Protein AF-A0A952C4H2-F1 (afdb_monomer_lite)

Structure (mmCIF, N/CA/C/O backbone):
data_AF-A0A952C4H2-F1
#
_entry.id   AF-A0A952C4H2-F1
#
loop_
_atom_site.group_PDB
_atom_site.id
_atom_site.type_symbol
_atom_site.label_atom_id
_atom_site.label_alt_id
_atom_site.label_comp_id
_atom_site.label_asym_id
_atom_site.label_entity_id
_atom_site.label_seq_id
_atom_site.pdbx_PDB_ins_code
_atom_site.Cartn_x
_atom_site.Cartn_y
_atom_site.Cartn_z
_atom_site.occupancy
_atom_site.B_iso_or_equiv
_atom_site.auth_seq_id
_atom_site.auth_comp_id
_atom_site.auth_asym_id
_atom_site.auth_atom_id
_atom_site.pdbx_PDB_model_num
ATOM 1 N N . LYS A 1 1 ? -22.125 -29.143 36.575 1.00 32.50 1 LYS A N 1
ATOM 2 C CA . LYS A 1 1 ? -22.006 -30.383 37.386 1.00 32.50 1 LYS A CA 1
ATOM 3 C C . LYS A 1 1 ? -21.871 -31.560 36.425 1.00 32.50 1 LYS A C 1
ATOM 5 O O . LYS A 1 1 ? -22.871 -31.850 35.801 1.00 32.50 1 LYS A O 1
ATOM 10 N N . LYS A 1 2 ? -20.657 -32.142 36.353 1.00 31.06 2 LYS A N 1
ATOM 11 C CA . LYS A 1 2 ? -20.262 -33.531 35.999 1.00 31.06 2 LYS A CA 1
ATOM 12 C C . LYS A 1 2 ? -20.895 -34.201 34.750 1.00 31.06 2 LYS A C 1
ATOM 14 O O . LYS A 1 2 ? -22.103 -34.186 34.638 1.00 31.06 2 LYS A O 1
ATOM 19 N N . LEU A 1 3 ? -20.229 -34.968 33.882 1.00 30.83 3 LEU A N 1
ATOM 20 C CA . LEU A 1 3 ? -18.839 -35.388 33.616 1.00 30.83 3 LEU A CA 1
ATOM 21 C C . LEU A 1 3 ? -18.941 -36.504 32.528 1.00 30.83 3 LEU A C 1
ATOM 23 O O . LEU A 1 3 ? -19.953 -37.200 32.518 1.00 30.83 3 LEU A O 1
ATOM 27 N N . PHE A 1 4 ? -17.865 -36.728 31.756 1.00 29.41 4 PHE A N 1
ATOM 28 C CA . PHE A 1 4 ? -17.518 -37.902 30.905 1.00 29.41 4 PHE A CA 1
ATOM 29 C C . PHE A 1 4 ? -18.179 -38.038 29.510 1.00 29.41 4 PHE A C 1
ATOM 31 O O . PHE A 1 4 ? -19.397 -38.088 29.429 1.00 29.41 4 PHE A O 1
ATOM 38 N N . VAL A 1 5 ? -17.499 -38.031 28.342 1.00 34.88 5 VAL A N 1
ATOM 39 C CA . VAL A 1 5 ? -16.186 -38.538 27.823 1.00 34.88 5 VAL A CA 1
ATOM 40 C C . VAL A 1 5 ? -16.196 -40.023 27.396 1.00 34.88 5 VAL A C 1
ATOM 42 O O . VAL A 1 5 ? -16.361 -40.895 28.237 1.00 34.88 5 VAL A O 1
ATOM 45 N N . PHE A 1 6 ? -15.982 -40.222 26.079 1.00 28.97 6 PHE A N 1
ATOM 46 C CA . PHE A 1 6 ? -15.271 -41.278 25.315 1.00 28.97 6 PHE A CA 1
ATOM 47 C C . PHE A 1 6 ? -15.257 -42.762 25.766 1.00 28.97 6 PHE A C 1
ATOM 49 O O . PHE A 1 6 ? -14.901 -43.076 26.894 1.00 28.97 6 PHE A O 1
ATOM 56 N N . LEU A 1 7 ? -15.419 -43.670 24.781 1.00 25.97 7 LEU A N 1
ATOM 57 C CA . LEU A 1 7 ? -14.370 -44.565 24.215 1.00 25.97 7 LEU A CA 1
ATOM 58 C C . LEU A 1 7 ? -14.854 -46.010 23.896 1.00 25.97 7 LEU A C 1
ATOM 60 O O . LEU A 1 7 ? -15.425 -46.696 24.736 1.00 25.97 7 LEU A O 1
ATOM 64 N N . SER A 1 8 ? -14.452 -46.479 22.701 1.00 24.12 8 SER A N 1
ATOM 65 C CA . SER A 1 8 ? -13.955 -47.833 22.336 1.00 24.12 8 SER A CA 1
ATOM 66 C C . SER A 1 8 ? -14.853 -49.089 22.308 1.00 24.12 8 SER A C 1
ATOM 68 O O . SER A 1 8 ? -15.253 -49.622 23.332 1.00 24.12 8 SER A O 1
ATOM 70 N N . LEU A 1 9 ? -15.003 -49.623 21.082 1.00 25.16 9 LEU A N 1
ATOM 71 C CA . LEU A 1 9 ? -14.396 -50.871 20.558 1.00 25.16 9 LEU A CA 1
ATOM 72 C C . LEU A 1 9 ? -14.445 -52.197 21.366 1.00 25.16 9 LEU A C 1
ATOM 74 O O . LEU A 1 9 ? -13.970 -52.282 22.490 1.00 25.16 9 LEU A O 1
ATOM 78 N N . LEU A 1 10 ? -14.767 -53.257 20.597 1.00 26.69 10 LEU A N 1
ATOM 79 C CA . LEU A 1 10 ? -14.251 -54.646 20.627 1.00 26.69 10 LEU A CA 1
ATOM 80 C C . LEU A 1 10 ? -14.901 -55.719 21.534 1.00 26.69 10 LEU A C 1
ATOM 82 O O . LEU A 1 10 ? -14.689 -55.761 22.739 1.00 26.69 10 LEU A O 1
ATOM 86 N N . ILE A 1 11 ? -15.520 -56.717 20.877 1.00 27.50 11 ILE A N 1
ATOM 87 C CA . ILE A 1 11 ? -15.557 -58.151 21.252 1.00 27.50 11 ILE A CA 1
ATOM 88 C C . ILE A 1 11 ? -15.324 -58.932 19.928 1.00 27.50 11 ILE A C 1
ATOM 90 O O . ILE A 1 11 ? -16.137 -58.796 19.021 1.00 27.50 11 ILE A O 1
ATOM 94 N N . ILE A 1 12 ? -14.134 -59.485 19.618 1.00 28.39 12 ILE A N 1
ATOM 95 C CA . ILE A 1 12 ? -13.430 -60.694 20.142 1.00 28.39 12 ILE A CA 1
ATOM 96 C C . ILE A 1 12 ? -13.977 -61.989 19.491 1.00 28.39 12 ILE A C 1
ATOM 98 O O . ILE A 1 12 ? -15.120 -62.356 19.722 1.00 28.39 12 ILE A O 1
ATOM 102 N N . ALA A 1 13 ? -13.246 -62.555 18.512 1.00 27.64 13 ALA A N 1
ATOM 103 C CA . ALA A 1 13 ? -12.371 -63.757 18.578 1.00 27.64 13 ALA A CA 1
ATOM 104 C C . ALA A 1 13 ? -13.143 -65.099 18.472 1.00 27.64 13 ALA A C 1
ATOM 106 O O . ALA A 1 13 ? -14.214 -65.243 19.034 1.00 27.64 13 ALA A O 1
ATOM 107 N N . SER A 1 14 ? -12.695 -66.158 17.789 1.00 29.42 14 SER A N 1
ATOM 108 C CA . SER A 1 14 ? -11.349 -66.740 17.715 1.00 29.42 14 SER A CA 1
ATOM 109 C C . SER A 1 14 ? -11.330 -67.932 16.734 1.00 29.42 14 SER A C 1
ATOM 111 O O . SER A 1 14 ? -12.331 -68.631 16.621 1.00 29.42 14 SER A O 1
ATOM 113 N N . MET A 1 15 ? -10.187 -68.196 16.085 1.00 26.80 15 MET A N 1
ATOM 114 C CA . MET A 1 15 ? -9.546 -69.525 16.003 1.00 26.80 15 MET A CA 1
ATOM 115 C C . MET A 1 15 ? -8.199 -69.425 15.263 1.00 26.80 15 MET A C 1
ATOM 117 O O . MET A 1 15 ? -8.103 -68.822 14.199 1.00 26.80 15 MET A O 1
ATOM 121 N N . THR A 1 16 ? -7.155 -70.003 15.857 1.00 31.42 16 THR A N 1
ATOM 122 C CA . THR A 1 16 ? -5.747 -69.942 15.438 1.00 31.42 16 THR A CA 1
ATOM 123 C C . THR A 1 16 ? -5.130 -71.343 15.279 1.00 31.42 16 THR A C 1
ATOM 125 O O . THR A 1 16 ? -5.530 -72.273 15.974 1.00 31.42 16 THR A O 1
ATOM 128 N N . LEU A 1 17 ? -4.073 -71.397 14.443 1.00 31.30 17 LEU A N 1
ATOM 129 C CA . LEU A 1 17 ? -2.879 -72.282 14.438 1.00 31.30 17 LEU A CA 1
ATOM 130 C C . LEU A 1 17 ? -2.873 -73.646 13.702 1.00 31.30 17 LEU A C 1
ATOM 132 O O . LEU A 1 17 ? -3.375 -74.640 14.211 1.00 31.30 17 LEU A O 1
ATOM 136 N N . ALA A 1 18 ? -2.115 -73.690 12.588 1.00 29.33 18 ALA A N 1
ATOM 137 C CA . ALA A 1 18 ? -1.077 -74.682 12.206 1.00 29.33 18 ALA A CA 1
ATOM 138 C C . ALA A 1 18 ? -0.454 -74.236 10.848 1.00 29.33 18 ALA A C 1
ATOM 140 O O . ALA A 1 18 ? -1.187 -74.078 9.884 1.00 29.33 18 ALA A O 1
ATOM 141 N N . ALA A 1 19 ? 0.796 -73.757 10.763 1.00 26.84 19 ALA A N 1
ATOM 142 C CA . ALA A 1 19 ? 2.081 -74.475 10.627 1.00 26.84 19 ALA A CA 1
ATOM 143 C C . ALA A 1 19 ? 2.646 -74.495 9.173 1.00 26.84 19 ALA A C 1
ATOM 145 O O . ALA A 1 19 ? 1.921 -74.677 8.205 1.00 26.84 19 ALA A O 1
ATOM 146 N N . CYS A 1 20 ? 3.963 -74.263 9.082 1.00 28.69 20 CYS A N 1
ATOM 147 C CA . CYS A 1 20 ? 4.856 -73.967 7.946 1.00 28.69 20 CYS A CA 1
ATOM 148 C C . CYS A 1 20 ? 4.897 -74.936 6.738 1.00 28.69 20 CYS A C 1
ATOM 150 O O . CYS A 1 20 ? 4.926 -76.145 6.951 1.00 28.69 20 CYS A O 1
ATOM 152 N N . ALA A 1 21 ? 5.110 -74.404 5.515 1.00 31.23 21 ALA A N 1
ATOM 153 C CA . ALA A 1 21 ? 5.880 -75.004 4.393 1.00 31.23 21 ALA A CA 1
ATOM 154 C C . ALA A 1 21 ? 6.093 -73.975 3.235 1.00 31.23 21 ALA A C 1
ATOM 156 O O . ALA A 1 21 ? 5.348 -72.999 3.182 1.00 31.23 21 ALA A O 1
ATOM 157 N N . PRO A 1 22 ? 7.112 -74.127 2.353 1.00 33.91 22 PRO A N 1
ATOM 158 C CA . PRO A 1 22 ? 7.889 -73.013 1.785 1.00 33.91 22 PRO A CA 1
ATOM 159 C C . PRO A 1 22 ? 7.409 -72.459 0.430 1.00 33.91 22 PRO A C 1
ATOM 161 O O . PRO A 1 22 ? 6.756 -73.143 -0.355 1.00 33.91 22 PRO A O 1
ATOM 164 N N . ALA A 1 23 ? 7.830 -71.221 0.145 1.00 35.53 23 ALA A N 1
ATOM 165 C CA . ALA A 1 23 ? 7.719 -70.557 -1.152 1.00 35.53 23 ALA A CA 1
ATOM 166 C C . ALA A 1 23 ? 8.645 -71.193 -2.209 1.00 35.53 23 ALA A C 1
ATOM 168 O O . ALA A 1 23 ? 9.778 -71.569 -1.904 1.00 35.53 23 ALA A O 1
ATOM 169 N N . ALA A 1 24 ? 8.161 -71.284 -3.452 1.00 34.09 24 ALA A N 1
ATOM 170 C CA . ALA A 1 24 ? 8.919 -71.739 -4.619 1.00 34.09 24 ALA A CA 1
ATOM 171 C C . ALA A 1 24 ? 9.450 -70.541 -5.445 1.00 34.09 24 ALA A C 1
ATOM 173 O O . ALA A 1 24 ? 8.826 -69.478 -5.426 1.00 34.09 24 ALA A O 1
ATOM 174 N N . PRO A 1 25 ? 10.597 -70.686 -6.140 1.00 34.50 25 PRO A N 1
ATOM 175 C CA . PRO A 1 25 ? 11.472 -69.567 -6.485 1.00 34.50 25 PRO A CA 1
ATOM 176 C C . PRO A 1 25 ? 11.227 -68.979 -7.882 1.00 34.50 25 PRO A C 1
ATOM 178 O O . PRO A 1 25 ? 10.880 -69.687 -8.827 1.00 34.50 25 PRO A O 1
ATOM 181 N N . VAL A 1 26 ? 11.505 -67.680 -8.007 1.00 36.47 26 VAL A N 1
ATOM 182 C CA . VAL A 1 26 ? 11.730 -66.976 -9.277 1.00 36.47 26 VAL A CA 1
ATOM 183 C C . VAL A 1 26 ? 13.202 -67.168 -9.660 1.00 36.47 26 VAL A C 1
ATOM 185 O O . VAL A 1 26 ? 14.074 -66.978 -8.816 1.00 36.47 26 VAL A O 1
ATOM 188 N N . ALA A 1 27 ? 13.478 -67.574 -10.902 1.00 31.44 27 ALA A N 1
ATOM 189 C CA . ALA A 1 27 ? 14.834 -67.775 -11.417 1.00 31.44 27 ALA A CA 1
ATOM 190 C C . ALA A 1 27 ? 15.231 -66.655 -12.397 1.00 31.44 27 ALA A C 1
ATOM 192 O O . ALA A 1 27 ? 14.498 -66.361 -13.341 1.00 31.44 27 ALA A O 1
ATOM 193 N N . GLU A 1 28 ? 16.399 -66.062 -12.147 1.00 36.91 28 GLU A N 1
ATOM 194 C CA . GLU A 1 28 ? 17.127 -65.093 -12.980 1.00 36.91 28 GLU A CA 1
ATOM 195 C C . GLU A 1 28 ? 17.751 -65.752 -14.227 1.00 36.91 28 GLU A C 1
ATOM 197 O O . GLU A 1 28 ? 18.074 -66.944 -14.183 1.00 36.91 28 GLU A O 1
ATOM 202 N N . PRO A 1 29 ? 18.054 -65.002 -15.304 1.00 31.53 29 PRO A N 1
ATOM 203 C CA . PRO A 1 29 ? 19.050 -65.413 -16.278 1.00 31.53 29 PRO A CA 1
ATOM 204 C C . PRO A 1 29 ? 20.419 -64.777 -15.988 1.00 31.53 29 PRO A C 1
ATOM 206 O O . PRO A 1 29 ? 20.580 -63.563 -15.883 1.00 31.53 29 PRO A O 1
ATOM 209 N N . THR A 1 30 ? 21.403 -65.663 -15.888 1.00 30.42 30 THR A N 1
ATOM 210 C CA . THR A 1 30 ? 22.833 -65.464 -15.651 1.00 30.42 30 THR A CA 1
ATOM 211 C C . THR A 1 30 ? 23.607 -64.941 -16.869 1.00 30.42 30 THR A C 1
ATOM 213 O O . THR A 1 30 ? 23.212 -65.102 -18.022 1.00 30.42 30 THR A O 1
ATOM 216 N N . THR A 1 31 ? 24.760 -64.333 -16.581 1.00 36.00 31 THR A N 1
ATOM 217 C CA . THR A 1 31 ? 25.734 -63.721 -17.499 1.00 36.00 31 THR A CA 1
ATOM 218 C C . THR A 1 31 ? 26.826 -64.681 -18.011 1.00 36.00 31 THR A C 1
ATOM 220 O O . THR A 1 31 ? 27.150 -65.661 -17.341 1.00 36.00 31 THR A O 1
ATOM 223 N N . ALA A 1 32 ? 27.437 -64.291 -19.154 1.00 27.44 32 ALA A N 1
ATOM 224 C CA . ALA A 1 32 ? 28.831 -64.489 -19.648 1.00 27.44 32 ALA A CA 1
ATOM 225 C C . ALA A 1 32 ? 28.950 -65.145 -21.053 1.00 27.44 32 ALA A C 1
ATOM 227 O O . ALA A 1 32 ? 28.101 -65.958 -21.407 1.00 27.44 32 ALA A O 1
ATOM 228 N N . PRO A 1 33 ? 30.086 -65.007 -21.784 1.00 31.95 33 PRO A N 1
ATOM 229 C CA . PRO A 1 33 ? 30.886 -63.828 -22.191 1.00 31.95 33 PRO A CA 1
ATOM 230 C C . PRO A 1 33 ? 31.097 -63.774 -23.750 1.00 31.95 33 PRO A C 1
ATOM 232 O O . PRO A 1 33 ? 30.642 -64.680 -24.449 1.00 31.95 33 PRO A O 1
ATOM 235 N N . PRO A 1 34 ? 31.764 -62.754 -24.347 1.00 41.81 34 PRO A N 1
ATOM 236 C CA . PRO A 1 34 ? 31.726 -62.505 -25.800 1.00 41.81 34 PRO A CA 1
ATOM 237 C C . PRO A 1 34 ? 32.890 -63.151 -26.587 1.00 41.81 34 PRO A C 1
ATOM 239 O O . PRO A 1 34 ? 33.977 -63.317 -26.029 1.00 41.81 34 PRO A O 1
ATOM 242 N N . PRO A 1 35 ? 32.739 -63.411 -27.904 1.00 29.34 35 PRO A N 1
ATOM 243 C CA . PRO A 1 35 ? 33.868 -63.578 -28.816 1.00 29.34 35 PRO A CA 1
ATOM 244 C C . PRO A 1 35 ? 34.037 -62.380 -29.770 1.00 29.34 35 PRO A C 1
ATOM 246 O O . PRO A 1 35 ? 33.076 -61.734 -30.186 1.00 29.34 35 PRO A O 1
ATOM 249 N N . ALA A 1 36 ? 35.295 -62.101 -30.112 1.00 26.97 36 ALA A N 1
ATOM 250 C CA . ALA A 1 36 ? 35.750 -60.975 -30.922 1.00 26.97 36 ALA A CA 1
ATOM 251 C C . ALA A 1 36 ? 35.891 -61.291 -32.431 1.00 26.97 36 ALA A C 1
ATOM 253 O O . ALA A 1 36 ? 36.242 -62.408 -32.797 1.00 26.97 36 ALA A O 1
ATOM 254 N N . ALA A 1 37 ? 35.689 -60.231 -33.231 1.00 32.28 37 ALA A N 1
ATOM 255 C CA . ALA A 1 37 ? 36.289 -59.819 -34.520 1.00 32.28 37 ALA A CA 1
ATOM 256 C C . ALA A 1 37 ? 36.448 -60.806 -35.703 1.00 32.28 37 ALA A C 1
ATOM 258 O O . ALA A 1 37 ? 37.198 -61.769 -35.594 1.00 32.28 37 ALA A O 1
ATOM 259 N N . THR A 1 38 ? 35.917 -60.466 -36.899 1.00 25.09 38 THR A N 1
ATOM 260 C CA . THR A 1 38 ? 36.672 -59.974 -38.100 1.00 25.09 38 THR A CA 1
ATOM 261 C C . THR A 1 38 ? 35.775 -59.700 -39.341 1.00 25.09 38 THR A C 1
ATOM 263 O O . THR A 1 38 ? 34.647 -60.174 -39.406 1.00 25.09 38 THR A O 1
ATOM 266 N N . GLU A 1 39 ? 36.306 -58.872 -40.262 1.00 29.20 39 GLU A N 1
ATOM 267 C CA . GLU A 1 39 ? 35.784 -58.155 -41.467 1.00 29.20 39 GLU A CA 1
ATOM 268 C C . GLU A 1 39 ? 35.121 -59.036 -42.568 1.00 29.20 39 GLU A C 1
ATOM 270 O O . GLU A 1 39 ? 35.226 -60.254 -42.504 1.00 29.20 39 GLU A O 1
ATOM 275 N N . ALA A 1 40 ? 34.440 -58.592 -43.646 1.00 25.27 40 ALA A N 1
ATOM 276 C CA . ALA A 1 40 ? 34.416 -57.403 -44.541 1.00 25.27 40 ALA A CA 1
ATOM 277 C C . ALA A 1 40 ? 33.106 -57.475 -45.416 1.00 25.27 40 ALA A C 1
ATOM 279 O O . ALA A 1 40 ? 32.322 -58.390 -45.154 1.00 25.27 40 ALA A O 1
ATOM 280 N N . PRO A 1 41 ? 32.836 -56.701 -46.510 1.00 28.59 41 PRO A N 1
ATOM 281 C CA . PRO A 1 41 ? 33.509 -55.539 -47.110 1.00 28.59 41 PRO A CA 1
ATOM 282 C C . PRO A 1 41 ? 32.574 -54.330 -47.410 1.00 28.59 41 PRO A C 1
ATOM 284 O O . PRO A 1 41 ? 31.353 -54.392 -47.291 1.00 28.59 41 PRO A O 1
ATOM 287 N N . ALA A 1 42 ? 33.180 -53.219 -47.840 1.00 39.91 42 ALA A N 1
ATOM 288 C CA . ALA A 1 42 ? 32.531 -51.955 -48.193 1.00 39.91 42 ALA A CA 1
ATOM 289 C C . ALA A 1 42 ? 31.624 -52.011 -49.445 1.00 39.91 42 ALA A C 1
ATOM 291 O O . ALA A 1 42 ? 31.911 -52.723 -50.409 1.00 39.91 42 ALA A O 1
ATOM 292 N N . ALA A 1 43 ? 30.585 -51.168 -49.446 1.00 27.98 43 ALA A N 1
ATOM 293 C CA . ALA A 1 43 ? 29.699 -50.845 -50.571 1.00 27.98 43 ALA A CA 1
ATOM 294 C C . ALA A 1 43 ? 29.488 -49.305 -50.639 1.00 27.98 43 ALA A C 1
ATOM 296 O O . ALA A 1 43 ? 29.765 -48.619 -49.657 1.00 27.98 43 ALA A O 1
ATOM 297 N N . PRO A 1 44 ? 29.114 -48.748 -51.806 1.00 29.42 44 PRO A N 1
ATOM 298 C CA . PRO A 1 44 ? 29.743 -47.566 -52.402 1.00 29.42 44 PRO A CA 1
ATOM 299 C C . PRO A 1 44 ? 29.233 -46.215 -51.887 1.00 29.42 44 PRO A C 1
ATOM 301 O O . PRO A 1 44 ? 28.130 -46.097 -51.364 1.00 29.42 44 PRO A O 1
ATOM 304 N N . ALA A 1 45 ? 30.056 -45.188 -52.124 1.00 40.66 45 ALA A N 1
ATOM 305 C CA . ALA A 1 45 ? 29.760 -43.780 -51.894 1.00 40.66 45 ALA A CA 1
ATOM 306 C C . ALA A 1 45 ? 28.407 -43.368 -52.503 1.00 40.66 45 ALA A C 1
ATOM 308 O O . ALA A 1 45 ? 28.210 -43.458 -53.718 1.00 40.66 45 ALA A O 1
ATOM 309 N N . ALA A 1 46 ? 27.500 -42.900 -51.644 1.00 30.47 46 ALA A N 1
ATOM 310 C CA . ALA A 1 46 ? 26.256 -42.263 -52.041 1.00 30.47 46 ALA A CA 1
ATOM 311 C C . ALA A 1 46 ? 26.500 -40.767 -52.260 1.00 30.47 46 ALA A C 1
ATOM 313 O O . ALA A 1 46 ? 27.121 -40.082 -51.452 1.00 30.47 46 ALA A O 1
ATOM 314 N N . THR A 1 47 ? 26.043 -40.310 -53.414 1.00 29.03 47 THR A N 1
ATOM 315 C CA . THR A 1 47 ? 26.116 -38.950 -53.932 1.00 29.03 47 THR A CA 1
ATOM 316 C C . THR A 1 47 ? 25.247 -38.023 -53.080 1.00 29.03 47 THR A C 1
ATOM 318 O O . THR A 1 47 ? 24.123 -38.390 -52.740 1.00 29.03 47 THR A O 1
ATOM 321 N N . GLU A 1 48 ? 25.767 -36.841 -52.740 1.00 33.38 48 GLU A N 1
ATOM 322 C CA . GLU A 1 48 ? 25.040 -35.790 -52.018 1.00 33.38 48 GLU A CA 1
ATOM 323 C C . GLU A 1 48 ? 23.747 -35.414 -52.757 1.00 33.38 48 GLU A C 1
ATOM 325 O O . GLU A 1 48 ? 23.765 -35.028 -53.929 1.00 33.38 48 GLU A O 1
ATOM 330 N N . ALA A 1 49 ? 22.618 -35.528 -52.056 1.00 32.72 49 ALA A N 1
ATOM 331 C CA . ALA A 1 49 ? 21.379 -34.866 -52.437 1.00 32.72 49 ALA A CA 1
ATOM 332 C C . ALA A 1 49 ? 21.524 -33.358 -52.151 1.00 32.72 49 ALA A C 1
ATOM 334 O O . ALA A 1 49 ? 22.141 -32.999 -51.145 1.00 32.72 49 ALA A O 1
ATOM 335 N N . PRO A 1 50 ? 20.999 -32.465 -53.009 1.00 33.34 50 PRO A N 1
ATOM 336 C CA . PRO A 1 50 ? 21.153 -31.033 -52.804 1.00 33.34 50 PRO A CA 1
ATOM 337 C C . PRO A 1 50 ? 20.398 -30.607 -51.543 1.00 33.34 50 PRO A C 1
ATOM 339 O O . PRO A 1 50 ? 19.231 -30.957 -51.369 1.00 33.34 50 PRO A O 1
ATOM 342 N N . ALA A 1 51 ? 21.097 -29.866 -50.683 1.00 35.66 51 ALA A N 1
ATOM 343 C CA . ALA A 1 51 ? 20.546 -29.244 -49.492 1.00 35.66 51 ALA A CA 1
ATOM 344 C C . ALA A 1 51 ? 19.315 -28.399 -49.846 1.00 35.66 51 ALA A C 1
ATOM 346 O O . ALA A 1 51 ? 19.331 -27.612 -50.798 1.00 35.66 51 ALA A O 1
ATOM 347 N N . GLU A 1 52 ? 18.253 -28.585 -49.068 1.00 37.03 52 GLU A N 1
ATOM 348 C CA . GLU A 1 52 ? 17.116 -27.675 -49.019 1.00 37.03 52 GLU A CA 1
ATOM 349 C C . GLU A 1 52 ? 17.647 -26.282 -48.634 1.00 37.03 52 GLU A C 1
ATOM 351 O O . GLU A 1 52 ? 18.523 -26.195 -47.769 1.00 37.03 52 GLU A O 1
ATOM 356 N N . PRO A 1 53 ? 17.228 -25.194 -49.303 1.00 35.81 53 PRO A N 1
ATOM 357 C CA . PRO A 1 53 ? 17.770 -23.880 -48.997 1.00 35.81 53 PRO A CA 1
ATOM 358 C C . PRO A 1 53 ? 17.378 -23.494 -47.566 1.00 35.81 53 PRO A C 1
ATOM 360 O O . PRO A 1 53 ? 16.197 -23.300 -47.285 1.00 35.81 53 PRO A O 1
ATOM 363 N N . GLU A 1 54 ? 18.375 -23.374 -46.681 1.00 45.69 54 GLU A N 1
ATOM 364 C CA . GLU A 1 54 ? 18.234 -22.690 -45.393 1.00 45.69 54 GLU A CA 1
ATOM 365 C C . GLU A 1 54 ? 17.587 -21.326 -45.652 1.00 45.69 54 GLU A C 1
ATOM 367 O O . GLU A 1 54 ? 18.068 -20.533 -46.473 1.00 45.69 54 GLU A O 1
ATOM 372 N N . ALA A 1 55 ? 16.466 -21.073 -44.975 1.00 38.75 55 ALA A N 1
ATOM 373 C CA . ALA A 1 55 ? 15.843 -19.763 -44.974 1.00 38.75 55 ALA A CA 1
ATOM 374 C C . ALA A 1 55 ? 16.892 -18.725 -44.530 1.00 38.75 55 ALA A C 1
ATOM 376 O O . ALA A 1 55 ? 17.643 -18.982 -43.586 1.00 38.75 55 ALA A O 1
ATOM 377 N N . PRO A 1 56 ? 17.000 -17.573 -45.213 1.00 34.38 56 PRO A N 1
ATOM 378 C CA . PRO A 1 56 ? 18.002 -16.581 -44.862 1.00 34.38 56 PRO A CA 1
ATOM 379 C C . PRO A 1 56 ? 17.749 -16.092 -43.434 1.00 34.38 56 PRO A C 1
ATOM 381 O O . PRO A 1 56 ? 16.627 -15.709 -43.104 1.00 34.38 56 PRO A O 1
ATOM 384 N N . ALA A 1 57 ? 18.797 -16.091 -42.607 1.00 41.78 57 ALA A N 1
ATOM 385 C CA . ALA A 1 57 ? 18.747 -15.512 -41.272 1.00 41.78 57 ALA A CA 1
ATOM 386 C C . ALA A 1 57 ? 18.251 -14.052 -41.358 1.00 41.78 57 ALA A C 1
ATOM 388 O O . ALA A 1 57 ? 18.757 -13.286 -42.194 1.00 41.78 57 ALA A O 1
ATOM 389 N N . PRO A 1 58 ? 17.255 -13.648 -40.550 1.00 41.06 58 PRO A N 1
ATOM 390 C CA . PRO A 1 58 ? 16.764 -12.280 -40.570 1.00 41.06 58 PRO A CA 1
ATOM 391 C C . PRO A 1 58 ? 17.884 -11.325 -40.142 1.00 41.06 58 PRO A C 1
ATOM 393 O O . PRO A 1 58 ? 18.568 -11.534 -39.143 1.00 41.06 58 PRO A O 1
ATOM 396 N N . ALA A 1 59 ? 18.090 -10.268 -40.931 1.00 43.38 59 ALA A N 1
ATOM 397 C CA . ALA A 1 59 ? 19.099 -9.250 -40.656 1.00 43.38 59 ALA A CA 1
ATOM 398 C C . ALA A 1 59 ? 18.893 -8.624 -39.264 1.00 43.38 59 ALA A C 1
ATOM 400 O O . ALA A 1 59 ? 17.756 -8.410 -38.846 1.00 43.38 59 ALA A O 1
ATOM 401 N N . ALA A 1 60 ? 19.992 -8.255 -38.597 1.00 47.12 60 ALA A N 1
ATOM 402 C CA . ALA A 1 60 ? 20.068 -7.828 -37.193 1.00 47.12 60 ALA A CA 1
ATOM 403 C C . ALA A 1 60 ? 19.217 -6.598 -36.772 1.00 47.12 60 ALA A C 1
ATOM 405 O O . ALA A 1 60 ? 19.279 -6.193 -35.620 1.00 47.12 60 ALA A O 1
ATOM 406 N N . ASN A 1 61 ? 18.378 -6.043 -37.654 1.00 53.34 61 ASN A N 1
ATOM 407 C CA . ASN A 1 61 ? 17.498 -4.891 -37.410 1.00 53.34 61 ASN A CA 1
ATOM 408 C C . ASN A 1 61 ? 16.041 -5.112 -37.881 1.00 53.34 61 ASN A C 1
ATOM 410 O O . ASN A 1 61 ? 15.320 -4.142 -38.111 1.00 53.34 61 ASN A O 1
ATOM 414 N N . GLN A 1 62 ? 15.603 -6.357 -38.097 1.00 64.44 62 GLN A N 1
ATOM 415 C CA . GLN A 1 62 ? 14.186 -6.648 -38.356 1.00 64.44 62 GLN A CA 1
ATOM 416 C C . GLN A 1 62 ? 13.413 -6.747 -37.026 1.00 64.44 62 GLN A C 1
ATOM 418 O O . GLN A 1 62 ? 13.949 -7.331 -36.074 1.00 64.44 62 GLN A O 1
ATOM 423 N N . PRO A 1 63 ? 12.184 -6.200 -36.956 1.00 82.62 63 PRO A N 1
ATOM 424 C CA . PRO A 1 63 ? 11.296 -6.424 -35.821 1.00 82.62 63 PRO A CA 1
ATOM 425 C C . PRO A 1 63 ? 10.995 -7.919 -35.681 1.00 82.62 63 PRO A C 1
ATOM 427 O O . PRO A 1 63 ? 10.949 -8.636 -36.679 1.00 82.62 63 PRO A O 1
ATOM 430 N N . TYR A 1 64 ? 10.817 -8.379 -34.447 1.00 93.56 64 TYR A N 1
ATOM 431 C CA . TYR A 1 64 ? 10.517 -9.773 -34.115 1.00 93.56 64 TYR A CA 1
ATOM 432 C C . TYR A 1 64 ? 9.457 -9.834 -33.017 1.00 93.56 64 TYR A C 1
ATOM 434 O O . TYR A 1 64 ? 9.267 -8.858 -32.291 1.00 93.56 64 TYR A O 1
ATOM 442 N N . LYS A 1 65 ? 8.795 -10.975 -32.859 1.00 97.12 65 LYS A N 1
ATOM 443 C CA . LYS A 1 65 ? 7.790 -11.211 -31.826 1.00 97.12 65 LYS A CA 1
ATOM 444 C C . LYS A 1 65 ? 8.246 -12.315 -30.877 1.00 97.12 65 LYS A C 1
ATOM 446 O O . LYS A 1 65 ? 8.514 -13.434 -31.298 1.00 97.12 65 LYS A O 1
ATOM 451 N N . ALA A 1 66 ? 8.324 -12.019 -29.588 1.00 97.94 66 ALA A N 1
ATOM 452 C CA . ALA A 1 66 ? 8.602 -12.991 -28.539 1.00 97.94 66 ALA A CA 1
ATOM 453 C C . ALA A 1 66 ? 7.307 -13.355 -27.804 1.00 97.94 66 ALA A C 1
ATOM 455 O O . ALA A 1 66 ? 6.514 -12.477 -27.464 1.00 97.94 66 ALA A O 1
ATOM 456 N N . GLY A 1 67 ? 7.095 -14.640 -27.533 1.00 97.88 67 GLY A N 1
ATOM 457 C CA . GLY A 1 67 ? 6.063 -15.099 -26.602 1.00 97.88 67 GLY A CA 1
ATOM 458 C C . GLY A 1 67 ? 6.713 -15.557 -25.306 1.00 97.88 67 GLY A C 1
ATOM 459 O O . GLY A 1 67 ? 7.582 -16.417 -25.354 1.00 97.88 67 GLY A O 1
ATOM 460 N N . TYR A 1 68 ? 6.310 -15.005 -24.165 1.00 98.56 68 TYR A N 1
ATOM 461 C CA . TYR A 1 68 ? 6.753 -15.428 -22.842 1.00 98.56 68 TYR A CA 1
ATOM 462 C C . TYR A 1 68 ? 5.614 -16.084 -22.073 1.00 98.56 68 TYR A C 1
ATOM 464 O O . TYR A 1 68 ? 4.555 -15.482 -21.866 1.00 98.56 68 TYR A O 1
ATOM 472 N N . VAL A 1 69 ? 5.840 -17.325 -21.641 1.00 97.62 69 VAL A N 1
ATOM 473 C CA . VAL A 1 69 ? 4.973 -17.968 -20.656 1.00 97.62 69 VAL A CA 1
ATOM 474 C C . VAL A 1 69 ? 5.554 -17.762 -19.268 1.00 97.62 69 VAL A C 1
ATOM 476 O O . VAL A 1 69 ? 6.589 -18.330 -18.915 1.00 97.62 69 VAL A O 1
ATOM 479 N N . GLU A 1 70 ? 4.852 -16.948 -18.493 1.00 91.44 70 GLU A N 1
ATOM 480 C CA . GLU A 1 70 ? 5.142 -16.684 -17.095 1.00 91.44 70 GLU A CA 1
ATOM 481 C C . GLU A 1 70 ? 4.546 -17.800 -16.223 1.00 91.44 70 GLU A C 1
ATOM 483 O O . GLU A 1 70 ? 3.392 -18.206 -16.408 1.00 91.44 70 GLU A O 1
ATOM 488 N N . PHE A 1 71 ? 5.322 -18.317 -15.267 1.00 87.62 71 PHE A N 1
ATOM 489 C CA . PHE A 1 71 ? 4.871 -19.419 -14.412 1.00 87.62 71 PHE A CA 1
ATOM 490 C C . PHE A 1 71 ? 3.710 -18.996 -13.501 1.00 87.62 71 PHE A C 1
ATOM 492 O O . PHE A 1 71 ? 2.663 -19.638 -13.465 1.00 87.62 71 PHE A O 1
ATOM 499 N N . GLN A 1 72 ? 3.875 -17.895 -12.772 1.00 76.56 72 GLN A N 1
ATOM 500 C CA . GLN A 1 72 ? 2.870 -17.370 -11.850 1.00 76.56 72 GLN A CA 1
ATOM 501 C C . GLN A 1 72 ? 3.133 -15.894 -11.565 1.00 76.56 72 GLN A C 1
ATOM 503 O O . GLN A 1 72 ? 4.239 -15.409 -11.782 1.00 76.56 72 GLN A O 1
ATOM 508 N N . THR A 1 73 ? 2.131 -15.195 -11.031 1.00 74.75 73 THR A N 1
ATOM 509 C CA . THR A 1 73 ? 2.291 -13.794 -10.624 1.00 74.75 73 THR A CA 1
ATOM 510 C C . THR A 1 73 ? 2.974 -13.744 -9.267 1.00 74.75 73 THR A C 1
ATOM 512 O O . THR A 1 73 ? 2.399 -14.191 -8.274 1.00 74.75 73 THR A O 1
ATOM 515 N N . ASN A 1 74 ? 4.201 -13.231 -9.230 1.00 67.25 74 ASN A N 1
ATOM 516 C CA . ASN A 1 74 ? 4.908 -12.851 -8.011 1.00 67.25 74 ASN A CA 1
ATOM 517 C C . ASN A 1 74 ? 6.064 -11.886 -8.362 1.00 67.25 74 ASN A C 1
ATOM 519 O O . ASN A 1 74 ? 6.475 -11.839 -9.526 1.00 67.25 74 ASN A O 1
ATOM 523 N N . PRO A 1 75 ? 6.660 -11.190 -7.373 1.00 61.84 75 PRO A N 1
ATOM 524 C CA . PRO A 1 75 ? 7.707 -10.198 -7.634 1.00 61.84 75 PRO A CA 1
ATOM 525 C C . PRO A 1 75 ? 8.932 -10.721 -8.400 1.00 61.84 75 PRO A C 1
ATOM 527 O O . PRO A 1 75 ? 9.577 -9.969 -9.129 1.00 61.84 75 PRO A O 1
ATOM 530 N N . PHE A 1 76 ? 9.256 -12.011 -8.264 1.00 73.50 76 PHE A N 1
ATOM 531 C CA . PHE A 1 76 ? 10.365 -12.635 -8.982 1.00 73.50 76 PHE A CA 1
ATOM 532 C C . PHE A 1 76 ? 10.070 -12.750 -10.485 1.00 73.50 76 PHE A C 1
ATOM 534 O O . PHE A 1 76 ? 10.897 -12.346 -11.304 1.00 73.50 76 PHE A O 1
ATOM 541 N N . TYR A 1 77 ? 8.890 -13.249 -10.864 1.00 81.81 77 TYR A N 1
ATOM 542 C CA . TYR A 1 77 ? 8.496 -13.344 -12.273 1.00 81.81 77 TYR A CA 1
ATOM 543 C C . TYR A 1 77 ? 8.172 -11.980 -12.884 1.00 81.81 77 TYR A C 1
ATOM 545 O O . TYR A 1 77 ? 8.532 -11.757 -14.039 1.00 81.81 77 TYR A O 1
ATOM 553 N N . ASP A 1 78 ? 7.637 -11.039 -12.102 1.00 74.12 78 ASP A N 1
ATOM 554 C CA . ASP A 1 78 ? 7.423 -9.656 -12.542 1.00 74.12 78 ASP A CA 1
ATOM 555 C C . ASP A 1 78 ? 8.754 -8.993 -12.945 1.00 74.12 78 ASP A C 1
ATOM 557 O O . ASP A 1 78 ? 8.851 -8.336 -13.986 1.00 74.12 78 ASP A O 1
ATOM 561 N N . ALA A 1 79 ? 9.825 -9.226 -12.176 1.00 68.06 79 ALA A N 1
ATOM 562 C CA . ALA A 1 79 ? 11.159 -8.728 -12.502 1.00 68.06 79 ALA A CA 1
ATOM 563 C C . ALA A 1 79 ? 11.755 -9.393 -13.760 1.00 68.06 79 ALA A C 1
ATOM 565 O O . ALA A 1 79 ? 12.401 -8.706 -14.557 1.00 68.06 79 ALA A O 1
ATOM 566 N N . ILE A 1 80 ? 11.507 -10.692 -13.987 1.00 84.88 80 ILE A N 1
ATOM 567 C CA . ILE A 1 80 ? 11.865 -11.369 -15.250 1.00 84.88 80 ILE A CA 1
ATOM 568 C C . ILE A 1 80 ? 11.116 -10.723 -16.417 1.00 84.88 80 ILE A C 1
ATOM 570 O O . ILE A 1 80 ? 11.743 -10.323 -17.400 1.00 84.88 80 ILE A O 1
ATOM 574 N N . SER A 1 81 ? 9.796 -10.574 -16.288 1.00 83.25 81 SER A N 1
ATOM 575 C CA . SER A 1 81 ? 8.917 -9.932 -17.268 1.00 83.25 81 SER A CA 1
ATOM 576 C C . SER A 1 81 ? 9.384 -8.513 -17.602 1.00 83.25 81 SER A C 1
ATOM 578 O O . SER A 1 81 ? 9.431 -8.150 -18.778 1.00 83.25 81 SER A O 1
ATOM 580 N N . LYS A 1 82 ? 9.828 -7.736 -16.605 1.00 74.62 82 LYS A N 1
ATOM 581 C CA . LYS A 1 82 ? 10.432 -6.409 -16.803 1.00 74.62 82 LYS A CA 1
ATOM 582 C C . LYS A 1 82 ? 11.707 -6.479 -17.651 1.00 74.62 82 LYS A C 1
ATOM 584 O O . LYS A 1 82 ? 11.808 -5.785 -18.662 1.00 74.62 82 LYS A O 1
ATOM 589 N N . GLY A 1 83 ? 12.665 -7.330 -17.275 1.00 72.75 83 GLY A N 1
ATOM 590 C CA . GLY A 1 83 ? 13.924 -7.482 -18.014 1.00 72.75 83 GLY A CA 1
ATOM 591 C C . GLY A 1 83 ? 13.721 -7.968 -19.453 1.00 72.75 83 GLY A C 1
ATOM 592 O O . GLY A 1 83 ? 14.409 -7.511 -20.368 1.00 72.75 83 GLY A O 1
ATOM 593 N N . LEU A 1 84 ? 12.743 -8.855 -19.664 1.00 89.25 84 LEU A N 1
ATOM 594 C CA . LEU A 1 84 ? 12.313 -9.301 -20.988 1.00 89.25 84 LEU A CA 1
ATOM 595 C C . LEU A 1 84 ? 11.725 -8.150 -21.800 1.00 89.25 84 LEU A C 1
ATOM 597 O O . LEU A 1 84 ? 12.156 -7.927 -22.928 1.00 89.25 84 LEU A O 1
ATOM 601 N N . LYS A 1 85 ? 10.771 -7.408 -21.229 1.00 81.62 85 LYS A N 1
ATOM 602 C CA . LYS A 1 85 ? 10.099 -6.291 -21.900 1.00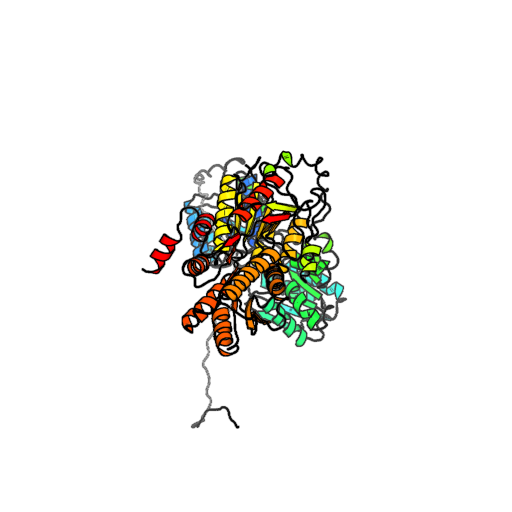 81.62 85 LYS A CA 1
ATOM 603 C C . LYS A 1 85 ? 11.102 -5.242 -22.367 1.00 81.62 85 LYS A C 1
ATOM 605 O O . LYS A 1 85 ? 11.114 -4.911 -23.547 1.00 81.62 85 LYS A O 1
ATOM 610 N N . GLU A 1 86 ? 11.993 -4.794 -21.486 1.00 74.00 86 GLU A N 1
ATOM 611 C CA . GLU A 1 86 ? 13.023 -3.817 -21.849 1.00 74.00 86 GLU A CA 1
ATOM 612 C C . GLU A 1 86 ? 13.990 -4.354 -22.902 1.00 74.00 86 GLU A C 1
ATOM 614 O O . GLU A 1 86 ? 14.309 -3.653 -23.856 1.00 74.00 86 GLU A O 1
ATOM 619 N N . GLY A 1 87 ? 14.458 -5.600 -22.763 1.00 82.62 87 GLY A N 1
ATOM 620 C CA . GLY A 1 87 ? 15.341 -6.196 -23.764 1.00 82.62 87 GLY A CA 1
ATOM 621 C C . GLY A 1 87 ? 14.672 -6.275 -25.139 1.00 82.62 87 GLY A C 1
ATOM 622 O O . GLY A 1 87 ? 15.312 -6.009 -26.162 1.00 82.62 87 GLY A O 1
ATOM 623 N N . VAL A 1 88 ? 13.382 -6.619 -25.179 1.00 89.38 88 VAL A N 1
ATOM 624 C CA . VAL A 1 88 ? 12.590 -6.664 -26.414 1.00 89.38 88 VAL A CA 1
ATOM 625 C C . VAL A 1 88 ? 12.418 -5.270 -27.010 1.00 89.38 88 VAL A C 1
ATOM 627 O O . VAL A 1 88 ? 12.674 -5.092 -28.201 1.00 89.38 88 VAL A O 1
ATOM 630 N N . GLU A 1 89 ? 12.068 -4.274 -26.199 1.00 80.88 89 GLU A N 1
ATOM 631 C CA . GLU A 1 89 ? 11.917 -2.880 -26.631 1.00 80.88 89 GLU A CA 1
ATOM 632 C C . GLU A 1 89 ? 13.233 -2.298 -27.175 1.00 80.88 89 GLU A C 1
ATOM 634 O O . GLU A 1 89 ? 13.258 -1.757 -28.282 1.00 80.88 89 GLU A O 1
ATOM 639 N N . GLU A 1 90 ? 14.347 -2.475 -26.458 1.00 82.12 90 GLU A N 1
ATOM 640 C CA . GLU A 1 90 ? 15.689 -2.016 -26.858 1.00 82.12 90 GLU A CA 1
ATOM 641 C C . GLU A 1 90 ? 16.159 -2.625 -28.184 1.00 82.12 90 GLU A C 1
ATOM 643 O O . GLU A 1 90 ? 16.931 -2.011 -28.923 1.00 82.12 90 GLU A O 1
ATOM 648 N N . SER A 1 91 ? 15.697 -3.837 -28.492 1.00 86.19 91 SER A N 1
ATOM 649 C CA . SER A 1 91 ? 16.048 -4.561 -29.716 1.00 86.19 91 SER A CA 1
ATOM 650 C C . SER A 1 91 ? 14.988 -4.471 -30.818 1.00 86.19 91 SER A C 1
ATOM 652 O O . SER A 1 91 ? 15.155 -5.084 -31.876 1.00 86.19 91 SER A O 1
ATOM 654 N N . GLY A 1 92 ? 13.933 -3.674 -30.606 1.00 83.50 92 GLY A N 1
ATOM 655 C CA . GLY A 1 92 ? 12.901 -3.379 -31.599 1.00 83.50 92 GLY A CA 1
ATOM 656 C C . GLY A 1 92 ? 11.910 -4.517 -31.862 1.00 83.50 92 GLY A C 1
ATOM 657 O O . GLY A 1 92 ? 11.405 -4.618 -32.980 1.00 83.50 92 GLY A O 1
ATOM 658 N N . GLY A 1 93 ? 11.660 -5.384 -30.879 1.00 89.62 93 GLY A N 1
ATOM 659 C CA . GLY A 1 93 ? 10.665 -6.456 -30.961 1.00 89.62 93 GLY A CA 1
ATOM 660 C C . GLY A 1 93 ? 9.334 -6.139 -30.265 1.00 89.62 93 GLY A C 1
ATOM 661 O O . GLY A 1 93 ? 9.126 -5.060 -29.716 1.00 89.62 93 GLY A O 1
ATOM 662 N N . GLU A 1 94 ? 8.433 -7.116 -30.272 1.00 93.94 94 GLU A N 1
ATOM 663 C CA . GLU A 1 94 ? 7.156 -7.132 -29.552 1.00 93.94 94 GLU A CA 1
ATOM 664 C C . GLU A 1 94 ? 7.142 -8.319 -28.582 1.00 93.94 94 GLU A C 1
ATOM 666 O O . GLU A 1 94 ? 7.537 -9.423 -28.953 1.00 93.94 94 GLU A O 1
ATOM 671 N N . LEU A 1 95 ? 6.683 -8.110 -27.347 1.00 94.56 95 LEU A N 1
ATOM 672 C CA . LEU A 1 95 ? 6.578 -9.163 -26.338 1.00 94.56 95 LEU A CA 1
ATOM 673 C C . LEU A 1 95 ? 5.110 -9.457 -26.026 1.00 94.56 95 LEU A C 1
ATOM 675 O O . LEU A 1 95 ? 4.361 -8.571 -25.617 1.00 94.56 95 LEU A O 1
ATOM 679 N N . LEU A 1 96 ? 4.720 -10.719 -26.164 1.00 93.50 96 LEU A N 1
ATOM 680 C CA . LEU A 1 96 ? 3.462 -11.251 -25.660 1.00 93.50 96 LEU A CA 1
ATOM 681 C C . LEU A 1 96 ? 3.741 -11.988 -24.355 1.00 93.50 96 LEU A C 1
ATOM 683 O O . LEU A 1 96 ? 4.596 -12.866 -24.333 1.00 93.50 96 LEU A O 1
ATOM 687 N N . ILE A 1 97 ? 3.013 -11.675 -23.287 1.00 93.19 97 ILE A N 1
ATOM 688 C CA . ILE A 1 97 ? 3.138 -12.380 -22.007 1.00 93.19 97 ILE A CA 1
ATOM 689 C C . ILE A 1 97 ? 1.812 -13.053 -21.682 1.00 93.19 97 ILE A C 1
ATOM 691 O O . ILE A 1 97 ? 0.752 -12.430 -21.772 1.00 93.19 97 ILE A O 1
ATOM 695 N N . VAL A 1 98 ? 1.867 -14.322 -21.288 1.00 92.06 98 VAL A N 1
ATOM 696 C CA . VAL A 1 98 ? 0.727 -15.038 -20.713 1.00 92.06 98 VAL A CA 1
ATOM 697 C C . VAL A 1 98 ? 1.175 -15.723 -19.437 1.00 92.06 98 VAL A C 1
ATOM 699 O O . VAL A 1 98 ? 2.145 -16.475 -19.426 1.00 92.06 98 VAL A O 1
ATOM 702 N N . ASN A 1 99 ? 0.421 -15.492 -18.371 1.00 89.50 99 ASN A N 1
ATOM 703 C CA . ASN A 1 99 ? 0.619 -16.147 -17.092 1.00 89.50 99 ASN A CA 1
ATOM 704 C C . ASN A 1 99 ? -0.127 -17.488 -17.057 1.00 89.50 99 ASN A C 1
ATOM 706 O O . ASN A 1 99 ? -1.349 -17.548 -17.232 1.00 89.50 99 ASN A O 1
ATOM 710 N N . SER A 1 100 ? 0.616 -18.571 -16.840 1.00 91.25 100 SER A N 1
ATOM 711 C CA . SER A 1 100 ? 0.069 -19.927 -16.732 1.00 91.25 100 SER A CA 1
ATOM 712 C C . SER A 1 100 ? -0.610 -20.190 -15.385 1.00 91.25 100 SER A C 1
ATOM 714 O O . SER A 1 100 ? -1.426 -21.104 -15.284 1.00 91.25 100 SER A O 1
ATOM 716 N N . ALA A 1 101 ? -0.343 -19.372 -14.366 1.00 85.12 101 ALA A N 1
ATOM 717 C CA . ALA A 1 101 ? -0.823 -19.509 -12.993 1.00 85.12 101 ALA A CA 1
ATOM 718 C C . ALA A 1 101 ? -0.547 -20.905 -12.409 1.00 85.12 101 ALA A C 1
ATOM 720 O O . ALA A 1 101 ? -1.405 -21.485 -11.741 1.00 85.12 101 ALA A O 1
ATOM 721 N N . GLY A 1 102 ? 0.617 -21.469 -12.736 1.00 83.56 102 GLY A N 1
ATOM 722 C CA . GLY A 1 102 ? 1.013 -22.821 -12.357 1.00 83.56 102 GLY A CA 1
ATOM 723 C C . GLY A 1 102 ? 0.182 -23.939 -13.004 1.00 83.56 102 GLY A C 1
ATOM 724 O O . GLY A 1 102 ? 0.251 -25.084 -12.563 1.00 83.56 102 GLY A O 1
ATOM 725 N N . ASP A 1 103 ? -0.626 -23.643 -14.028 1.00 91.81 103 ASP A N 1
ATOM 726 C CA . ASP A 1 103 ? -1.483 -24.617 -14.708 1.00 91.81 103 ASP A CA 1
ATOM 727 C C . ASP A 1 103 ? -0.892 -25.027 -16.064 1.00 91.81 103 ASP A C 1
ATOM 729 O O . ASP A 1 103 ? -0.840 -24.251 -17.022 1.00 91.81 103 ASP A O 1
ATOM 733 N N . LEU A 1 104 ? -0.512 -26.303 -16.168 1.00 92.81 104 LEU A N 1
ATOM 734 C CA . LEU A 1 104 ? 0.131 -26.856 -17.361 1.00 92.81 104 LEU A CA 1
ATOM 735 C C . LEU A 1 104 ? -0.754 -26.778 -18.620 1.00 92.81 104 LEU A C 1
ATOM 737 O O . LEU A 1 104 ? -0.249 -26.671 -19.736 1.00 92.81 104 LEU A O 1
ATOM 741 N N . LYS A 1 105 ? -2.085 -26.818 -18.480 1.00 94.62 105 LYS A N 1
ATOM 742 C CA . LYS A 1 105 ? -2.989 -26.681 -19.634 1.00 94.62 105 LYS A CA 1
ATOM 743 C C . LYS A 1 105 ? -3.022 -25.242 -20.126 1.00 94.62 105 LYS A C 1
ATOM 745 O O . LYS A 1 105 ? -3.094 -25.032 -21.335 1.00 94.62 105 LYS A O 1
ATOM 750 N N . LYS A 1 106 ? -2.984 -24.266 -19.215 1.00 93.94 106 LYS A N 1
ATOM 751 C CA . LYS A 1 106 ? -2.882 -22.847 -19.581 1.00 93.94 106 LYS A CA 1
ATOM 752 C C . LYS A 1 106 ? -1.545 -22.540 -20.235 1.00 93.94 106 LYS A C 1
ATOM 754 O O . LYS A 1 106 ? -1.543 -21.829 -21.233 1.00 93.94 106 LYS A O 1
ATOM 759 N N . GLU A 1 107 ? -0.452 -23.107 -19.729 1.00 98.12 107 GLU A N 1
ATOM 760 C CA . GLU A 1 107 ? 0.862 -23.010 -20.370 1.00 98.12 107 GLU A CA 1
ATOM 761 C C . GLU A 1 107 ? 0.803 -23.518 -21.817 1.00 98.12 107 GLU A C 1
ATOM 763 O O . GLU A 1 107 ? 1.134 -22.788 -22.749 1.00 98.12 107 GLU A O 1
ATOM 768 N N . LEU A 1 108 ? 0.289 -24.734 -22.021 1.00 97.69 108 LEU A N 1
ATOM 769 C CA . LEU A 1 108 ? 0.190 -25.325 -23.353 1.00 97.69 108 LEU A CA 1
ATOM 770 C C . LEU A 1 108 ? -0.685 -24.488 -24.298 1.00 97.69 108 LEU A C 1
ATOM 772 O O . LEU A 1 108 ? -0.318 -24.275 -25.452 1.00 97.69 108 LEU A O 1
ATOM 776 N N . ALA A 1 109 ? -1.822 -23.987 -23.808 1.00 96.44 109 ALA A N 1
ATOM 777 C CA . ALA A 1 109 ? -2.705 -23.116 -24.579 1.00 96.44 109 ALA A CA 1
ATOM 778 C C . ALA A 1 109 ? -2.047 -21.765 -24.909 1.00 96.44 109 ALA A C 1
ATOM 780 O O . ALA A 1 109 ? -2.258 -21.227 -25.995 1.00 96.44 109 ALA A O 1
ATOM 781 N N . ALA A 1 110 ? -1.239 -21.213 -23.999 1.00 97.38 110 ALA A N 1
ATOM 782 C CA . ALA A 1 110 ? -0.471 -19.996 -24.243 1.00 97.38 110 ALA A CA 1
ATOM 783 C C . ALA A 1 110 ? 0.531 -20.201 -25.382 1.00 97.38 110 ALA A C 1
ATOM 785 O O . ALA A 1 110 ? 0.569 -19.397 -26.311 1.00 97.38 110 ALA A O 1
ATOM 786 N N . VAL A 1 111 ? 1.268 -21.313 -25.360 1.00 98.56 111 VAL A N 1
ATOM 787 C CA . VAL A 1 111 ? 2.219 -21.669 -26.420 1.00 98.56 111 VAL A CA 1
ATOM 788 C C . VAL A 1 111 ? 1.509 -21.840 -27.758 1.00 98.56 111 VAL A C 1
ATOM 790 O O . VAL A 1 111 ? 1.933 -21.247 -28.744 1.00 98.56 111 VAL A O 1
ATOM 793 N N . GLU A 1 112 ? 0.390 -22.565 -27.810 1.00 97.69 112 GLU A N 1
ATOM 794 C CA . GLU A 1 112 ? -0.412 -22.693 -29.038 1.00 97.69 112 GLU A CA 1
ATOM 795 C C . GLU A 1 112 ? -0.885 -21.332 -29.570 1.00 97.69 112 GLU A C 1
ATOM 797 O O . GLU A 1 112 ? -0.812 -21.077 -30.773 1.00 97.69 112 GLU A O 1
ATOM 802 N N . ASN A 1 113 ? -1.318 -20.436 -28.680 1.00 95.81 113 ASN A N 1
ATOM 803 C CA . ASN A 1 113 ? -1.737 -19.085 -29.045 1.00 95.81 113 ASN A CA 1
ATOM 804 C C . ASN A 1 113 ? -0.577 -18.215 -29.533 1.00 95.81 113 ASN A C 1
ATOM 806 O O . ASN A 1 113 ? -0.786 -17.365 -30.397 1.00 95.81 113 ASN A O 1
ATOM 810 N N . PHE A 1 114 ? 0.625 -18.380 -28.986 1.00 98.38 114 PHE A N 1
ATOM 811 C CA . PHE A 1 114 ? 1.809 -17.675 -29.464 1.00 98.38 114 PHE A CA 1
ATOM 812 C C . PHE A 1 114 ? 2.232 -18.177 -30.841 1.00 98.38 114 PHE A C 1
ATOM 814 O O . PHE A 1 114 ? 2.458 -17.368 -31.736 1.00 98.38 114 PHE A O 1
ATOM 821 N N . LEU A 1 115 ? 2.255 -19.495 -31.048 1.00 97.94 115 LEU A N 1
ATOM 822 C CA . LEU A 1 115 ? 2.568 -20.086 -32.351 1.00 97.94 115 LEU A CA 1
ATOM 823 C C . LEU A 1 115 ? 1.556 -19.661 -33.423 1.00 97.94 115 LEU A C 1
ATOM 825 O O . LEU A 1 115 ? 1.947 -19.339 -34.538 1.00 97.94 115 LEU A O 1
ATOM 829 N N . ALA A 1 116 ? 0.267 -19.571 -33.081 1.00 97.12 116 ALA A N 1
ATOM 830 C CA . ALA A 1 116 ? -0.764 -19.044 -33.980 1.00 97.12 116 ALA A CA 1
ATOM 831 C C . ALA A 1 116 ? -0.616 -17.540 -34.294 1.00 97.12 116 ALA A C 1
ATOM 833 O O . ALA A 1 116 ? -1.277 -17.038 -35.201 1.00 97.12 116 ALA A O 1
ATOM 834 N N . GLN A 1 117 ? 0.206 -16.822 -33.527 1.00 95.06 117 GLN A N 1
ATOM 835 C CA . GLN A 1 117 ? 0.536 -15.410 -33.719 1.00 95.06 117 GLN A CA 1
ATOM 836 C C . GLN A 1 117 ? 1.917 -15.204 -34.356 1.00 95.06 117 GLN A C 1
ATOM 838 O O . GLN A 1 117 ? 2.422 -14.080 -34.313 1.00 95.06 117 GLN A O 1
ATOM 843 N N . ASP A 1 118 ? 2.501 -16.264 -34.925 1.00 95.56 118 ASP A N 1
ATOM 844 C CA . ASP A 1 118 ? 3.775 -16.247 -35.645 1.00 95.56 118 ASP A CA 1
ATOM 845 C C . ASP A 1 118 ? 4.923 -15.633 -34.815 1.00 95.56 118 ASP A C 1
ATOM 847 O O . ASP A 1 118 ? 5.646 -14.757 -35.287 1.00 95.56 118 ASP A O 1
ATOM 851 N N . ILE A 1 119 ? 5.076 -16.056 -33.549 1.00 98.00 119 ILE A N 1
ATOM 852 C CA . ILE A 1 119 ? 6.238 -15.659 -32.734 1.00 98.00 119 ILE A CA 1
ATOM 853 C C . ILE A 1 119 ? 7.554 -16.196 -33.318 1.00 98.00 119 ILE A C 1
ATOM 855 O O . ILE A 1 119 ? 7.624 -17.324 -33.798 1.00 98.00 119 ILE A O 1
ATOM 859 N N . ASP A 1 120 ? 8.620 -15.409 -33.198 1.00 98.06 120 ASP A N 1
ATOM 860 C CA . ASP A 1 120 ? 9.977 -15.764 -33.620 1.00 98.06 120 ASP A CA 1
ATOM 861 C C . ASP A 1 120 ? 10.765 -16.508 -32.534 1.00 98.06 120 ASP A C 1
ATOM 863 O O . ASP A 1 120 ? 11.716 -17.224 -32.840 1.00 98.06 120 ASP A O 1
ATOM 867 N N . VAL A 1 121 ? 10.399 -16.333 -31.260 1.00 98.44 121 VAL A N 1
ATOM 868 C CA . VAL A 1 121 ? 11.047 -17.001 -30.124 1.00 98.44 121 VAL A CA 1
ATOM 869 C C . VAL A 1 121 ? 10.051 -17.271 -29.003 1.00 98.44 121 VAL A C 1
ATOM 871 O O . VAL A 1 121 ? 9.256 -16.399 -28.635 1.00 98.44 121 VAL A O 1
ATOM 874 N N . LEU A 1 122 ? 10.114 -18.480 -28.442 1.00 98.75 122 LEU A N 1
ATOM 875 C CA . LEU A 1 122 ? 9.408 -18.833 -27.216 1.00 98.75 122 LEU A CA 1
ATOM 876 C C . LEU A 1 122 ? 10.352 -18.671 -26.026 1.00 98.75 122 LEU A C 1
ATOM 878 O O . LEU A 1 122 ? 11.404 -19.303 -25.945 1.00 98.75 122 LEU A O 1
ATOM 882 N N . LEU A 1 123 ? 9.932 -17.856 -25.075 1.00 98.69 123 LEU A N 1
ATOM 883 C CA . LEU A 1 123 ? 10.519 -17.718 -23.756 1.00 98.69 123 LEU A CA 1
ATOM 884 C C . LEU A 1 123 ? 9.597 -18.447 -22.775 1.00 98.69 123 LEU A C 1
ATOM 886 O O . LEU A 1 123 ? 8.378 -18.271 -22.822 1.00 98.69 123 LEU A O 1
ATOM 890 N N . ILE A 1 124 ? 10.134 -19.274 -21.886 1.00 98.06 124 ILE A N 1
ATOM 891 C CA . ILE A 1 124 ? 9.282 -20.061 -20.988 1.00 98.06 124 ILE A CA 1
ATOM 892 C C . ILE A 1 124 ? 9.918 -20.262 -19.619 1.00 98.06 124 ILE A C 1
ATOM 894 O O . ILE A 1 124 ? 11.035 -20.766 -19.507 1.00 98.06 124 ILE A O 1
ATOM 898 N N . SER A 1 125 ? 9.174 -19.905 -18.576 1.00 95.44 125 SER A N 1
ATOM 899 C CA . SER A 1 125 ? 9.381 -20.446 -17.234 1.00 95.44 125 SER A CA 1
ATOM 900 C C . SER A 1 125 ? 8.469 -21.654 -17.075 1.00 95.44 125 SER A C 1
ATOM 902 O O . SER A 1 125 ? 7.250 -21.506 -17.029 1.00 95.44 125 SER A O 1
ATOM 904 N N . MET A 1 126 ? 9.052 -22.855 -17.066 1.00 92.50 126 MET A N 1
ATOM 905 C CA . MET A 1 126 ? 8.286 -24.103 -17.102 1.00 92.50 126 MET A CA 1
ATOM 906 C C . MET A 1 126 ? 7.414 -24.264 -15.855 1.00 92.50 126 MET A C 1
ATOM 908 O O . MET A 1 126 ? 7.888 -24.125 -14.728 1.00 92.50 126 MET A O 1
ATOM 912 N N . THR A 1 127 ? 6.149 -24.613 -16.077 1.00 88.06 127 THR A N 1
ATOM 913 C CA . THR A 1 127 ? 5.174 -24.947 -15.034 1.00 88.06 127 THR A CA 1
ATOM 914 C C . THR A 1 127 ? 5.502 -26.253 -14.339 1.00 88.06 127 THR A C 1
ATOM 916 O O . THR A 1 127 ? 5.368 -26.366 -13.122 1.00 88.06 127 THR A O 1
ATOM 919 N N . ASP A 1 128 ? 5.919 -27.248 -15.117 1.00 87.00 128 ASP A N 1
ATOM 920 C CA . ASP A 1 128 ? 6.307 -28.555 -14.616 1.00 87.00 128 ASP A CA 1
ATOM 921 C C . ASP A 1 128 ? 7.544 -29.053 -15.381 1.00 87.00 128 ASP A C 1
ATOM 923 O O . ASP A 1 128 ? 7.559 -29.022 -16.615 1.00 87.00 128 ASP A O 1
ATOM 927 N N . PRO A 1 129 ? 8.580 -29.554 -14.688 1.00 82.25 129 PRO A N 1
ATOM 928 C CA . PRO A 1 129 ? 9.847 -29.942 -15.312 1.00 82.25 129 PRO A CA 1
ATOM 929 C C . PRO A 1 129 ? 9.737 -31.120 -16.297 1.00 82.25 129 PRO A C 1
ATOM 931 O O . PRO A 1 129 ? 10.671 -31.351 -17.066 1.00 82.25 129 PRO A O 1
ATOM 934 N N . VAL A 1 130 ? 8.628 -31.870 -16.288 1.00 87.62 130 VAL A N 1
ATOM 935 C CA . VAL A 1 130 ? 8.364 -32.987 -17.211 1.00 87.62 130 VAL A CA 1
ATOM 936 C C . VAL A 1 130 ? 7.204 -32.655 -18.150 1.00 87.62 130 VAL A C 1
ATOM 938 O O . VAL A 1 130 ? 7.300 -32.856 -19.359 1.00 87.62 130 VAL A O 1
ATOM 941 N N . GLY A 1 131 ? 6.106 -32.131 -17.617 1.00 89.38 131 GLY A N 1
ATOM 942 C CA . GLY A 1 131 ? 4.895 -31.795 -18.356 1.00 89.38 131 GLY A CA 1
ATOM 943 C C . GLY A 1 131 ? 5.109 -30.694 -19.390 1.00 89.38 131 GLY A C 1
ATOM 944 O O . GLY A 1 131 ? 4.605 -30.810 -20.509 1.00 89.38 131 GLY A O 1
ATOM 945 N N . SER A 1 132 ? 5.904 -29.670 -19.066 1.00 94.69 132 SER A N 1
ATOM 946 C CA . SER A 1 132 ? 6.175 -28.545 -19.973 1.00 94.69 132 SER A CA 1
ATOM 947 C C . SER A 1 132 ? 7.075 -28.930 -21.158 1.00 94.69 132 SER A C 1
ATOM 949 O O . SER A 1 132 ? 7.236 -28.154 -22.097 1.00 94.69 132 SER A O 1
ATOM 951 N N . MET A 1 133 ? 7.618 -30.155 -21.198 1.00 94.38 133 MET A N 1
ATOM 952 C CA . MET A 1 133 ? 8.356 -30.662 -22.366 1.00 94.38 133 MET A CA 1
ATOM 953 C C . MET A 1 133 ? 7.491 -30.715 -23.631 1.00 94.38 133 MET A C 1
ATOM 955 O O . MET A 1 133 ? 8.002 -30.564 -24.741 1.00 94.38 133 MET A O 1
ATOM 959 N N . GLU A 1 134 ? 6.176 -30.887 -23.480 1.00 95.56 134 GLU A N 1
ATOM 960 C CA . GLU A 1 134 ? 5.240 -30.850 -24.605 1.00 95.56 134 GLU A CA 1
ATOM 961 C C . GLU A 1 134 ? 5.162 -29.452 -25.242 1.00 95.56 134 GLU A C 1
ATOM 963 O O . GLU A 1 134 ? 5.134 -29.333 -26.468 1.00 95.56 134 GLU A O 1
ATOM 968 N N . SER A 1 135 ? 5.196 -28.397 -24.425 1.00 97.62 135 SER A N 1
ATOM 969 C CA . SER A 1 135 ? 5.265 -27.001 -24.872 1.00 97.62 135 SER A CA 1
ATOM 970 C C . SER A 1 135 ? 6.533 -26.742 -25.696 1.00 97.62 135 SER A C 1
ATOM 972 O O . SER A 1 135 ? 6.464 -26.175 -26.788 1.00 97.62 135 SER A O 1
ATOM 974 N N . ILE A 1 136 ? 7.680 -27.241 -25.218 1.00 97.25 136 ILE A N 1
ATOM 975 C CA . ILE A 1 136 ? 8.971 -27.145 -25.919 1.00 97.25 136 ILE A CA 1
ATOM 976 C C . ILE A 1 136 ? 8.915 -27.883 -27.263 1.00 97.25 136 ILE A C 1
ATOM 978 O O . ILE A 1 136 ? 9.295 -27.333 -28.297 1.00 97.25 136 ILE A O 1
ATOM 982 N N . ARG A 1 137 ? 8.394 -29.118 -27.275 1.00 97.06 137 ARG A N 1
ATOM 983 C CA . ARG A 1 137 ? 8.262 -29.929 -28.495 1.00 97.06 137 ARG A CA 1
ATOM 984 C C . ARG A 1 137 ? 7.428 -29.216 -29.560 1.00 97.06 137 ARG A C 1
ATOM 986 O O . ARG A 1 137 ? 7.846 -29.175 -30.713 1.00 97.06 137 ARG A O 1
ATOM 993 N N . LYS A 1 138 ? 6.282 -28.635 -29.186 1.00 97.44 138 LYS A N 1
ATOM 994 C CA . LYS A 1 138 ? 5.409 -27.911 -30.126 1.00 97.44 138 LYS A CA 1
ATOM 995 C C . LYS A 1 138 ? 6.087 -26.697 -30.750 1.00 97.44 138 LYS A C 1
ATOM 997 O O . LYS A 1 138 ? 5.947 -26.493 -31.952 1.00 97.44 138 LYS A O 1
ATOM 1002 N N . ALA A 1 139 ? 6.819 -25.915 -29.958 1.00 98.06 139 ALA A N 1
ATOM 1003 C CA . ALA A 1 139 ? 7.555 -24.768 -30.478 1.00 98.06 139 ALA A CA 1
ATOM 1004 C C . ALA A 1 139 ? 8.638 -25.201 -31.477 1.00 98.06 139 ALA A C 1
ATOM 1006 O O . ALA A 1 139 ? 8.664 -24.702 -32.602 1.00 98.06 139 ALA A O 1
ATOM 1007 N N . ASN A 1 140 ? 9.440 -26.212 -31.131 1.00 96.50 140 ASN A N 1
ATOM 1008 C CA . ASN A 1 140 ? 10.479 -26.733 -32.023 1.00 96.50 140 ASN A CA 1
ATOM 1009 C C . ASN A 1 140 ? 9.912 -27.340 -33.318 1.00 96.50 140 ASN A C 1
ATOM 1011 O O . ASN A 1 140 ? 10.474 -27.126 -34.389 1.00 96.50 140 ASN A O 1
ATOM 1015 N N . GLU A 1 141 ? 8.787 -28.061 -33.256 1.00 96.88 141 GLU A N 1
ATOM 1016 C CA . GLU A 1 141 ? 8.106 -28.593 -34.450 1.00 96.88 141 GLU A CA 1
ATOM 1017 C C . GLU A 1 141 ? 7.567 -27.494 -35.372 1.00 96.88 141 GLU A C 1
ATOM 1019 O O . GLU A 1 141 ? 7.506 -27.689 -36.586 1.00 96.88 141 GLU A O 1
ATOM 1024 N N . ALA A 1 142 ? 7.216 -26.336 -34.810 1.00 96.88 142 ALA A N 1
ATOM 1025 C CA . ALA A 1 142 ? 6.867 -25.135 -35.561 1.00 96.88 142 ALA A CA 1
ATOM 1026 C C . ALA A 1 142 ? 8.100 -24.347 -36.053 1.00 96.88 142 ALA A C 1
ATOM 1028 O O . ALA A 1 142 ? 7.944 -23.322 -36.712 1.00 96.88 142 ALA A O 1
ATOM 1029 N N . GLY A 1 143 ? 9.318 -24.810 -35.751 1.00 96.12 143 GLY A N 1
ATOM 1030 C CA . GLY A 1 143 ? 10.567 -24.124 -36.085 1.00 96.12 143 GLY A CA 1
ATOM 1031 C C . GLY A 1 143 ? 10.883 -22.920 -35.193 1.00 96.12 143 GLY A C 1
ATOM 1032 O O . GLY A 1 143 ? 11.788 -22.155 -35.522 1.00 96.12 143 GLY A O 1
ATOM 1033 N N . VAL A 1 144 ? 10.165 -22.746 -34.078 1.00 98.06 144 VAL A N 1
ATOM 1034 C CA . VAL A 1 144 ? 10.359 -21.642 -33.133 1.00 98.06 144 VAL A CA 1
ATOM 1035 C C . VAL A 1 144 ? 11.366 -22.057 -32.052 1.00 98.06 144 VAL A C 1
ATOM 1037 O O . VAL A 1 144 ? 11.097 -22.996 -31.301 1.00 98.06 144 VAL A O 1
ATOM 1040 N N . PRO A 1 145 ? 12.519 -21.376 -31.936 1.00 97.38 145 PRO A N 1
ATOM 1041 C CA . PRO A 1 145 ? 13.508 -21.657 -30.903 1.00 97.38 145 PRO A CA 1
ATOM 1042 C C . PRO A 1 145 ? 12.979 -21.334 -29.504 1.00 97.38 145 PRO A C 1
ATOM 1044 O O . PRO A 1 145 ? 12.261 -20.353 -29.300 1.00 97.38 145 PRO A O 1
ATOM 1047 N N . VAL A 1 146 ? 13.401 -22.139 -28.528 1.00 98.38 146 VAL A N 1
ATOM 1048 C CA . VAL A 1 146 ? 12.967 -22.022 -27.131 1.00 98.38 146 VAL A CA 1
ATOM 1049 C C . VAL A 1 146 ? 14.120 -21.585 -26.232 1.00 98.38 146 VAL A C 1
ATOM 1051 O O . VAL A 1 146 ? 15.183 -22.205 -26.238 1.00 98.38 146 VAL A O 1
ATOM 1054 N N . ILE A 1 147 ? 13.904 -20.552 -25.420 1.00 98.38 147 ILE A N 1
ATOM 1055 C CA . ILE A 1 147 ? 14.789 -20.154 -24.319 1.00 98.38 147 ILE A CA 1
ATOM 1056 C C . ILE A 1 147 ? 14.039 -20.368 -23.009 1.00 98.38 147 ILE A C 1
ATOM 1058 O O . ILE A 1 147 ? 12.945 -19.844 -22.803 1.00 98.38 147 ILE A O 1
ATOM 1062 N N . VAL A 1 148 ? 14.643 -21.141 -22.115 1.00 97.25 148 VAL A N 1
ATOM 1063 C CA . VAL A 1 148 ? 14.066 -21.446 -20.805 1.00 97.25 148 VAL A CA 1
ATOM 1064 C C . VAL A 1 148 ? 14.587 -20.436 -19.789 1.00 97.25 148 VAL A C 1
ATOM 1066 O O . VAL A 1 148 ? 15.780 -20.128 -19.792 1.00 97.25 148 VAL A O 1
ATOM 1069 N N . VAL A 1 149 ? 13.716 -19.923 -18.922 1.00 95.56 149 VAL A N 1
ATOM 1070 C CA . VAL A 1 149 ? 14.043 -18.862 -17.959 1.00 95.56 149 VAL A CA 1
ATOM 1071 C C . VAL A 1 149 ? 13.590 -19.264 -16.557 1.00 95.56 149 VAL A C 1
ATOM 1073 O O . VAL A 1 149 ? 12.422 -19.580 -16.353 1.00 95.56 149 VAL A O 1
ATOM 1076 N N . ALA A 1 150 ? 14.501 -19.212 -15.585 1.00 89.75 150 ALA A N 1
ATOM 1077 C CA . ALA A 1 150 ? 14.315 -19.527 -14.162 1.00 89.75 150 ALA A CA 1
ATOM 1078 C C . ALA A 1 150 ? 13.948 -20.983 -13.819 1.00 89.75 150 ALA A C 1
ATOM 1080 O O . ALA A 1 150 ? 14.673 -21.619 -13.057 1.00 89.75 150 ALA A O 1
ATOM 1081 N N . LEU A 1 151 ? 12.856 -21.512 -14.376 1.00 87.94 151 LEU A N 1
ATOM 1082 C CA . LEU A 1 151 ? 12.372 -22.875 -14.154 1.00 87.94 151 LEU A CA 1
ATOM 1083 C C . LEU A 1 151 ? 12.477 -23.685 -15.438 1.00 87.94 151 LEU A C 1
ATOM 1085 O O . LEU A 1 151 ? 11.957 -23.278 -16.477 1.00 87.94 151 LEU A O 1
ATOM 1089 N N . GLY A 1 152 ? 13.150 -24.829 -15.347 1.00 87.25 152 GLY A N 1
ATOM 1090 C CA . GLY A 1 152 ? 13.535 -25.617 -16.507 1.00 87.25 152 GLY A CA 1
ATOM 1091 C C . GLY A 1 152 ? 13.289 -27.116 -16.372 1.00 87.25 152 GLY A C 1
ATOM 1092 O O . GLY A 1 152 ? 12.688 -27.566 -15.392 1.00 87.25 152 GLY A O 1
ATOM 1093 N N . PRO A 1 153 ? 13.736 -27.889 -17.376 1.00 84.25 153 PRO A N 1
ATOM 1094 C CA . PRO A 1 153 ? 13.500 -29.323 -17.432 1.00 84.25 153 PRO A CA 1
ATOM 1095 C C . PRO A 1 153 ? 14.225 -30.051 -16.295 1.00 84.25 153 PRO A C 1
ATOM 1097 O O . PRO A 1 153 ? 15.225 -29.563 -15.761 1.00 84.25 153 PRO A O 1
ATOM 1100 N N . ALA A 1 154 ? 13.740 -31.241 -15.937 1.00 73.19 154 ALA A N 1
ATOM 1101 C CA . ALA A 1 154 ? 14.488 -32.127 -15.044 1.00 73.19 154 ALA A CA 1
ATOM 1102 C C . ALA A 1 154 ? 15.833 -32.536 -15.682 1.00 73.19 154 ALA A C 1
ATOM 1104 O O . ALA A 1 154 ? 15.939 -32.625 -16.903 1.00 73.19 154 ALA A O 1
ATOM 1105 N N . GLU A 1 155 ? 16.862 -32.803 -14.867 1.00 67.56 155 GLU A N 1
ATOM 1106 C CA . GLU A 1 155 ? 18.231 -33.088 -15.348 1.00 67.56 155 GLU A CA 1
ATOM 1107 C C . GLU A 1 155 ? 18.321 -34.274 -16.327 1.00 67.56 155 GLU A C 1
ATOM 1109 O O . GLU A 1 155 ? 19.229 -34.332 -17.155 1.00 67.56 155 GLU A O 1
ATOM 1114 N N . ASP A 1 156 ? 17.395 -35.231 -16.237 1.00 69.62 156 ASP A N 1
ATOM 1115 C CA . ASP A 1 156 ? 17.322 -36.407 -17.107 1.00 69.62 156 ASP A CA 1
ATOM 1116 C C . ASP A 1 156 ? 16.526 -36.169 -18.405 1.00 69.62 156 ASP A C 1
ATOM 1118 O O . ASP A 1 156 ? 16.491 -37.040 -19.279 1.00 69.62 156 ASP A O 1
ATOM 1122 N N . GLN A 1 157 ? 15.912 -34.993 -18.559 1.00 70.38 157 GLN A N 1
ATOM 1123 C CA . GLN A 1 157 ? 15.145 -34.601 -19.736 1.00 70.38 157 GLN A CA 1
ATOM 1124 C C . GLN A 1 157 ? 16.019 -33.786 -20.691 1.00 70.38 157 GLN A C 1
ATOM 1126 O O . GLN A 1 157 ? 16.397 -32.647 -20.423 1.00 70.38 157 GLN A O 1
ATOM 1131 N N . ASN A 1 158 ? 16.312 -34.353 -21.862 1.00 76.19 158 ASN A N 1
ATOM 1132 C CA . ASN A 1 158 ? 17.047 -33.644 -22.906 1.00 76.19 158 ASN A CA 1
ATOM 1133 C C . ASN A 1 158 ? 16.085 -32.787 -23.747 1.00 76.19 158 ASN A C 1
ATOM 1135 O O . ASN A 1 158 ? 15.475 -33.284 -24.696 1.00 76.19 158 ASN A O 1
ATOM 1139 N N . ALA A 1 159 ? 15.941 -31.511 -23.388 1.00 82.81 159 ALA A N 1
ATOM 1140 C CA . ALA A 1 159 ? 15.147 -30.541 -24.138 1.00 82.81 159 ALA A CA 1
ATOM 1141 C C . ALA A 1 159 ? 15.974 -29.904 -25.267 1.00 82.81 159 ALA A C 1
ATOM 1143 O O . ALA A 1 159 ? 17.092 -29.449 -25.034 1.00 82.81 159 ALA A O 1
ATOM 1144 N N . ASP A 1 160 ? 15.425 -29.839 -26.485 1.00 89.88 160 ASP A N 1
ATOM 1145 C CA . ASP A 1 160 ? 16.011 -28.998 -27.535 1.00 89.88 160 ASP A CA 1
ATOM 1146 C C . ASP A 1 160 ? 15.637 -27.541 -27.254 1.00 89.88 160 ASP A C 1
ATOM 1148 O O . ASP A 1 160 ? 14.516 -27.103 -27.501 1.00 89.88 160 ASP A O 1
ATOM 1152 N N . ILE A 1 161 ? 16.571 -26.824 -26.641 1.00 94.62 161 ILE A N 1
ATOM 1153 C CA . ILE A 1 161 ? 16.444 -25.421 -26.256 1.00 94.62 161 ILE A CA 1
ATOM 1154 C C . ILE A 1 161 ? 17.717 -24.685 -26.670 1.00 94.62 161 ILE A C 1
ATOM 1156 O O . ILE A 1 161 ? 18.796 -25.275 -26.779 1.00 94.62 161 ILE A O 1
ATOM 1160 N N . VAL A 1 162 ? 17.607 -23.382 -26.902 1.00 95.44 162 VAL A N 1
ATOM 1161 C CA . VAL A 1 162 ? 18.750 -22.517 -27.210 1.00 95.44 162 VAL A CA 1
ATOM 1162 C C . VAL A 1 162 ? 19.672 -22.410 -26.002 1.00 95.44 162 VAL A C 1
ATOM 1164 O O . VAL A 1 162 ? 20.879 -22.601 -26.127 1.00 95.44 162 VAL A O 1
ATOM 1167 N N . THR A 1 163 ? 19.105 -22.104 -24.837 1.00 95.38 163 THR A N 1
ATOM 1168 C CA . THR A 1 163 ? 19.819 -22.023 -23.563 1.00 95.38 163 THR A CA 1
ATOM 1169 C C . THR A 1 163 ? 18.822 -22.046 -22.405 1.00 95.38 163 THR A C 1
ATOM 1171 O O . THR A 1 163 ? 17.647 -21.702 -22.582 1.00 95.38 163 THR A O 1
ATOM 1174 N N . PHE A 1 164 ? 19.295 -22.426 -21.221 1.00 94.38 164 PHE A N 1
ATOM 1175 C CA . PHE A 1 164 ? 18.581 -22.266 -19.960 1.00 94.38 164 PHE A CA 1
ATOM 1176 C C . PHE A 1 164 ? 19.208 -21.131 -19.141 1.00 94.38 164 PHE A C 1
ATOM 1178 O O . PHE A 1 164 ? 20.344 -21.248 -18.676 1.00 94.38 164 PHE A O 1
ATOM 1185 N N . ILE A 1 165 ? 18.467 -20.034 -18.967 1.00 94.81 165 ILE A N 1
ATOM 1186 C CA . ILE A 1 165 ? 18.841 -18.906 -18.113 1.00 94.81 165 ILE A CA 1
ATOM 1187 C C . ILE A 1 165 ? 18.431 -19.203 -16.667 1.00 94.81 165 ILE A C 1
ATOM 1189 O O . ILE A 1 165 ? 17.239 -19.278 -16.362 1.00 94.81 165 ILE A O 1
ATOM 1193 N N . ARG A 1 166 ? 19.405 -19.358 -15.768 1.00 89.69 166 ARG A N 1
ATOM 1194 C CA . ARG A 1 166 ? 19.159 -19.624 -14.339 1.00 89.69 166 ARG A CA 1
ATOM 1195 C C . ARG A 1 166 ? 20.297 -19.118 -13.462 1.00 89.69 166 ARG A C 1
ATOM 1197 O O . ARG A 1 166 ? 21.383 -18.832 -13.953 1.00 89.69 166 ARG A O 1
ATOM 1204 N N . SER A 1 167 ? 20.082 -19.090 -12.152 1.00 87.81 167 SER A N 1
ATOM 1205 C CA . SER A 1 167 ? 21.189 -19.066 -11.192 1.00 87.81 167 SER A CA 1
ATOM 1206 C C . SER A 1 167 ? 21.727 -20.475 -10.941 1.00 87.81 167 SER A C 1
ATOM 1208 O O . SER A 1 167 ? 21.041 -21.472 -11.170 1.00 87.81 167 SER A O 1
ATOM 1210 N N . ASN A 1 168 ? 22.957 -20.550 -10.434 1.00 88.19 168 ASN A N 1
ATOM 1211 C CA . ASN A 1 168 ? 23.533 -21.790 -9.927 1.00 88.19 168 ASN A CA 1
ATOM 1212 C C . ASN A 1 168 ? 23.123 -21.982 -8.458 1.00 88.19 168 ASN A C 1
ATOM 1214 O O . ASN A 1 168 ? 23.792 -21.493 -7.546 1.00 88.19 168 ASN A O 1
ATOM 1218 N N . ASP A 1 169 ? 22.001 -22.666 -8.239 1.00 87.38 169 ASP A N 1
ATOM 1219 C CA . ASP A 1 169 ? 21.404 -22.876 -6.915 1.00 87.38 169 ASP A CA 1
ATOM 1220 C C . ASP A 1 169 ? 22.323 -23.648 -5.963 1.00 87.38 169 ASP A C 1
ATOM 1222 O O . ASP A 1 169 ? 22.419 -23.322 -4.776 1.00 87.38 169 ASP A O 1
ATOM 1226 N N . TYR A 1 170 ? 23.057 -24.632 -6.489 1.00 91.12 170 TYR A N 1
ATOM 1227 C CA . TYR A 1 170 ? 24.035 -25.376 -5.703 1.00 91.12 170 TYR A CA 1
ATOM 1228 C C . TYR A 1 170 ? 25.145 -24.459 -5.176 1.00 91.12 170 TYR A C 1
ATOM 1230 O O . TYR A 1 170 ? 25.514 -24.514 -3.999 1.00 91.12 170 TYR A O 1
ATOM 1238 N N . LYS A 1 171 ? 25.695 -23.597 -6.035 1.00 89.56 171 LYS A N 1
ATOM 1239 C CA . LYS A 1 171 ? 26.724 -22.629 -5.649 1.00 89.56 171 LYS A CA 1
ATOM 1240 C C . LYS A 1 171 ? 26.172 -21.612 -4.651 1.00 89.56 171 LYS A C 1
ATOM 1242 O O . LYS A 1 171 ? 26.813 -21.392 -3.631 1.00 89.56 171 LYS A O 1
ATOM 1247 N N . ALA A 1 172 ? 24.989 -21.062 -4.908 1.00 90.44 172 ALA A N 1
ATOM 1248 C CA . ALA A 1 172 ? 24.342 -20.077 -4.045 1.00 90.44 172 ALA A CA 1
ATOM 1249 C C . ALA A 1 172 ? 24.157 -20.609 -2.610 1.00 90.44 172 ALA A C 1
ATOM 1251 O O . ALA A 1 172 ? 24.609 -19.994 -1.643 1.00 90.44 172 ALA A O 1
ATOM 1252 N N . ALA A 1 173 ? 23.589 -21.810 -2.467 1.00 95.88 173 ALA A N 1
ATOM 1253 C CA . ALA A 1 173 ? 23.430 -22.457 -1.166 1.00 95.88 173 ALA A CA 1
ATOM 1254 C C . ALA A 1 173 ? 24.762 -22.869 -0.531 1.00 95.88 173 ALA A C 1
ATOM 1256 O O . ALA A 1 173 ? 24.898 -22.823 0.692 1.00 95.88 173 ALA A O 1
ATOM 1257 N N . SER A 1 174 ? 25.767 -23.220 -1.339 1.00 96.38 174 SER A N 1
ATOM 1258 C CA . SER A 1 174 ? 27.115 -23.479 -0.827 1.00 96.38 174 SER A CA 1
ATOM 1259 C C . SER A 1 174 ? 27.749 -22.219 -0.231 1.00 96.38 174 SER A C 1
ATOM 1261 O O . SER A 1 174 ? 28.334 -22.294 0.843 1.00 96.38 174 SER A O 1
ATOM 1263 N N . GLU A 1 175 ? 27.616 -21.062 -0.882 1.00 92.56 175 GLU A N 1
ATOM 1264 C CA . GLU A 1 175 ? 28.160 -19.783 -0.398 1.00 92.56 175 GLU A CA 1
ATOM 1265 C C . GLU A 1 175 ? 27.512 -19.353 0.927 1.00 92.56 175 GLU A C 1
ATOM 1267 O O . GLU A 1 175 ? 28.208 -18.941 1.855 1.00 92.56 175 GLU A O 1
ATOM 1272 N N . VAL A 1 176 ? 26.1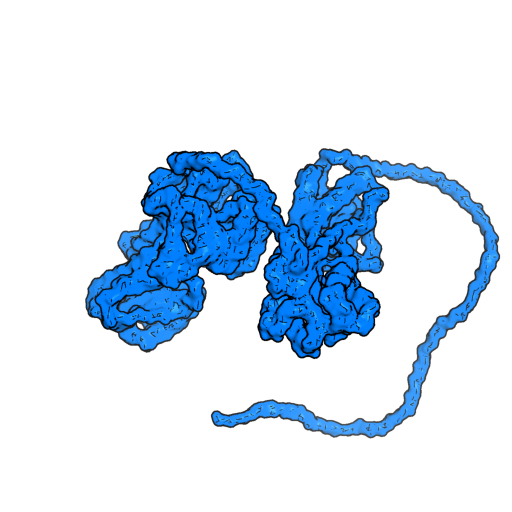96 -19.536 1.058 1.00 97.88 176 VAL A N 1
ATOM 1273 C CA . VAL A 1 176 ? 25.465 -19.283 2.312 1.00 97.88 176 VAL A CA 1
ATOM 1274 C C . VAL A 1 176 ? 25.887 -20.258 3.416 1.00 97.88 176 VAL A C 1
ATOM 1276 O O . VAL A 1 176 ? 26.084 -19.849 4.563 1.00 97.88 176 VAL A O 1
ATOM 1279 N N . ALA A 1 177 ? 26.076 -21.538 3.084 1.00 97.38 177 ALA A N 1
ATOM 1280 C CA . ALA A 1 177 ? 26.547 -22.547 4.030 1.00 97.38 177 ALA A CA 1
ATOM 1281 C C . ALA A 1 177 ? 27.959 -22.241 4.553 1.00 97.38 177 ALA A C 1
ATOM 1283 O O . ALA A 1 177 ? 28.180 -22.287 5.764 1.00 97.38 177 ALA A O 1
ATOM 1284 N N . GLU A 1 178 ? 28.900 -21.902 3.666 1.00 96.62 178 GLU A N 1
ATOM 1285 C CA . GLU A 1 178 ? 30.270 -21.532 4.050 1.00 96.62 178 GLU A CA 1
ATOM 1286 C C . GLU A 1 178 ? 30.268 -20.257 4.909 1.00 96.62 178 GLU A C 1
ATOM 1288 O O . GLU A 1 178 ? 30.937 -20.221 5.941 1.00 96.62 178 GLU A O 1
ATOM 1293 N N . PHE A 1 179 ? 29.435 -19.258 4.588 1.00 97.31 179 PHE A N 1
ATOM 1294 C CA . PHE A 1 179 ? 29.273 -18.082 5.447 1.00 97.31 179 PHE A CA 1
ATOM 1295 C C . PHE A 1 179 ? 28.807 -18.457 6.862 1.00 97.31 179 PHE A C 1
ATOM 1297 O O . PHE A 1 179 ? 29.414 -18.037 7.849 1.00 97.31 179 PHE A O 1
ATOM 1304 N N . ILE A 1 180 ? 27.753 -19.272 6.992 1.00 97.75 180 ILE A N 1
ATOM 1305 C CA . ILE A 1 180 ? 27.268 -19.730 8.305 1.00 97.75 180 ILE A CA 1
ATOM 1306 C C . ILE A 1 180 ? 28.378 -20.458 9.066 1.00 97.75 180 ILE A C 1
ATOM 1308 O O . ILE A 1 180 ? 28.586 -20.193 10.252 1.00 97.75 180 ILE A O 1
ATOM 1312 N N . LEU A 1 181 ? 29.097 -21.359 8.398 1.00 97.56 181 LEU A N 1
ATOM 1313 C CA . LEU A 1 181 ? 30.186 -22.136 8.982 1.00 97.56 181 LEU A CA 1
ATOM 1314 C C . LEU A 1 181 ? 31.306 -21.255 9.540 1.00 97.56 181 LEU A C 1
ATOM 1316 O O . LEU A 1 181 ? 31.756 -21.489 10.668 1.00 97.56 181 LEU A O 1
ATOM 1320 N N . GLU A 1 182 ? 31.714 -20.232 8.793 1.00 95.50 182 GLU A N 1
ATOM 1321 C CA . GLU A 1 182 ? 32.701 -19.251 9.243 1.00 95.50 182 GLU A CA 1
ATOM 1322 C C . GLU A 1 182 ? 32.224 -18.523 10.505 1.00 95.50 182 GLU A C 1
ATOM 1324 O O . GLU A 1 182 ? 32.973 -18.410 11.480 1.00 95.50 182 GLU A O 1
ATOM 1329 N N . GLN A 1 183 ? 30.960 -18.088 10.532 1.00 96.06 183 GLN A N 1
ATOM 1330 C CA . GLN A 1 183 ? 30.396 -17.341 11.660 1.00 96.06 183 GLN A CA 1
ATOM 1331 C C . GLN A 1 183 ? 30.231 -18.190 12.931 1.00 96.06 183 GLN A C 1
ATOM 1333 O O . GLN A 1 183 ? 30.396 -17.674 14.039 1.00 96.06 183 GLN A O 1
ATOM 1338 N N . ILE A 1 184 ? 29.954 -19.492 12.805 1.00 95.94 184 ILE A N 1
ATOM 1339 C CA . ILE A 1 184 ? 29.873 -20.411 13.958 1.00 95.94 184 ILE A CA 1
ATOM 1340 C C . ILE A 1 184 ? 31.234 -21.017 14.338 1.00 95.94 184 ILE A C 1
ATOM 1342 O O . ILE A 1 184 ? 31.315 -21.854 15.239 1.00 95.94 184 ILE A O 1
ATOM 1346 N N . GLY A 1 185 ? 32.318 -20.626 13.660 1.00 95.50 185 GLY A N 1
ATOM 1347 C CA . GLY A 1 185 ? 33.662 -21.144 13.915 1.00 95.50 185 GLY A CA 1
ATOM 1348 C C . GLY A 1 185 ? 33.804 -22.640 13.618 1.00 95.50 185 GLY A C 1
ATOM 1349 O O . GLY A 1 185 ? 34.548 -23.332 14.315 1.00 95.50 185 GLY A O 1
ATOM 1350 N N . HIS A 1 186 ? 33.082 -23.138 12.611 1.00 95.69 186 HIS A N 1
ATOM 1351 C CA . HIS A 1 186 ? 33.068 -24.539 12.172 1.00 95.69 186 HIS A CA 1
ATOM 1352 C C . HIS A 1 186 ? 32.636 -25.553 13.246 1.00 95.69 186 HIS A C 1
ATOM 1354 O O . HIS A 1 186 ? 33.040 -26.718 13.204 1.00 95.69 186 HIS A O 1
ATOM 1360 N N . LYS A 1 187 ? 31.818 -25.136 14.220 1.00 95.25 187 LYS A N 1
ATOM 1361 C CA . LYS A 1 187 ? 31.278 -26.019 15.260 1.00 95.25 187 LYS A CA 1
ATOM 1362 C C . LYS A 1 187 ? 29.868 -25.605 15.667 1.00 95.25 187 LYS A C 1
ATOM 1364 O O . LYS A 1 187 ? 29.613 -24.434 15.915 1.00 95.25 187 LYS A O 1
ATOM 1369 N N . GLY A 1 188 ? 28.978 -26.578 15.848 1.00 96.81 188 GLY A N 1
ATOM 1370 C CA . GLY A 1 188 ? 27.641 -26.322 16.386 1.00 96.81 188 GLY A CA 1
ATOM 1371 C C . GLY A 1 188 ? 26.567 -27.239 15.821 1.00 96.81 188 GLY A C 1
ATOM 1372 O O . GLY A 1 188 ? 26.845 -28.209 15.122 1.00 96.81 188 GLY A O 1
ATOM 1373 N N . GLU A 1 189 ? 25.321 -26.928 16.144 1.00 98.50 189 GLU A N 1
ATOM 1374 C CA . GLU A 1 189 ? 24.154 -27.598 15.580 1.00 98.50 189 GLU A CA 1
ATOM 1375 C C . GLU A 1 189 ? 23.435 -26.645 14.620 1.00 98.50 189 GLU A C 1
ATOM 1377 O O . GLU A 1 189 ? 23.306 -25.457 14.904 1.00 98.50 189 GLU A O 1
ATOM 1382 N N . VAL A 1 190 ? 22.969 -27.153 13.486 1.00 98.38 190 VAL A N 1
ATOM 1383 C CA . VAL A 1 190 ? 22.178 -26.404 12.503 1.00 98.38 190 VAL A CA 1
ATOM 1384 C C . VAL A 1 190 ? 20.861 -27.131 12.255 1.00 98.38 190 VAL A C 1
ATOM 1386 O O . VAL A 1 190 ? 20.790 -28.354 12.401 1.00 98.38 190 VAL A O 1
ATOM 1389 N N . VAL A 1 191 ? 19.813 -26.403 11.892 1.00 98.62 191 VAL A N 1
ATOM 1390 C CA . VAL A 1 191 ? 18.525 -26.987 11.497 1.00 98.62 191 VAL A CA 1
ATOM 1391 C C . VAL A 1 191 ? 18.157 -26.572 10.080 1.00 98.62 191 VAL A C 1
ATOM 1393 O O . VAL A 1 191 ? 18.555 -25.503 9.628 1.00 98.62 191 VAL A O 1
ATOM 1396 N N . LEU A 1 192 ? 17.415 -27.429 9.383 1.00 98.38 192 LEU A N 1
ATOM 1397 C CA . LEU A 1 192 ? 16.973 -27.197 8.009 1.00 98.38 192 LEU A CA 1
ATOM 1398 C C . LEU A 1 192 ? 15.457 -26.989 7.976 1.00 98.38 192 LEU A C 1
ATOM 1400 O O . LEU A 1 192 ? 14.708 -27.892 8.370 1.00 98.38 192 LEU A O 1
ATOM 1404 N N . ALA A 1 193 ? 15.034 -25.821 7.506 1.00 97.06 193 ALA A N 1
ATOM 1405 C CA . ALA A 1 193 ? 13.662 -25.520 7.127 1.00 97.06 193 ALA A CA 1
ATOM 1406 C C . ALA A 1 193 ? 13.536 -25.727 5.609 1.00 97.06 193 ALA A C 1
ATOM 1408 O O . ALA A 1 193 ? 14.186 -25.055 4.818 1.00 97.06 193 ALA A O 1
ATOM 1409 N N . ASP A 1 194 ? 12.799 -26.754 5.200 1.00 94.56 194 ASP A N 1
ATOM 1410 C CA . ASP A 1 194 ? 12.744 -27.231 3.815 1.00 94.56 194 ASP A CA 1
ATOM 1411 C C . ASP A 1 194 ? 11.341 -27.062 3.217 1.00 94.56 194 ASP A C 1
ATOM 1413 O O . ASP A 1 194 ? 10.355 -26.873 3.935 1.00 94.56 194 ASP A O 1
ATOM 1417 N N . GLY A 1 195 ? 11.250 -27.143 1.895 1.00 89.12 195 GLY A N 1
ATOM 1418 C CA . GLY A 1 195 ? 10.070 -26.788 1.119 1.00 89.12 195 GLY A CA 1
ATOM 1419 C C . GLY A 1 195 ? 9.610 -27.860 0.129 1.00 89.12 195 GLY A C 1
ATOM 1420 O O . GLY A 1 195 ? 10.024 -29.028 0.207 1.00 89.12 195 GLY A O 1
ATOM 1421 N N . PRO A 1 196 ? 8.753 -27.463 -0.830 1.00 83.19 196 PRO A N 1
ATOM 1422 C CA . PRO A 1 196 ? 8.306 -28.322 -1.923 1.00 83.19 196 PRO A CA 1
ATOM 1423 C C . PRO A 1 196 ? 9.478 -28.936 -2.698 1.00 83.19 196 PRO A C 1
ATOM 1425 O O . PRO A 1 196 ? 10.484 -28.282 -2.965 1.00 83.19 196 PRO A O 1
ATOM 1428 N N . GLN A 1 197 ? 9.350 -30.200 -3.102 1.00 79.81 197 GLN A N 1
ATOM 1429 C CA . GLN A 1 197 ? 10.448 -30.986 -3.688 1.00 79.81 197 GLN A CA 1
ATOM 1430 C C . GLN A 1 197 ? 10.632 -30.732 -5.196 1.00 79.81 197 GLN A C 1
ATOM 1432 O O . GLN A 1 197 ? 10.556 -31.651 -6.013 1.00 79.81 197 GLN A O 1
ATOM 1437 N N . VAL A 1 198 ? 10.871 -29.473 -5.564 1.00 72.88 198 VAL A N 1
ATOM 1438 C CA . VAL A 1 198 ? 11.212 -29.046 -6.933 1.00 72.88 198 VAL A CA 1
ATOM 1439 C C . VAL A 1 198 ? 12.730 -28.968 -7.129 1.00 72.88 198 VAL A C 1
ATOM 1441 O O . VAL A 1 198 ? 13.482 -28.907 -6.155 1.00 72.88 198 VAL A O 1
ATOM 1444 N N . SER A 1 199 ? 13.197 -28.968 -8.384 1.00 71.81 199 SER A N 1
ATOM 1445 C CA . SER A 1 199 ? 14.628 -29.064 -8.737 1.00 71.81 199 SER A CA 1
ATOM 1446 C C . SER A 1 199 ? 15.512 -28.069 -7.977 1.00 71.81 199 SER A C 1
ATOM 1448 O O . SER A 1 199 ? 16.502 -28.475 -7.372 1.00 71.81 199 SER A O 1
ATOM 1450 N N . VAL A 1 200 ? 15.107 -26.798 -7.914 1.00 83.19 200 VAL A N 1
ATOM 1451 C CA . VAL A 1 200 ? 15.864 -25.747 -7.214 1.00 83.19 200 VAL A CA 1
ATOM 1452 C C . VAL A 1 200 ? 15.997 -26.021 -5.711 1.00 83.19 200 VAL A C 1
ATOM 1454 O O . VAL A 1 200 ? 17.084 -25.889 -5.156 1.00 83.19 200 VAL A O 1
ATOM 1457 N N . VAL A 1 201 ? 14.936 -26.488 -5.046 1.00 86.75 201 VAL A N 1
ATOM 1458 C CA . VAL A 1 201 ? 14.941 -26.773 -3.599 1.00 86.75 201 VAL A CA 1
ATOM 1459 C C . VAL A 1 201 ? 15.835 -27.970 -3.290 1.00 86.75 201 VAL A C 1
ATOM 1461 O O . VAL A 1 201 ? 16.650 -27.925 -2.365 1.00 86.75 201 VAL A O 1
ATOM 1464 N N . LEU A 1 202 ? 15.739 -29.020 -4.109 1.00 85.00 202 LEU A N 1
ATOM 1465 C CA . LEU A 1 202 ? 16.578 -30.211 -3.993 1.00 85.00 202 LEU A CA 1
ATOM 1466 C C . LEU A 1 202 ? 18.067 -29.867 -4.141 1.00 85.00 202 LEU A C 1
ATOM 1468 O O . LEU A 1 202 ? 18.881 -30.338 -3.343 1.00 85.00 202 LEU A O 1
ATOM 1472 N N . GLU A 1 203 ? 18.423 -29.026 -5.118 1.00 87.88 203 GLU A N 1
ATOM 1473 C CA . GLU A 1 203 ? 19.798 -28.560 -5.326 1.00 87.88 203 GLU A CA 1
ATOM 1474 C C . GLU A 1 203 ? 20.318 -27.751 -4.129 1.00 87.88 203 GLU A C 1
ATOM 1476 O O . GLU A 1 203 ? 21.398 -28.059 -3.614 1.00 87.88 203 GLU A O 1
ATOM 1481 N N . ARG A 1 204 ? 19.542 -26.774 -3.638 1.00 94.50 204 ARG A N 1
ATOM 1482 C CA . ARG A 1 204 ? 19.913 -25.922 -2.491 1.00 94.50 204 ARG A CA 1
ATOM 1483 C C . ARG A 1 204 ? 20.129 -26.754 -1.224 1.00 94.50 204 ARG A C 1
ATOM 1485 O O . ARG A 1 204 ? 21.161 -26.638 -0.559 1.00 94.50 204 ARG A O 1
ATOM 1492 N N . MET A 1 205 ? 19.200 -27.661 -0.922 1.00 95.12 205 MET A N 1
ATOM 1493 C CA . MET A 1 205 ? 19.290 -28.539 0.249 1.00 95.12 205 MET A CA 1
ATOM 1494 C C . MET A 1 205 ? 20.448 -29.526 0.155 1.00 95.12 205 MET A C 1
ATOM 1496 O O . MET A 1 205 ? 21.136 -29.777 1.151 1.00 95.12 205 MET A O 1
ATOM 1500 N N . LYS A 1 206 ? 20.686 -30.092 -1.032 1.00 94.94 206 LYS A N 1
ATOM 1501 C CA . LYS A 1 206 ? 21.833 -30.968 -1.272 1.00 94.94 206 LYS A CA 1
ATOM 1502 C C . LYS A 1 206 ? 23.143 -30.210 -1.075 1.00 94.94 206 LYS A C 1
ATOM 1504 O O . LYS A 1 206 ? 24.010 -30.705 -0.362 1.00 94.94 206 LYS A O 1
ATOM 1509 N N . ALA A 1 207 ? 23.272 -29.019 -1.654 1.00 96.88 207 ALA A N 1
ATOM 1510 C CA . ALA A 1 207 ? 24.465 -28.189 -1.533 1.00 96.88 207 ALA A CA 1
ATOM 1511 C C . ALA A 1 207 ? 24.795 -27.855 -0.080 1.00 96.88 207 ALA A C 1
ATOM 1513 O O . ALA A 1 207 ? 25.922 -28.086 0.363 1.00 96.88 207 ALA A O 1
ATOM 1514 N N . PHE A 1 208 ? 23.800 -27.398 0.684 1.00 97.50 208 PHE A N 1
ATOM 1515 C CA . PHE A 1 208 ? 23.988 -27.101 2.099 1.00 97.50 208 PHE A CA 1
ATOM 1516 C C . PHE A 1 208 ? 24.458 -28.346 2.867 1.00 97.50 208 PHE A C 1
ATOM 1518 O O . PHE A 1 208 ? 25.465 -28.304 3.574 1.00 97.50 208 PHE A O 1
ATOM 1525 N N . LYS A 1 209 ? 23.795 -29.497 2.675 1.00 97.44 209 LYS A N 1
ATOM 1526 C CA . LYS A 1 209 ? 24.179 -30.771 3.312 1.00 97.44 209 LYS A CA 1
ATOM 1527 C C . LYS A 1 209 ? 25.596 -31.215 2.934 1.00 97.44 209 LYS A C 1
ATOM 1529 O O . LYS A 1 209 ? 26.347 -31.633 3.815 1.00 97.44 209 LYS A O 1
ATOM 1534 N N . ASP A 1 210 ? 25.971 -31.102 1.663 1.00 97.94 210 ASP A N 1
ATOM 1535 C CA . ASP A 1 210 ? 27.294 -31.482 1.158 1.00 97.94 210 ASP A CA 1
ATOM 1536 C C . ASP A 1 210 ? 28.408 -30.584 1.717 1.00 97.94 210 ASP A C 1
ATOM 1538 O O . ASP A 1 210 ? 29.510 -31.068 1.991 1.00 97.94 210 ASP A O 1
ATOM 1542 N N . VAL A 1 211 ? 28.138 -29.290 1.916 1.00 97.62 211 VAL A N 1
ATOM 1543 C CA . VAL A 1 211 ? 29.073 -28.364 2.571 1.00 97.62 211 VAL A CA 1
ATOM 1544 C C . VAL A 1 211 ? 29.221 -28.706 4.054 1.00 97.62 211 VAL A C 1
ATOM 1546 O O . VAL A 1 211 ? 30.343 -28.941 4.506 1.00 97.62 211 VAL A O 1
ATOM 1549 N N . ILE A 1 212 ? 28.116 -28.840 4.797 1.00 96.81 212 ILE A N 1
ATOM 1550 C CA . ILE A 1 212 ? 28.147 -29.175 6.231 1.00 96.81 212 ILE A CA 1
ATOM 1551 C C . ILE A 1 212 ? 28.841 -30.523 6.490 1.00 96.81 212 ILE A C 1
ATOM 1553 O O . ILE A 1 212 ? 29.609 -30.643 7.443 1.00 96.81 212 ILE A O 1
ATOM 1557 N N . ALA A 1 213 ? 28.651 -31.526 5.626 1.00 96.31 213 ALA A N 1
ATOM 1558 C CA . ALA A 1 213 ? 29.255 -32.854 5.776 1.00 96.31 213 ALA A CA 1
ATOM 1559 C C . ALA A 1 213 ? 30.797 -32.851 5.798 1.00 96.31 213 ALA A C 1
ATOM 1561 O O . ALA A 1 213 ? 31.406 -33.805 6.292 1.00 96.31 213 ALA A O 1
ATOM 1562 N N . LYS A 1 214 ? 31.444 -31.790 5.298 1.00 96.69 214 LYS A N 1
ATOM 1563 C CA . LYS A 1 214 ? 32.906 -31.624 5.348 1.00 96.69 214 LYS A CA 1
ATOM 1564 C C . LYS A 1 214 ? 33.418 -31.251 6.746 1.00 96.69 214 LYS A C 1
ATOM 1566 O O . LYS A 1 214 ? 34.614 -31.396 7.002 1.00 96.69 214 LYS A O 1
ATOM 1571 N N . TYR A 1 215 ? 32.539 -30.812 7.650 1.00 96.62 215 TYR A N 1
ATOM 1572 C CA . TYR A 1 215 ? 32.874 -30.290 8.976 1.00 96.62 215 TYR A CA 1
ATOM 1573 C C . TYR A 1 215 ? 32.251 -31.172 10.076 1.00 96.62 215 TYR A C 1
ATOM 1575 O O . TYR A 1 215 ? 31.117 -30.943 10.488 1.00 96.62 215 TYR A O 1
ATOM 1583 N N . PRO A 1 216 ? 32.973 -32.183 10.600 1.00 94.00 216 PRO A N 1
ATOM 1584 C CA . PRO A 1 216 ? 32.406 -33.198 11.502 1.00 94.00 216 PRO A CA 1
ATOM 1585 C C . PRO A 1 216 ? 31.939 -32.659 12.867 1.00 94.00 216 PRO A C 1
ATOM 1587 O O . PRO A 1 216 ? 31.172 -33.329 13.564 1.00 94.00 216 PRO A O 1
ATOM 1590 N N . ASP A 1 217 ? 32.396 -31.464 13.252 1.00 96.38 217 ASP A N 1
ATOM 1591 C CA . ASP A 1 217 ? 31.988 -30.764 14.476 1.00 96.38 217 ASP A CA 1
ATOM 1592 C C . ASP A 1 217 ? 30.710 -29.919 14.294 1.00 96.38 217 ASP A C 1
ATOM 1594 O O . ASP A 1 217 ? 30.215 -29.331 15.263 1.00 96.38 217 ASP A O 1
ATOM 1598 N N . VAL A 1 218 ? 30.147 -29.893 13.080 1.00 98.06 218 VAL A N 1
ATOM 1599 C CA . VAL A 1 218 ? 28.852 -29.284 12.761 1.00 98.06 218 VAL A CA 1
ATOM 1600 C C . VAL A 1 218 ? 27.837 -30.380 12.459 1.00 98.06 218 VAL A C 1
ATOM 1602 O O . VAL A 1 218 ? 28.096 -31.294 11.678 1.00 98.06 218 VAL A O 1
ATOM 1605 N N . LYS A 1 219 ? 26.672 -30.326 13.105 1.00 97.00 219 LYS A N 1
ATOM 1606 C CA . LYS A 1 219 ? 25.640 -31.366 12.988 1.00 97.00 219 LYS A CA 1
ATOM 1607 C C . LYS A 1 219 ? 24.309 -30.779 12.567 1.00 97.00 219 LYS A C 1
ATOM 1609 O O . LYS A 1 219 ? 23.865 -29.794 13.141 1.00 97.00 219 LYS A O 1
ATOM 1614 N N . ILE A 1 220 ? 23.626 -31.450 11.645 1.00 98.00 220 ILE A N 1
ATOM 1615 C CA . ILE A 1 220 ? 22.217 -31.170 11.363 1.00 98.00 220 ILE A CA 1
ATOM 1616 C C . ILE A 1 220 ? 21.388 -31.808 12.485 1.00 98.00 220 ILE A C 1
ATOM 1618 O O . ILE A 1 220 ? 21.285 -33.033 12.565 1.00 98.00 220 ILE A O 1
ATOM 1622 N N . ALA A 1 221 ? 20.856 -30.985 13.386 1.00 97.50 221 ALA A N 1
ATOM 1623 C CA . ALA A 1 221 ? 20.115 -31.412 14.575 1.00 97.50 221 ALA A CA 1
ATOM 1624 C C . ALA A 1 221 ? 18.601 -31.534 14.338 1.00 97.50 221 ALA A C 1
ATOM 1626 O O . ALA A 1 221 ? 17.895 -32.143 15.139 1.00 97.50 221 ALA A O 1
ATOM 1627 N N . GLY A 1 222 ? 18.106 -30.992 13.226 1.00 97.25 222 GLY A N 1
ATOM 1628 C CA . GLY A 1 222 ? 16.704 -31.064 12.835 1.00 97.25 222 GLY A CA 1
ATOM 1629 C C . GLY A 1 222 ? 16.522 -30.736 11.359 1.00 97.25 222 GLY A C 1
ATOM 1630 O O . GLY A 1 222 ? 17.268 -29.941 10.794 1.00 97.25 222 GLY A O 1
ATOM 1631 N N . HIS A 1 223 ? 15.535 -31.368 10.735 1.00 97.62 223 HIS A N 1
ATOM 1632 C CA . HIS A 1 223 ? 15.110 -31.100 9.364 1.00 97.62 223 HIS A CA 1
ATOM 1633 C C . HIS A 1 223 ? 13.595 -31.290 9.322 1.00 97.62 223 HIS A C 1
ATOM 1635 O O . HIS A 1 223 ? 13.101 -32.355 9.697 1.00 97.62 223 HIS A O 1
ATOM 1641 N N . ALA A 1 224 ? 12.867 -30.250 8.932 1.00 95.81 224 ALA A N 1
ATOM 1642 C CA . ALA A 1 224 ? 11.431 -30.308 8.695 1.00 95.81 224 ALA A CA 1
ATOM 1643 C C . ALA A 1 224 ? 11.121 -29.739 7.312 1.00 95.81 224 ALA A C 1
ATOM 1645 O O . ALA A 1 224 ? 11.898 -28.957 6.779 1.00 95.81 224 ALA A O 1
ATOM 1646 N N . MET A 1 225 ? 9.995 -30.162 6.745 1.00 92.69 225 MET A N 1
ATOM 1647 C CA . MET A 1 225 ? 9.542 -29.753 5.421 1.00 92.69 225 MET A CA 1
ATOM 1648 C C . MET A 1 225 ? 8.059 -29.383 5.473 1.00 92.69 225 MET A C 1
ATOM 1650 O O . MET A 1 225 ? 7.289 -30.006 6.217 1.00 92.69 225 MET A O 1
ATOM 1654 N N . LYS A 1 226 ? 7.664 -28.375 4.690 1.00 85.69 226 LYS A N 1
ATOM 1655 C CA . LYS A 1 226 ? 6.264 -28.023 4.422 1.00 85.69 226 LYS A CA 1
ATOM 1656 C C . LYS A 1 226 ? 6.052 -27.780 2.930 1.00 85.69 226 LYS A C 1
ATOM 1658 O O . LYS A 1 226 ? 6.852 -27.125 2.281 1.00 85.69 226 LYS A O 1
ATOM 1663 N N . GLU A 1 227 ? 4.912 -28.252 2.434 1.00 80.38 227 GLU A N 1
ATOM 1664 C CA . GLU A 1 227 ? 4.417 -27.927 1.087 1.00 80.38 227 GLU A CA 1
ATOM 1665 C C . GLU A 1 227 ? 3.800 -26.520 1.019 1.00 80.38 227 GLU A C 1
ATOM 1667 O O . GLU A 1 227 ? 3.702 -25.918 -0.043 1.00 80.38 227 GLU A O 1
ATOM 1672 N N . GLU A 1 228 ? 3.351 -25.993 2.161 1.00 81.62 228 GLU A N 1
ATOM 1673 C CA . GLU A 1 228 ? 2.800 -24.645 2.268 1.00 81.62 228 GLU A CA 1
ATOM 1674 C C . GLU A 1 228 ? 3.931 -23.611 2.309 1.00 81.62 228 GLU A C 1
ATOM 1676 O O . GLU A 1 228 ? 4.729 -23.599 3.247 1.00 81.62 228 GLU A O 1
ATOM 1681 N N . VAL A 1 229 ? 3.954 -22.726 1.315 1.00 79.56 229 VAL A N 1
ATOM 1682 C CA . VAL A 1 229 ? 5.002 -21.724 1.108 1.00 79.56 229 VAL A CA 1
ATOM 1683 C C . VAL A 1 229 ? 4.512 -20.351 1.587 1.00 79.56 229 VAL A C 1
ATOM 1685 O O . VAL A 1 229 ? 4.033 -19.538 0.801 1.00 79.56 229 VAL A O 1
ATOM 1688 N N . THR A 1 230 ? 4.553 -20.111 2.902 1.00 83.31 230 THR A N 1
ATOM 1689 C CA . THR A 1 230 ? 4.187 -18.816 3.512 1.00 83.31 230 THR A CA 1
ATOM 1690 C C . THR A 1 230 ? 5.097 -18.476 4.694 1.00 83.31 230 THR A C 1
ATOM 1692 O O . THR A 1 230 ? 5.559 -19.372 5.406 1.00 83.31 230 THR A O 1
ATOM 1695 N N . ILE A 1 231 ? 5.308 -17.180 4.966 1.00 86.25 231 ILE A N 1
ATOM 1696 C CA . ILE A 1 231 ? 6.105 -16.716 6.119 1.00 86.25 231 ILE A CA 1
ATOM 1697 C C . ILE A 1 231 ? 5.568 -17.282 7.451 1.00 86.25 231 ILE A C 1
ATOM 1699 O O . ILE A 1 231 ? 6.366 -17.833 8.208 1.00 86.25 231 ILE A O 1
ATOM 1703 N N . PRO A 1 232 ? 4.251 -17.258 7.763 1.00 90.94 232 PRO A N 1
ATOM 1704 C CA . PRO A 1 232 ? 3.741 -17.837 9.012 1.00 90.94 232 PRO A CA 1
ATOM 1705 C C . PRO A 1 232 ? 3.954 -19.353 9.127 1.00 90.94 232 PRO A C 1
ATOM 1707 O O . PRO A 1 232 ? 4.240 -19.874 10.215 1.00 90.94 232 PRO A O 1
ATOM 1710 N N . ALA A 1 233 ? 3.830 -20.081 8.013 1.00 89.88 233 ALA A N 1
ATOM 1711 C CA . ALA A 1 233 ? 4.066 -21.518 7.983 1.00 89.88 233 ALA A CA 1
ATOM 1712 C C . ALA A 1 233 ? 5.542 -21.846 8.253 1.00 89.88 233 ALA A C 1
ATOM 1714 O O . ALA A 1 233 ? 5.819 -22.763 9.039 1.00 89.88 233 ALA A O 1
ATOM 1715 N N . ASN A 1 234 ? 6.458 -21.063 7.675 1.00 93.00 234 ASN A N 1
ATOM 1716 C CA . ASN A 1 234 ? 7.895 -21.151 7.921 1.00 93.00 234 ASN A CA 1
ATOM 1717 C C . ASN A 1 234 ? 8.275 -20.718 9.340 1.00 93.00 234 ASN A C 1
ATOM 1719 O O . ASN A 1 234 ? 9.035 -21.421 9.998 1.00 93.00 234 ASN A O 1
ATOM 1723 N N . ALA A 1 235 ? 7.681 -19.650 9.873 1.00 95.81 235 ALA A N 1
ATOM 1724 C CA . ALA A 1 235 ? 7.878 -19.200 11.253 1.00 95.81 235 ALA A CA 1
ATOM 1725 C C . ALA A 1 235 ? 7.547 -20.316 12.249 1.00 95.81 235 ALA A C 1
ATOM 1727 O O . ALA A 1 235 ? 8.373 -20.680 13.086 1.00 95.81 235 ALA A O 1
ATOM 1728 N N . THR A 1 236 ? 6.389 -20.955 12.070 1.00 96.19 236 THR A N 1
ATOM 1729 C CA . THR A 1 236 ? 5.981 -22.116 12.874 1.00 96.19 236 THR A CA 1
ATOM 1730 C C . THR A 1 236 ? 6.970 -23.281 12.733 1.00 96.19 236 THR A C 1
ATOM 1732 O O . THR A 1 236 ? 7.249 -23.991 13.701 1.00 96.19 236 THR A O 1
ATOM 1735 N N . MET A 1 237 ? 7.501 -23.528 11.532 1.00 96.94 237 MET A N 1
ATOM 1736 C CA . MET A 1 237 ? 8.485 -24.591 11.313 1.00 96.94 237 MET A CA 1
ATOM 1737 C C . MET A 1 237 ? 9.808 -24.293 12.028 1.00 96.94 237 MET A C 1
ATOM 1739 O O . MET A 1 237 ? 10.311 -25.154 12.752 1.00 96.94 237 MET A O 1
ATOM 1743 N N . ILE A 1 238 ? 10.339 -23.080 11.864 1.00 97.88 238 ILE A N 1
ATOM 1744 C CA . ILE A 1 238 ? 11.581 -22.616 12.491 1.00 97.88 238 ILE A CA 1
ATOM 1745 C C . ILE A 1 238 ? 11.452 -22.658 14.015 1.00 97.88 238 ILE A C 1
ATOM 1747 O O . ILE A 1 238 ? 12.331 -23.198 14.686 1.00 97.88 238 ILE A O 1
ATOM 1751 N N . GLU A 1 239 ? 10.340 -22.175 14.570 1.00 97.75 239 GLU A N 1
ATOM 1752 C CA . GLU A 1 239 ? 10.067 -22.232 16.008 1.00 97.75 239 GLU A CA 1
ATOM 1753 C C . GLU A 1 239 ? 10.099 -23.674 16.538 1.00 97.75 239 GLU A C 1
ATOM 1755 O O . GLU A 1 239 ? 10.772 -23.967 17.533 1.00 97.75 239 GLU A O 1
ATOM 1760 N N . ASN A 1 240 ? 9.432 -24.602 15.844 1.00 97.81 240 ASN A N 1
ATOM 1761 C CA . ASN A 1 240 ? 9.404 -26.013 16.229 1.00 97.81 240 ASN A CA 1
ATOM 1762 C C . ASN A 1 240 ? 10.785 -26.674 16.127 1.00 97.81 240 ASN A C 1
ATOM 1764 O O . ASN A 1 240 ? 11.179 -27.417 17.030 1.00 97.81 240 ASN A O 1
ATOM 1768 N N . LEU A 1 241 ? 11.534 -26.394 15.057 1.00 98.38 241 LEU A N 1
ATOM 1769 C CA . LEU A 1 241 ? 12.896 -26.895 14.867 1.00 98.38 241 LEU A CA 1
ATOM 1770 C C . LEU A 1 241 ? 13.830 -26.397 15.975 1.00 98.38 241 LEU A C 1
ATOM 1772 O O . LEU A 1 241 ? 14.550 -27.198 16.568 1.00 98.38 241 LEU A O 1
ATOM 1776 N N . LEU A 1 242 ? 13.785 -25.106 16.307 1.00 98.19 242 LEU A N 1
ATOM 1777 C CA . LEU A 1 242 ? 14.631 -24.511 17.348 1.00 98.19 242 LEU A CA 1
ATOM 1778 C C . LEU A 1 242 ? 14.222 -24.915 18.769 1.00 98.19 242 LEU A C 1
ATOM 1780 O O . LEU A 1 242 ? 15.075 -24.954 19.661 1.00 98.19 242 LEU A O 1
ATOM 1784 N N . THR A 1 243 ? 12.947 -25.245 18.980 1.00 96.81 243 THR A N 1
ATOM 1785 C CA . THR A 1 243 ? 12.445 -25.823 20.235 1.00 96.81 243 THR A CA 1
ATOM 1786 C C . THR A 1 243 ? 12.918 -27.266 20.407 1.00 96.81 243 THR A C 1
ATOM 1788 O O . THR A 1 243 ? 13.359 -27.650 21.491 1.00 96.81 243 THR A O 1
ATOM 1791 N N . ALA A 1 244 ? 12.864 -28.070 19.340 1.00 97.75 244 ALA A N 1
ATOM 1792 C CA . ALA A 1 244 ? 13.330 -29.456 19.352 1.00 97.75 244 ALA A CA 1
ATOM 1793 C C . ALA A 1 244 ? 14.866 -29.571 19.409 1.00 97.75 244 ALA A C 1
ATOM 1795 O O . ALA A 1 244 ? 15.384 -30.512 20.014 1.00 97.75 244 ALA A O 1
ATOM 1796 N N . ALA A 1 245 ? 15.586 -28.608 18.825 1.00 97.62 245 ALA A N 1
ATOM 1797 C CA . ALA A 1 245 ? 17.044 -28.511 18.822 1.00 97.62 245 ALA A CA 1
ATOM 1798 C C . ALA A 1 245 ? 17.515 -27.257 19.595 1.00 97.62 245 ALA A C 1
ATOM 1800 O O . ALA A 1 245 ? 17.937 -26.260 18.998 1.00 97.62 245 ALA A O 1
ATOM 1801 N N . PRO A 1 246 ? 17.485 -27.277 20.943 1.00 96.06 246 PRO A N 1
ATOM 1802 C CA . PRO A 1 246 ? 17.794 -26.100 21.758 1.00 96.06 246 PRO A CA 1
ATOM 1803 C C . PRO A 1 246 ? 19.245 -25.612 21.623 1.00 96.06 246 PRO A C 1
ATOM 1805 O O . PRO A 1 246 ? 19.519 -24.456 21.931 1.00 96.06 246 PRO A O 1
ATOM 1808 N N . ASN A 1 247 ? 20.164 -26.456 21.140 1.00 96.94 247 ASN A N 1
ATOM 1809 C CA . ASN A 1 247 ? 21.564 -26.088 20.910 1.00 96.94 247 ASN A CA 1
ATOM 1810 C C . ASN A 1 247 ? 21.841 -25.601 19.477 1.00 96.94 247 ASN A C 1
ATOM 1812 O O . ASN A 1 247 ? 22.990 -25.280 19.171 1.00 96.94 247 ASN A O 1
ATOM 1816 N N . ALA A 1 248 ? 20.833 -25.558 18.598 1.00 98.38 248 ALA A N 1
ATOM 1817 C CA . ALA A 1 248 ? 21.015 -25.089 17.231 1.00 98.38 248 ALA A CA 1
ATOM 1818 C C . ALA A 1 248 ? 21.472 -23.620 17.203 1.00 98.38 248 ALA A C 1
ATOM 1820 O O . ALA A 1 248 ? 20.887 -22.752 17.846 1.00 98.38 248 ALA A O 1
ATOM 1821 N N . VAL A 1 249 ? 22.531 -23.328 16.463 1.00 98.25 249 VAL A N 1
ATOM 1822 C CA . VAL A 1 249 ? 23.104 -21.983 16.315 1.00 98.25 249 VAL A CA 1
ATOM 1823 C C . VAL A 1 249 ? 22.843 -21.389 14.935 1.00 98.25 249 VAL A C 1
ATOM 1825 O O . VAL A 1 249 ? 23.089 -20.202 14.744 1.00 98.25 249 VAL A O 1
ATOM 1828 N N . ALA A 1 250 ? 22.315 -22.180 13.997 1.00 98.38 250 ALA A N 1
ATOM 1829 C CA . ALA A 1 250 ? 21.876 -21.685 12.702 1.00 98.38 250 ALA A CA 1
ATOM 1830 C C . ALA A 1 250 ? 20.646 -22.427 12.161 1.00 98.38 250 ALA A C 1
ATOM 1832 O O . ALA A 1 250 ? 20.418 -23.599 12.475 1.00 98.38 250 ALA A O 1
ATOM 1833 N N . VAL A 1 251 ? 19.894 -21.732 11.316 1.00 98.50 251 VAL A N 1
ATOM 1834 C CA . VAL A 1 251 ? 18.800 -22.226 10.480 1.00 98.50 251 VAL A CA 1
ATOM 1835 C C . VAL A 1 251 ? 19.217 -22.023 9.028 1.00 98.50 251 VAL A C 1
ATOM 1837 O O . VAL A 1 251 ? 19.721 -20.956 8.686 1.00 98.50 251 VAL A O 1
ATOM 1840 N N . PHE A 1 252 ? 19.003 -23.023 8.181 1.00 98.31 252 PHE A N 1
ATOM 1841 C CA . PHE A 1 252 ? 19.025 -22.843 6.733 1.00 98.31 252 PHE A CA 1
ATOM 1842 C C . PHE A 1 252 ? 17.627 -23.066 6.173 1.00 98.31 252 PHE A C 1
ATOM 1844 O O . PHE A 1 252 ? 17.040 -24.121 6.426 1.00 98.31 252 PHE A O 1
ATOM 1851 N N . ASP A 1 253 ? 17.123 -22.079 5.444 1.00 96.62 253 ASP A N 1
ATOM 1852 C CA . ASP A 1 253 ? 15.896 -22.145 4.663 1.00 96.62 253 ASP A CA 1
ATOM 1853 C C . ASP A 1 253 ? 16.209 -22.251 3.164 1.00 96.62 253 ASP A C 1
ATOM 1855 O O . ASP A 1 253 ? 17.272 -21.842 2.696 1.00 96.62 253 ASP A O 1
ATOM 1859 N N . TYR A 1 254 ? 15.303 -22.857 2.403 1.00 88.19 254 TYR A N 1
ATOM 1860 C CA . TYR A 1 254 ? 15.501 -23.104 0.977 1.00 88.19 254 TYR A CA 1
ATOM 1861 C C . TYR A 1 254 ? 15.263 -21.877 0.084 1.00 88.19 254 TYR A C 1
ATOM 1863 O O . TYR A 1 254 ? 15.705 -21.904 -1.068 1.00 88.19 254 TYR A O 1
ATOM 1871 N N . ALA A 1 255 ? 14.533 -20.856 0.537 1.00 85.81 255 ALA A N 1
ATOM 1872 C CA . ALA A 1 255 ? 14.105 -19.720 -0.288 1.00 85.81 255 ALA A CA 1
ATOM 1873 C C . ALA A 1 255 ? 13.836 -18.467 0.571 1.00 85.81 255 ALA A C 1
ATOM 1875 O O . ALA A 1 255 ? 14.115 -18.482 1.763 1.00 85.81 255 ALA A O 1
ATOM 1876 N N . GLY A 1 256 ? 13.288 -17.394 -0.008 1.00 82.50 256 GLY A N 1
ATOM 1877 C CA . GLY A 1 256 ? 13.089 -16.086 0.640 1.00 82.50 256 GLY A CA 1
ATOM 1878 C C . GLY A 1 256 ? 11.988 -16.017 1.708 1.00 82.50 256 GLY A C 1
ATOM 1879 O O . GLY A 1 256 ? 11.179 -15.090 1.725 1.00 82.50 256 GLY A O 1
ATOM 1880 N N . TYR A 1 257 ? 11.886 -17.025 2.576 1.00 87.81 257 TYR A N 1
ATOM 1881 C CA . TYR A 1 257 ? 10.853 -17.123 3.615 1.00 87.81 257 TYR A CA 1
ATOM 1882 C C . TYR A 1 257 ? 11.431 -17.299 5.016 1.00 87.81 257 TYR A C 1
ATOM 1884 O O . TYR A 1 257 ? 10.739 -17.030 6.000 1.00 87.81 257 TYR A O 1
ATOM 1892 N N . GLY A 1 258 ? 12.657 -17.792 5.135 1.00 93.44 258 GLY A N 1
ATOM 1893 C CA . GLY A 1 258 ? 13.340 -18.081 6.387 1.00 93.44 258 GLY A CA 1
ATOM 1894 C C . GLY A 1 258 ? 13.781 -16.842 7.161 1.00 93.44 258 GLY A C 1
ATOM 1895 O O . GLY A 1 258 ? 13.530 -16.795 8.365 1.00 93.44 258 GLY A O 1
ATOM 1896 N N . ILE A 1 259 ? 14.396 -15.835 6.533 1.00 96.06 259 ILE A N 1
ATOM 1897 C CA . ILE A 1 259 ? 14.845 -14.604 7.207 1.00 96.06 259 ILE A CA 1
ATOM 1898 C C . ILE A 1 259 ? 13.641 -13.796 7.717 1.00 96.06 259 ILE A C 1
ATOM 1900 O O . ILE A 1 259 ? 13.628 -13.501 8.919 1.00 96.06 259 ILE A O 1
ATOM 1904 N N . PRO A 1 260 ? 12.593 -13.509 6.915 1.00 91.88 260 PRO A N 1
ATOM 1905 C CA . PRO A 1 260 ? 11.386 -12.853 7.422 1.00 91.88 260 PRO A CA 1
ATOM 1906 C C . PRO A 1 260 ? 10.704 -13.661 8.532 1.00 91.88 260 PRO A C 1
ATOM 1908 O O . PRO A 1 260 ? 10.357 -13.122 9.585 1.00 91.88 260 PRO A O 1
ATOM 1911 N N . ALA A 1 261 ? 10.581 -14.983 8.367 1.00 95.62 261 ALA A N 1
ATOM 1912 C CA . ALA A 1 261 ? 10.010 -15.847 9.398 1.00 95.62 261 ALA A CA 1
ATOM 1913 C C . ALA A 1 261 ? 10.816 -15.798 10.703 1.00 95.62 261 ALA A C 1
ATOM 1915 O O . ALA A 1 261 ? 10.245 -15.635 11.784 1.00 95.62 261 ALA A O 1
ATOM 1916 N N . ALA A 1 262 ? 12.142 -15.894 10.617 1.00 97.12 262 ALA A N 1
ATOM 1917 C CA . ALA A 1 262 ? 13.036 -15.847 11.761 1.00 97.12 262 ALA A CA 1
ATOM 1918 C C . ALA A 1 262 ? 12.965 -14.509 12.507 1.00 97.12 262 ALA A C 1
ATOM 1920 O O . ALA A 1 262 ? 12.975 -14.513 13.741 1.00 97.12 262 ALA A O 1
ATOM 1921 N N . ALA A 1 263 ? 12.816 -13.387 11.795 1.00 96.00 263 ALA A N 1
ATOM 1922 C CA . ALA A 1 263 ? 12.634 -12.068 12.402 1.00 96.00 263 ALA A CA 1
ATOM 1923 C C . ALA A 1 263 ? 11.427 -12.026 13.357 1.00 96.00 263 ALA A C 1
ATOM 1925 O O . ALA A 1 263 ? 11.475 -11.357 14.390 1.00 96.00 263 ALA A O 1
ATOM 1926 N N . THR A 1 264 ? 10.369 -12.790 13.060 1.00 94.00 264 THR A N 1
ATOM 1927 C CA . THR A 1 264 ? 9.165 -12.857 13.906 1.00 94.00 264 THR A CA 1
ATOM 1928 C C . THR A 1 264 ? 9.303 -13.796 15.109 1.00 94.00 264 THR A C 1
ATOM 1930 O O . THR A 1 264 ? 8.691 -13.548 16.150 1.00 94.00 264 THR A O 1
ATOM 1933 N N . VAL A 1 265 ? 10.097 -14.871 15.010 1.00 96.44 265 VAL A N 1
ATOM 1934 C CA . VAL A 1 265 ? 10.145 -15.925 16.047 1.00 96.44 265 VAL A CA 1
ATOM 1935 C C . VAL A 1 265 ? 11.369 -15.854 16.950 1.00 96.44 265 VAL A C 1
ATOM 1937 O O . VAL A 1 265 ? 11.257 -16.139 18.143 1.00 96.44 265 VAL A O 1
ATOM 1940 N N . LEU A 1 266 ? 12.536 -15.456 16.437 1.00 97.31 266 LEU A N 1
ATOM 1941 C CA . LEU A 1 266 ? 13.775 -15.456 17.220 1.00 97.31 266 LEU A CA 1
ATOM 1942 C C . LEU A 1 266 ? 13.711 -14.548 18.462 1.00 97.31 266 LEU A C 1
ATOM 1944 O O . LEU A 1 266 ? 14.154 -15.015 19.517 1.00 97.31 266 LEU A O 1
ATOM 1948 N N . PRO A 1 267 ? 13.128 -13.330 18.415 1.00 95.94 267 PRO A N 1
ATOM 1949 C CA . PRO A 1 267 ? 12.977 -12.495 19.611 1.00 95.94 267 PRO A CA 1
ATOM 1950 C C . PRO A 1 267 ? 12.093 -13.146 20.680 1.00 95.94 267 PRO A C 1
ATOM 1952 O O . PRO A 1 267 ? 12.425 -13.144 21.864 1.00 95.94 267 PRO A O 1
ATOM 1955 N N . ASN A 1 268 ? 10.995 -13.788 20.267 1.00 93.75 268 ASN A N 1
ATOM 1956 C CA . ASN A 1 268 ? 10.064 -14.456 21.182 1.00 93.75 268 ASN A CA 1
ATOM 1957 C C . ASN A 1 268 ? 10.690 -15.679 21.867 1.00 93.75 268 ASN A C 1
ATOM 1959 O O . ASN A 1 268 ? 10.338 -16.014 22.999 1.00 93.75 268 ASN A O 1
ATOM 1963 N N . LEU A 1 269 ? 11.645 -16.324 21.199 1.00 93.81 269 LEU A N 1
ATOM 1964 C CA . LEU A 1 269 ? 12.410 -17.443 21.741 1.00 93.81 269 LEU A CA 1
ATOM 1965 C C . LEU A 1 269 ? 13.637 -16.999 22.557 1.00 93.81 269 LEU A C 1
ATOM 1967 O O . LEU A 1 269 ? 14.269 -17.848 23.190 1.00 93.81 269 LEU A O 1
ATOM 1971 N N . GLY A 1 270 ? 13.999 -15.708 22.540 1.00 95.56 270 GLY A N 1
ATOM 1972 C CA . GLY A 1 270 ? 15.267 -15.208 23.088 1.00 95.56 270 GLY A CA 1
ATOM 1973 C C . GLY A 1 270 ? 16.486 -15.804 22.372 1.00 95.56 270 GLY A C 1
ATOM 1974 O O . GLY A 1 270 ? 17.468 -16.203 23.009 1.00 95.56 270 GLY A O 1
ATOM 1975 N N . ARG A 1 271 ? 16.374 -15.992 21.051 1.00 96.44 271 ARG A N 1
ATOM 1976 C CA . ARG A 1 271 ? 17.339 -16.689 20.183 1.00 96.44 271 ARG A CA 1
ATOM 1977 C C . ARG A 1 271 ? 17.831 -15.810 19.031 1.00 96.44 271 ARG A C 1
ATOM 1979 O O . ARG A 1 271 ? 18.227 -16.325 17.994 1.00 96.44 271 ARG A O 1
ATOM 1986 N N . GLU A 1 272 ? 17.907 -14.500 19.225 1.00 94.81 272 GLU A N 1
ATOM 1987 C CA . GLU A 1 272 ? 18.302 -13.489 18.226 1.00 94.81 272 GLU A CA 1
ATOM 1988 C C . GLU A 1 272 ? 19.744 -13.652 17.702 1.00 94.81 272 GLU A C 1
ATOM 1990 O O . GLU A 1 272 ? 20.147 -13.017 16.732 1.00 94.81 272 GLU A O 1
ATOM 1995 N N . ASN A 1 273 ? 20.553 -14.496 18.350 1.00 94.62 273 ASN A N 1
ATOM 1996 C CA . ASN A 1 273 ? 21.908 -14.831 17.904 1.00 94.62 273 ASN A CA 1
ATOM 1997 C C . ASN A 1 273 ? 21.976 -16.069 16.997 1.00 94.62 273 ASN A C 1
ATOM 1999 O O . ASN A 1 273 ? 23.070 -16.408 16.549 1.00 94.62 273 ASN A O 1
ATOM 2003 N N . VAL A 1 274 ? 20.858 -16.760 16.757 1.00 98.31 274 VAL A N 1
ATOM 2004 C CA . VAL A 1 274 ? 20.798 -17.844 15.769 1.00 98.31 274 VAL A CA 1
ATOM 2005 C C . VAL A 1 274 ? 20.965 -17.238 14.379 1.00 98.31 274 VAL A C 1
ATOM 2007 O O . VAL A 1 274 ? 20.262 -16.294 14.028 1.00 98.31 274 VAL A O 1
ATOM 2010 N N . LEU A 1 275 ? 21.908 -17.772 13.603 1.00 98.38 275 LEU A N 1
ATOM 2011 C CA . LEU A 1 275 ? 22.131 -17.342 12.225 1.00 98.38 275 LEU A CA 1
ATOM 2012 C C . LEU A 1 275 ? 21.069 -17.922 11.297 1.00 98.38 275 LEU A C 1
ATOM 2014 O O . LEU A 1 275 ? 20.675 -19.072 11.462 1.00 98.38 275 LEU A O 1
ATOM 2018 N N . VAL A 1 276 ? 20.655 -17.163 10.292 1.00 98.44 276 VAL A N 1
ATOM 2019 C CA . VAL A 1 276 ? 19.665 -17.612 9.309 1.00 98.44 276 VAL A CA 1
ATOM 2020 C C . VAL A 1 276 ? 20.255 -17.489 7.914 1.00 98.44 276 VAL A C 1
ATOM 2022 O O . VAL A 1 276 ? 20.724 -16.423 7.523 1.00 98.44 276 VAL A O 1
ATOM 2025 N N . GLY A 1 277 ? 20.313 -18.601 7.197 1.00 97.62 277 GLY A N 1
ATOM 2026 C CA . GLY A 1 277 ? 20.782 -18.661 5.821 1.00 97.62 277 GLY A CA 1
ATOM 2027 C C . GLY A 1 277 ? 19.640 -18.994 4.888 1.00 97.62 277 GLY A C 1
ATOM 2028 O O . GLY A 1 277 ? 18.901 -19.923 5.192 1.00 97.62 277 GLY A O 1
ATOM 2029 N N . GLU A 1 278 ? 19.532 -18.310 3.758 1.00 95.31 278 GLU A N 1
ATOM 2030 C CA . GLU A 1 278 ? 18.590 -18.690 2.705 1.00 95.31 278 GLU A CA 1
ATOM 2031 C C . GLU A 1 278 ? 19.045 -18.242 1.317 1.00 95.31 278 GLU A C 1
ATOM 2033 O O . GLU A 1 278 ? 20.183 -17.810 1.137 1.00 95.31 278 GLU A O 1
ATOM 2038 N N . ILE A 1 279 ? 18.181 -18.397 0.322 1.00 91.94 279 ILE A N 1
ATOM 2039 C CA . ILE A 1 279 ? 18.399 -17.977 -1.062 1.00 91.94 279 ILE A CA 1
ATOM 2040 C C . ILE A 1 279 ? 17.209 -17.117 -1.472 1.00 91.94 279 ILE A C 1
ATOM 2042 O O . ILE A 1 279 ? 16.111 -17.434 -1.044 1.00 91.94 279 ILE A O 1
ATOM 2046 N N . ASP A 1 280 ? 17.448 -16.095 -2.298 1.00 84.75 280 ASP A N 1
ATOM 2047 C CA . ASP A 1 280 ? 16.503 -15.275 -3.087 1.00 84.75 280 ASP A CA 1
ATOM 2048 C C . ASP A 1 280 ? 16.884 -13.793 -2.972 1.00 84.75 280 ASP A C 1
ATOM 2050 O O . ASP A 1 280 ? 17.072 -13.134 -3.999 1.00 84.75 280 ASP A O 1
ATOM 2054 N N . GLY A 1 281 ? 17.121 -13.294 -1.756 1.00 75.38 281 GLY A N 1
ATOM 2055 C CA . GLY A 1 281 ? 17.623 -11.944 -1.497 1.00 75.38 281 GLY A CA 1
ATOM 2056 C C . GLY A 1 281 ? 16.622 -10.859 -1.851 1.00 75.38 281 GLY A C 1
ATOM 2057 O O . GLY A 1 281 ? 16.994 -9.863 -2.485 1.00 75.38 281 GLY A O 1
ATOM 2058 N N . ILE A 1 282 ? 15.353 -11.060 -1.488 1.00 77.38 282 ILE A N 1
ATOM 2059 C CA . ILE A 1 282 ? 14.307 -10.054 -1.702 1.00 77.38 282 ILE A CA 1
ATOM 2060 C C . ILE A 1 282 ? 14.571 -8.815 -0.819 1.00 77.38 282 ILE A C 1
ATOM 2062 O O . ILE A 1 282 ? 15.294 -8.910 0.177 1.00 77.38 282 ILE A O 1
ATOM 2066 N N . PRO A 1 283 ? 14.001 -7.638 -1.143 1.00 75.25 283 PRO A N 1
ATOM 2067 C CA . PRO A 1 283 ? 14.297 -6.396 -0.423 1.00 75.25 283 PRO A CA 1
ATOM 2068 C C . PRO A 1 283 ? 14.135 -6.488 1.102 1.00 75.25 283 PRO A C 1
ATOM 2070 O O . PRO A 1 283 ? 15.025 -6.052 1.832 1.00 75.25 283 PRO A O 1
ATOM 2073 N N . GLU A 1 284 ? 13.063 -7.128 1.579 1.00 80.81 284 GLU A N 1
ATOM 2074 C CA . GLU A 1 284 ? 12.804 -7.331 3.012 1.00 80.81 284 GLU A CA 1
ATOM 2075 C C . GLU A 1 284 ? 13.946 -8.096 3.712 1.00 80.81 284 GLU A C 1
ATOM 2077 O O . GLU A 1 284 ? 14.378 -7.716 4.801 1.00 80.81 284 GLU A O 1
ATOM 2082 N N . GLU A 1 285 ? 14.508 -9.131 3.080 1.00 86.25 285 GLU A N 1
ATOM 2083 C CA . GLU A 1 285 ? 15.641 -9.891 3.630 1.00 86.25 285 GLU A CA 1
ATOM 2084 C C . GLU A 1 285 ? 16.879 -9.009 3.797 1.00 86.25 285 GLU A C 1
ATOM 2086 O O . GLU A 1 285 ? 17.551 -9.044 4.833 1.00 86.25 285 GLU A O 1
ATOM 2091 N N . ILE A 1 286 ? 17.179 -8.194 2.782 1.00 81.25 286 ILE A N 1
ATOM 2092 C CA . ILE A 1 286 ? 18.330 -7.287 2.785 1.00 81.25 286 ILE A CA 1
ATOM 2093 C C . ILE A 1 286 ? 18.173 -6.265 3.915 1.00 81.25 286 ILE A C 1
ATOM 2095 O O . ILE A 1 286 ? 19.139 -5.987 4.628 1.00 81.25 286 ILE A O 1
ATOM 2099 N N . GLU A 1 287 ? 16.967 -5.744 4.135 1.00 79.56 287 GLU A N 1
ATOM 2100 C CA . GLU A 1 287 ? 16.667 -4.816 5.228 1.00 79.56 287 GLU A CA 1
ATOM 2101 C C . GLU A 1 287 ? 16.799 -5.466 6.611 1.00 79.56 287 GLU A C 1
ATOM 2103 O O . GLU A 1 287 ? 17.417 -4.892 7.520 1.00 79.56 287 GLU A O 1
ATOM 2108 N N . LEU A 1 288 ? 16.284 -6.684 6.783 1.00 89.06 288 LEU A N 1
ATOM 2109 C CA . LEU A 1 288 ? 16.388 -7.442 8.034 1.00 89.06 288 LEU A CA 1
ATOM 2110 C C . LEU A 1 288 ? 17.845 -7.785 8.377 1.00 89.06 288 LEU A C 1
ATOM 2112 O O . LEU A 1 288 ? 18.250 -7.682 9.541 1.00 89.06 288 LEU A O 1
ATOM 2116 N N . LEU A 1 289 ? 18.656 -8.112 7.368 1.00 91.50 289 LEU A N 1
ATOM 2117 C CA . LEU A 1 289 ? 20.097 -8.323 7.512 1.00 91.50 289 LEU A CA 1
ATOM 2118 C C . LEU A 1 289 ? 20.843 -7.007 7.793 1.00 91.50 289 LEU A C 1
ATOM 2120 O O . LEU A 1 289 ? 21.713 -6.968 8.664 1.00 91.50 289 LEU A O 1
ATOM 2124 N N . ALA A 1 290 ? 20.507 -5.916 7.099 1.00 84.12 290 ALA A N 1
ATOM 2125 C CA . ALA A 1 290 ? 21.181 -4.620 7.231 1.00 84.12 290 ALA A CA 1
ATOM 2126 C C . ALA A 1 290 ? 20.894 -3.919 8.568 1.00 84.12 290 ALA A C 1
ATOM 2128 O O . ALA A 1 290 ? 21.780 -3.262 9.132 1.00 84.12 290 ALA A O 1
ATOM 2129 N N . SER A 1 291 ? 19.668 -4.056 9.079 1.00 86.62 291 SER A N 1
ATOM 2130 C CA . SER A 1 291 ? 19.258 -3.559 10.399 1.00 86.62 291 SER A CA 1
ATOM 2131 C C . SER A 1 291 ? 19.835 -4.393 11.546 1.00 86.62 291 SER A C 1
ATOM 2133 O O . SER A 1 291 ? 19.960 -3.899 12.668 1.00 86.62 291 SER A O 1
ATOM 2135 N N . GLY A 1 292 ? 20.224 -5.641 11.268 1.00 89.56 292 GLY A N 1
ATOM 2136 C CA . GLY A 1 292 ? 20.665 -6.608 12.267 1.00 89.56 292 GLY A CA 1
ATOM 2137 C C . GLY A 1 292 ? 19.516 -7.239 13.057 1.00 89.56 292 GLY A C 1
ATOM 2138 O O . GLY A 1 292 ? 19.787 -7.896 14.064 1.00 89.56 292 GLY A O 1
ATOM 2139 N N . ALA A 1 293 ? 18.263 -7.054 12.619 1.00 90.75 293 ALA A N 1
ATOM 2140 C CA . ALA A 1 293 ? 17.097 -7.744 13.172 1.00 90.75 293 ALA A CA 1
ATOM 2141 C C . ALA A 1 293 ? 17.239 -9.269 13.039 1.00 90.75 293 ALA A C 1
ATOM 2143 O O . ALA A 1 293 ? 16.847 -10.014 13.936 1.00 90.75 293 ALA A O 1
ATOM 2144 N N . VAL A 1 294 ? 17.874 -9.718 11.953 1.00 96.88 294 VAL A N 1
ATOM 2145 C CA . VAL A 1 294 ? 18.318 -11.098 11.760 1.00 96.88 294 VAL A CA 1
ATOM 2146 C C . VAL A 1 294 ? 19.801 -11.091 11.409 1.00 96.88 294 VAL A C 1
ATOM 2148 O O . VAL A 1 294 ? 20.271 -10.280 10.612 1.00 96.88 294 VAL A O 1
ATOM 2151 N N . LYS A 1 295 ? 20.567 -12.006 12.005 1.00 97.25 295 LYS A N 1
ATOM 2152 C CA . LYS A 1 295 ? 21.957 -12.258 11.610 1.00 97.25 295 LYS A CA 1
ATOM 2153 C C . LYS A 1 295 ? 21.978 -13.441 10.666 1.00 97.25 295 LYS A C 1
ATOM 2155 O O . LYS A 1 295 ? 21.342 -14.453 10.935 1.00 97.25 295 LYS A O 1
ATOM 2160 N N . GLY A 1 296 ? 22.724 -13.340 9.579 1.00 97.31 296 GLY A N 1
ATOM 2161 C CA . GLY A 1 296 ? 22.627 -14.360 8.550 1.00 97.31 296 GLY A CA 1
ATOM 2162 C C . GLY A 1 296 ? 23.209 -13.967 7.212 1.00 97.31 296 GLY A C 1
ATOM 2163 O O . GLY A 1 296 ? 24.012 -13.024 7.137 1.00 97.31 296 GLY A O 1
ATOM 2164 N N . ALA A 1 297 ? 22.783 -14.704 6.192 1.00 96.88 297 ALA A N 1
ATOM 2165 C CA . ALA A 1 297 ? 23.070 -14.432 4.796 1.00 96.88 297 ALA A CA 1
ATOM 2166 C C . ALA A 1 297 ? 21.956 -14.933 3.875 1.00 96.88 297 ALA A C 1
ATOM 2168 O O . ALA A 1 297 ? 21.311 -15.936 4.156 1.00 96.88 297 ALA A O 1
ATOM 2169 N N . THR A 1 298 ? 21.792 -14.259 2.747 1.00 96.00 298 THR A N 1
ATOM 2170 C CA . THR A 1 298 ? 20.963 -14.680 1.627 1.00 96.00 298 THR A CA 1
ATOM 2171 C C . THR A 1 298 ? 21.784 -14.604 0.343 1.00 96.00 298 THR A C 1
ATOM 2173 O O . THR A 1 298 ? 22.572 -13.671 0.155 1.00 96.00 298 THR A O 1
ATOM 2176 N N . ALA A 1 299 ? 21.660 -15.592 -0.540 1.00 91.38 299 ALA A N 1
ATOM 2177 C CA . ALA A 1 299 ? 22.211 -15.475 -1.888 1.00 91.38 299 ALA A CA 1
ATOM 2178 C C . ALA A 1 299 ? 21.148 -14.870 -2.808 1.00 91.38 299 ALA A C 1
ATOM 2180 O O . ALA A 1 299 ? 20.216 -15.554 -3.233 1.00 91.38 299 ALA A O 1
ATOM 2181 N N . GLN A 1 300 ? 21.300 -13.586 -3.121 1.00 85.12 300 GLN A N 1
ATOM 2182 C CA . GLN A 1 300 ? 20.350 -12.842 -3.931 1.00 85.12 300 GLN A CA 1
ATOM 2183 C C . GLN A 1 300 ? 20.355 -13.322 -5.383 1.00 85.12 300 GLN A C 1
ATOM 2185 O O . GLN A 1 300 ? 21.402 -13.332 -6.041 1.00 85.12 300 GLN A O 1
ATOM 2190 N N . GLN A 1 301 ? 19.176 -13.668 -5.896 1.00 83.50 301 GLN A N 1
ATOM 2191 C CA . GLN A 1 301 ? 18.953 -13.905 -7.319 1.00 83.50 301 GLN A CA 1
ATOM 2192 C C . GLN A 1 301 ? 18.736 -12.582 -8.066 1.00 83.50 301 GLN A C 1
ATOM 2194 O O . GLN A 1 301 ? 18.313 -11.584 -7.494 1.00 83.50 301 GLN A O 1
ATOM 2199 N N . GLN A 1 302 ? 19.003 -12.569 -9.375 1.00 78.12 302 GLN A N 1
ATOM 2200 C CA . GLN A 1 302 ? 18.872 -11.367 -10.212 1.00 78.12 302 GLN A CA 1
ATOM 2201 C C . GLN A 1 302 ? 17.834 -11.579 -11.333 1.00 78.12 302 GLN A C 1
ATOM 2203 O O . GLN A 1 302 ? 18.214 -11.651 -12.505 1.00 78.12 302 GLN A O 1
ATOM 2208 N N . PRO A 1 303 ? 16.527 -11.696 -11.012 1.00 81.31 303 PRO A N 1
ATOM 2209 C CA . PRO A 1 303 ? 15.476 -12.044 -11.978 1.00 81.31 303 PRO A CA 1
ATOM 2210 C C . PRO A 1 303 ? 15.371 -11.063 -13.154 1.00 81.31 303 PRO A C 1
ATOM 2212 O O . PRO A 1 303 ? 15.173 -11.479 -14.292 1.00 81.31 303 PRO A O 1
ATOM 2215 N N . TYR A 1 304 ? 15.617 -9.771 -12.924 1.00 76.81 304 TYR A N 1
ATOM 2216 C CA . TYR A 1 304 ? 15.712 -8.783 -14.003 1.00 76.81 304 TYR A CA 1
ATOM 2217 C C . TYR A 1 304 ? 16.779 -9.151 -15.049 1.00 76.81 304 TYR A C 1
ATOM 2219 O O . TYR A 1 304 ? 16.526 -9.111 -16.256 1.00 76.81 304 TYR A O 1
ATOM 2227 N N . LEU A 1 305 ? 17.961 -9.591 -14.601 1.00 76.75 305 LEU A N 1
ATOM 2228 C CA . LEU A 1 305 ? 19.017 -10.032 -15.511 1.00 76.75 305 LEU A CA 1
ATOM 2229 C C . LEU A 1 305 ? 18.668 -11.337 -16.224 1.00 76.75 305 LEU A C 1
ATOM 2231 O O . LEU A 1 305 ? 19.159 -11.548 -17.329 1.00 76.75 305 LEU A O 1
ATOM 2235 N N . PHE A 1 306 ? 17.809 -12.191 -15.657 1.00 90.38 306 PHE A N 1
ATOM 2236 C CA . PHE A 1 306 ? 17.360 -13.395 -16.361 1.00 90.38 306 PHE A CA 1
ATOM 2237 C C . PHE A 1 306 ? 16.606 -12.999 -17.634 1.00 90.38 306 PHE A C 1
ATOM 2239 O O . PHE A 1 306 ? 16.865 -13.553 -18.701 1.00 90.38 306 PHE A O 1
ATOM 2246 N N . GLY A 1 307 ? 15.736 -11.989 -17.539 1.00 86.00 307 GLY A N 1
ATOM 2247 C CA . GLY A 1 307 ? 15.050 -11.430 -18.698 1.00 86.00 307 GLY A CA 1
ATOM 2248 C C . GLY A 1 307 ? 16.016 -10.803 -19.711 1.00 86.00 307 GLY A C 1
ATOM 2249 O O . GLY A 1 307 ? 15.993 -11.149 -20.893 1.00 86.00 307 GLY A O 1
ATOM 2250 N N . LYS A 1 308 ? 16.940 -9.941 -19.265 1.00 83.81 308 LYS A N 1
ATOM 2251 C CA . LYS A 1 308 ? 17.908 -9.292 -20.176 1.00 83.81 308 LYS A CA 1
ATOM 2252 C C . LYS A 1 308 ? 18.821 -10.308 -20.878 1.00 83.81 308 LYS A C 1
ATOM 2254 O O . LYS A 1 308 ? 19.053 -10.198 -22.083 1.00 83.81 308 LYS A O 1
ATOM 2259 N N . GLU A 1 309 ? 19.314 -11.319 -20.161 1.00 90.25 309 GLU A N 1
ATOM 2260 C CA . GLU A 1 309 ? 20.156 -12.369 -20.747 1.00 90.25 309 GLU A CA 1
ATOM 2261 C C . GLU A 1 309 ? 19.363 -13.308 -21.667 1.00 90.25 309 GLU A C 1
ATOM 2263 O O . GLU A 1 309 ? 19.914 -13.747 -22.676 1.00 90.25 309 GLU A O 1
ATOM 2268 N N . ALA A 1 310 ? 18.071 -13.551 -21.409 1.00 97.38 310 ALA A N 1
ATOM 2269 C CA . ALA A 1 310 ? 17.212 -14.296 -22.331 1.00 97.38 310 ALA A CA 1
ATOM 2270 C C . ALA A 1 310 ? 17.087 -13.583 -23.687 1.00 97.38 310 ALA A C 1
ATOM 2272 O O . ALA A 1 310 ? 17.290 -14.204 -24.733 1.00 97.38 310 ALA A O 1
ATOM 2273 N N . ILE A 1 311 ? 16.848 -12.266 -23.694 1.00 96.81 311 ILE A N 1
ATOM 2274 C CA . ILE A 1 311 ? 16.783 -11.506 -24.951 1.00 96.81 311 ILE A CA 1
ATOM 2275 C C . ILE A 1 311 ? 18.146 -11.437 -25.637 1.00 96.81 311 ILE A C 1
ATOM 2277 O O . ILE A 1 311 ? 18.250 -11.629 -26.846 1.00 96.81 311 ILE A O 1
ATOM 2281 N N . LYS A 1 312 ? 19.226 -11.253 -24.884 1.00 92.31 312 LYS A N 1
ATOM 2282 C CA . LYS A 1 312 ? 20.584 -11.293 -25.440 1.00 92.31 312 LYS A CA 1
ATOM 2283 C C . LYS A 1 312 ? 20.923 -12.651 -26.062 1.00 92.31 312 LYS A C 1
ATOM 2285 O O . LYS A 1 312 ? 21.558 -12.689 -27.116 1.00 92.31 312 LYS A O 1
ATOM 2290 N N . ALA A 1 313 ? 20.506 -13.756 -25.444 1.00 95.19 313 ALA A N 1
ATOM 2291 C CA . ALA A 1 313 ? 20.667 -15.095 -26.002 1.00 95.19 313 ALA A CA 1
ATOM 2292 C C . ALA A 1 313 ? 19.858 -15.264 -27.294 1.00 95.19 313 ALA A C 1
ATOM 2294 O O . ALA A 1 313 ? 20.387 -15.790 -28.273 1.00 95.19 313 ALA A O 1
ATOM 2295 N N . TRP A 1 314 ? 18.627 -14.747 -27.334 1.00 95.88 314 TRP A N 1
ATOM 2296 C CA . TRP A 1 314 ? 17.818 -14.708 -28.552 1.00 95.88 314 TRP A CA 1
ATOM 2297 C C . TRP A 1 314 ? 18.510 -13.937 -29.682 1.00 95.88 314 TRP A C 1
ATOM 2299 O O . TRP A 1 314 ? 18.666 -14.464 -30.782 1.00 95.88 314 TRP A O 1
ATOM 2309 N N . LEU A 1 315 ? 18.986 -12.720 -29.416 1.00 93.31 315 LEU A N 1
ATOM 2310 C CA . LEU A 1 315 ? 19.638 -11.892 -30.434 1.00 93.31 315 LEU A CA 1
ATOM 2311 C C . LEU A 1 315 ? 20.900 -12.559 -30.994 1.00 93.31 315 LEU A C 1
ATOM 2313 O O . LEU A 1 315 ? 21.102 -12.550 -32.206 1.00 93.31 315 LEU A O 1
ATOM 2317 N N . LYS A 1 316 ? 21.701 -13.208 -30.140 1.00 93.06 316 LYS A N 1
ATOM 2318 C CA . LYS A 1 316 ? 22.847 -14.018 -30.583 1.00 93.06 316 LYS A CA 1
ATOM 2319 C C . LYS A 1 316 ? 22.417 -15.208 -31.435 1.00 93.06 316 LYS A C 1
ATOM 2321 O O . LYS A 1 316 ? 23.043 -15.483 -32.453 1.00 93.06 316 LYS A O 1
ATOM 2326 N N . TYR A 1 317 ? 21.358 -15.907 -31.031 1.00 94.44 317 TYR A N 1
ATOM 2327 C CA . TYR A 1 317 ? 20.849 -17.057 -31.776 1.00 94.44 317 TYR A CA 1
ATOM 2328 C C . TYR A 1 317 ? 20.353 -16.649 -33.164 1.00 94.44 317 TYR A C 1
ATOM 2330 O O . TYR A 1 317 ? 20.571 -17.362 -34.138 1.00 94.44 317 TYR A O 1
ATOM 2338 N N . ARG A 1 318 ? 19.733 -15.471 -33.268 1.00 89.75 318 ARG A N 1
ATOM 2339 C CA . ARG A 1 318 ? 19.277 -14.901 -34.537 1.00 89.75 318 ARG A CA 1
ATOM 2340 C C . ARG A 1 318 ? 20.432 -14.635 -35.509 1.00 89.75 318 ARG A C 1
ATOM 2342 O O . ARG A 1 318 ? 20.255 -14.787 -36.714 1.00 89.75 318 ARG A O 1
ATOM 2349 N N . GLU A 1 319 ? 21.594 -14.236 -34.997 1.00 88.12 319 GLU A N 1
ATOM 2350 C CA . GLU A 1 319 ? 22.801 -13.989 -35.798 1.00 88.12 319 GLU A CA 1
ATOM 2351 C C . GLU A 1 319 ? 23.543 -15.280 -36.169 1.00 88.12 319 GLU A C 1
ATOM 2353 O O . GLU A 1 319 ? 24.029 -15.406 -37.295 1.00 88.12 319 GLU A O 1
ATOM 2358 N N . ASP A 1 320 ? 23.606 -16.241 -35.246 1.00 89.06 320 ASP A N 1
ATOM 2359 C CA . ASP A 1 320 ? 24.202 -17.560 -35.459 1.00 89.06 320 ASP A CA 1
ATOM 2360 C C . ASP A 1 320 ? 23.300 -18.689 -34.922 1.00 89.06 320 ASP A C 1
ATOM 2362 O O . ASP A 1 320 ? 23.454 -19.140 -33.777 1.00 89.06 320 ASP A O 1
ATOM 2366 N N . PRO A 1 321 ? 22.401 -19.228 -35.769 1.00 87.56 321 PRO A N 1
ATOM 2367 C CA . PRO A 1 321 ? 21.528 -20.338 -35.393 1.00 87.56 321 PRO A CA 1
ATOM 2368 C C . PRO A 1 321 ? 22.278 -21.631 -35.042 1.00 87.56 321 PRO A C 1
ATOM 2370 O O . PRO A 1 321 ? 21.687 -22.545 -34.467 1.00 87.56 321 PRO A O 1
ATOM 2373 N N . LYS A 1 322 ? 23.584 -21.729 -35.343 1.00 85.81 322 LYS A N 1
ATOM 2374 C CA . LYS A 1 322 ? 24.420 -22.875 -34.947 1.00 85.81 322 LYS A CA 1
ATOM 2375 C C . LYS A 1 322 ? 24.807 -22.846 -33.469 1.00 85.81 322 LYS A C 1
ATOM 2377 O O . LYS A 1 322 ? 25.417 -23.806 -33.004 1.00 85.81 322 LYS A O 1
ATOM 2382 N N . ARG A 1 323 ? 24.428 -21.790 -32.731 1.00 84.69 323 ARG A N 1
ATOM 2383 C CA . ARG A 1 323 ? 24.656 -21.641 -31.283 1.00 84.69 323 ARG A CA 1
ATOM 2384 C C . ARG A 1 323 ? 26.149 -21.707 -30.918 1.00 84.69 323 ARG A C 1
ATOM 2386 O O . ARG A 1 323 ? 26.479 -22.150 -29.822 1.00 84.69 323 ARG A O 1
ATOM 2393 N N . THR A 1 324 ? 27.061 -21.279 -31.803 1.00 81.44 324 THR A N 1
ATOM 2394 C CA . THR A 1 324 ? 28.514 -21.497 -31.615 1.00 81.44 324 THR A CA 1
ATOM 2395 C C . THR A 1 324 ? 29.040 -20.835 -30.334 1.00 81.44 324 THR A C 1
ATOM 2397 O O . THR A 1 324 ? 29.891 -21.408 -29.658 1.00 81.44 324 THR A O 1
ATOM 2400 N N . ASP A 1 325 ? 28.467 -19.681 -29.966 1.00 83.25 325 ASP A N 1
ATOM 2401 C CA . ASP A 1 325 ? 28.851 -18.871 -28.799 1.00 83.25 325 ASP A CA 1
ATOM 2402 C C . ASP A 1 325 ? 27.717 -18.713 -27.755 1.00 83.25 325 ASP A C 1
ATOM 2404 O O . ASP A 1 325 ? 27.675 -17.728 -27.002 1.00 83.25 325 ASP A O 1
ATOM 2408 N N . ILE A 1 326 ? 26.771 -19.660 -27.706 1.00 88.88 326 ILE A N 1
ATOM 2409 C CA . ILE A 1 326 ? 25.674 -19.681 -26.722 1.00 88.88 326 ILE A CA 1
ATOM 2410 C C . ILE A 1 326 ? 25.803 -20.947 -25.866 1.00 88.88 326 ILE A C 1
ATOM 2412 O O . ILE A 1 326 ? 25.689 -22.053 -26.396 1.00 88.88 326 ILE A O 1
ATOM 2416 N N . PRO A 1 327 ? 26.049 -20.831 -24.550 1.00 89.75 327 PRO A N 1
ATOM 2417 C CA . PRO A 1 327 ? 26.151 -22.002 -23.692 1.00 89.75 327 PRO A CA 1
ATOM 2418 C C . PRO A 1 327 ? 24.772 -22.641 -23.472 1.00 89.75 327 PRO A C 1
ATOM 2420 O O . PRO A 1 327 ? 23.757 -21.949 -23.403 1.00 89.75 327 PRO A O 1
ATOM 2423 N N . ALA A 1 328 ? 24.741 -23.965 -23.282 1.00 88.00 328 ALA A N 1
ATOM 2424 C CA . ALA A 1 328 ? 23.505 -24.697 -22.978 1.00 88.00 328 ALA A CA 1
ATOM 2425 C C . ALA A 1 328 ? 22.823 -24.199 -21.688 1.00 88.00 328 ALA A C 1
ATOM 2427 O O . ALA A 1 328 ? 21.599 -24.193 -21.594 1.00 88.00 328 ALA A O 1
ATOM 2428 N N . ILE A 1 329 ? 23.618 -23.734 -20.719 1.00 90.31 329 ILE A N 1
ATOM 2429 C CA . ILE A 1 329 ? 23.157 -23.050 -19.509 1.00 90.31 329 ILE A CA 1
ATOM 2430 C C . ILE A 1 329 ? 23.841 -21.685 -19.460 1.00 90.31 329 ILE A C 1
ATOM 2432 O O . ILE A 1 329 ? 25.071 -21.605 -19.471 1.00 90.31 329 ILE A O 1
ATOM 2436 N N . THR A 1 330 ? 23.049 -20.620 -19.397 1.00 91.25 330 THR A N 1
ATOM 2437 C CA . THR A 1 330 ? 23.536 -19.264 -19.133 1.00 91.25 330 THR A CA 1
ATOM 2438 C C . THR A 1 330 ? 23.306 -18.965 -17.661 1.00 91.25 330 THR A C 1
ATOM 2440 O O . THR A 1 330 ? 22.183 -18.700 -17.231 1.00 91.25 330 THR A O 1
ATOM 2443 N N . GLU A 1 331 ? 24.378 -19.040 -16.877 1.00 88.75 331 GLU A N 1
ATOM 2444 C CA . GLU A 1 331 ? 24.309 -18.762 -15.447 1.00 88.75 331 GLU A CA 1
ATOM 2445 C C . GLU A 1 331 ? 24.307 -17.254 -15.177 1.00 88.75 331 GLU A C 1
ATOM 2447 O O . GLU A 1 331 ? 25.246 -16.541 -15.542 1.00 88.75 331 GLU A O 1
ATOM 2452 N N . VAL A 1 332 ? 23.276 -16.777 -14.484 1.00 81.81 332 VAL A N 1
ATOM 2453 C CA . VAL A 1 332 ? 23.236 -15.427 -13.918 1.00 81.81 332 VAL A CA 1
ATOM 2454 C C . VAL A 1 332 ? 23.768 -15.491 -12.482 1.00 81.81 332 VAL A C 1
ATOM 2456 O O . VAL A 1 332 ? 23.250 -16.272 -11.672 1.00 81.81 332 VAL A O 1
ATOM 2459 N N . PRO A 1 333 ? 24.806 -14.701 -12.144 1.00 75.75 333 PRO A N 1
ATOM 2460 C CA . PRO A 1 333 ? 25.455 -14.783 -10.843 1.00 75.75 333 PRO A CA 1
ATOM 2461 C C . PRO A 1 333 ? 24.505 -14.376 -9.715 1.00 75.75 333 PRO A C 1
ATOM 2463 O O . PRO A 1 333 ? 23.733 -13.427 -9.847 1.00 75.75 333 PRO A O 1
ATOM 2466 N N . THR A 1 334 ? 24.604 -15.066 -8.583 1.00 83.25 334 THR A N 1
ATOM 2467 C CA . THR A 1 334 ? 24.002 -14.625 -7.323 1.00 83.25 334 THR A CA 1
ATOM 2468 C C . THR A 1 334 ? 24.915 -13.636 -6.607 1.00 83.25 334 THR A C 1
ATOM 2470 O O . THR A 1 334 ? 26.133 -13.649 -6.807 1.00 83.25 334 THR A O 1
ATOM 2473 N N . LEU A 1 335 ? 24.335 -12.784 -5.765 1.00 79.31 335 LEU A N 1
ATOM 2474 C CA . LEU A 1 335 ? 25.083 -11.889 -4.882 1.00 79.31 335 LEU A CA 1
ATOM 2475 C C . LEU A 1 335 ? 24.940 -12.390 -3.445 1.00 79.31 335 LEU A C 1
ATOM 2477 O O . LEU A 1 335 ? 23.832 -12.465 -2.927 1.00 79.31 335 LEU A O 1
ATOM 2481 N N . LEU A 1 336 ? 26.049 -12.749 -2.796 1.00 89.31 336 LEU A N 1
ATOM 2482 C CA . LEU A 1 336 ? 26.013 -13.127 -1.385 1.00 89.31 336 LEU A CA 1
ATOM 2483 C C . LEU A 1 336 ? 25.839 -11.872 -0.521 1.00 89.31 336 LEU A C 1
ATOM 2485 O O . LEU A 1 336 ? 26.778 -11.090 -0.322 1.00 89.31 336 LEU A O 1
ATOM 2489 N N . ILE A 1 337 ? 24.637 -11.714 0.017 1.00 86.19 337 ILE A N 1
ATOM 2490 C CA . ILE A 1 337 ? 24.276 -10.651 0.942 1.00 86.19 337 ILE A CA 1
ATOM 2491 C C . ILE A 1 337 ? 24.266 -11.230 2.348 1.00 86.19 337 ILE A C 1
ATOM 2493 O O . ILE A 1 337 ? 23.700 -12.277 2.622 1.00 86.19 337 ILE A O 1
ATOM 2497 N N . THR A 1 338 ? 24.911 -10.547 3.270 1.00 95.50 338 THR A N 1
ATOM 2498 C CA . THR A 1 338 ? 25.117 -10.973 4.649 1.00 95.50 338 THR A CA 1
ATOM 2499 C C . THR A 1 338 ? 24.751 -9.824 5.565 1.00 95.50 338 THR A C 1
ATOM 2501 O O . THR A 1 338 ? 24.847 -8.662 5.183 1.00 95.50 338 THR A O 1
ATOM 2504 N N . HIS A 1 339 ? 24.456 -10.104 6.826 1.00 93.62 339 HIS A N 1
ATOM 2505 C CA . HIS A 1 339 ? 24.290 -9.041 7.823 1.00 93.62 339 HIS A CA 1
ATOM 2506 C C . HIS A 1 339 ? 25.531 -8.125 7.985 1.00 93.62 339 HIS A C 1
ATOM 2508 O O . HIS A 1 339 ? 25.443 -7.072 8.614 1.00 93.62 339 HIS A O 1
ATOM 2514 N N . LEU A 1 340 ? 26.692 -8.500 7.426 1.00 88.06 340 LEU A N 1
ATOM 2515 C CA . LEU A 1 340 ? 27.922 -7.704 7.450 1.00 88.06 340 LEU A CA 1
ATOM 2516 C C . LEU A 1 340 ? 28.021 -6.704 6.289 1.00 88.06 340 LEU A C 1
ATOM 2518 O O . LEU A 1 340 ? 28.602 -5.638 6.471 1.00 88.06 340 LEU A O 1
ATOM 2522 N N . ASN A 1 341 ? 27.467 -7.034 5.119 1.00 80.62 341 ASN A N 1
ATOM 2523 C CA . ASN A 1 341 ? 27.560 -6.220 3.900 1.00 80.62 341 ASN A CA 1
ATOM 2524 C C . ASN A 1 341 ? 26.193 -5.765 3.363 1.00 80.62 341 ASN A C 1
ATOM 2526 O O . ASN A 1 341 ? 26.165 -4.958 2.447 1.00 80.62 341 ASN A O 1
ATOM 2530 N N . ALA A 1 342 ? 25.064 -6.202 3.932 1.00 76.31 342 ALA A N 1
ATOM 2531 C CA . ALA A 1 342 ? 23.720 -5.911 3.420 1.00 76.31 342 ALA A CA 1
ATOM 2532 C C . ALA A 1 342 ? 23.429 -4.416 3.258 1.00 76.31 342 ALA A C 1
ATOM 2534 O O . ALA A 1 342 ? 22.709 -4.023 2.348 1.00 76.31 342 ALA A O 1
ATOM 2535 N N . LYS A 1 343 ? 24.065 -3.566 4.069 1.00 75.94 343 LYS A N 1
ATOM 2536 C CA . LYS A 1 343 ? 23.992 -2.106 3.923 1.00 75.94 343 LYS A CA 1
ATOM 2537 C C . LYS A 1 343 ? 24.496 -1.593 2.570 1.00 75.94 343 LYS A C 1
ATOM 2539 O O . LYS A 1 343 ? 24.023 -0.557 2.131 1.00 75.94 343 LYS A O 1
ATOM 2544 N N . GLU A 1 344 ? 25.429 -2.293 1.928 1.00 71.00 344 GLU A N 1
ATOM 2545 C CA . GLU A 1 344 ? 25.973 -1.959 0.602 1.00 71.00 344 GLU A CA 1
ATOM 2546 C C . GLU A 1 344 ? 25.003 -2.317 -0.534 1.00 71.00 344 GLU A C 1
ATOM 2548 O O . GLU A 1 344 ? 25.093 -1.758 -1.623 1.00 71.00 344 GLU A O 1
ATOM 2553 N N . PHE A 1 345 ? 24.077 -3.244 -0.271 1.00 60.47 345 PHE A N 1
ATOM 2554 C CA . PHE A 1 345 ? 23.063 -3.721 -1.216 1.00 60.47 345 PHE A CA 1
ATOM 2555 C C . PHE A 1 345 ? 21.705 -3.051 -1.002 1.00 60.47 345 PHE A C 1
ATOM 2557 O O . PHE A 1 345 ? 20.800 -3.192 -1.823 1.00 60.47 345 PHE A O 1
ATOM 2564 N N . LEU A 1 346 ? 21.566 -2.267 0.069 1.00 58.56 346 LEU A N 1
ATOM 2565 C CA . LEU A 1 346 ? 20.546 -1.237 0.116 1.00 58.56 346 LEU A CA 1
ATOM 2566 C C . LEU A 1 346 ? 20.885 -0.236 -0.986 1.00 58.56 346 LEU A C 1
ATOM 2568 O O . LEU A 1 346 ? 21.958 0.359 -0.957 1.00 58.56 346 LEU A O 1
ATOM 2572 N N . VAL A 1 347 ? 19.969 -0.050 -1.941 1.00 48.12 347 VAL A N 1
ATOM 2573 C CA . VAL A 1 347 ? 20.097 0.968 -2.998 1.00 48.12 347 VAL A CA 1
ATOM 2574 C C . VAL A 1 347 ? 20.630 2.271 -2.374 1.00 48.12 347 VAL A C 1
ATOM 2576 O O . VAL A 1 347 ? 19.985 2.765 -1.437 1.00 48.12 347 VAL A O 1
ATOM 2579 N N . PRO A 1 348 ? 21.807 2.779 -2.802 1.00 34.16 348 PRO A N 1
ATOM 2580 C CA . PRO A 1 348 ? 22.426 3.947 -2.193 1.00 34.16 348 PRO A CA 1
ATOM 2581 C C . PRO A 1 348 ? 21.493 5.149 -2.270 1.00 34.16 348 PRO A C 1
ATOM 2583 O O . PRO A 1 348 ? 20.962 5.461 -3.331 1.00 34.16 348 PRO A O 1
ATOM 2586 N N . THR A 1 349 ? 21.371 5.878 -1.167 1.00 40.75 349 THR A N 1
ATOM 2587 C CA . THR A 1 349 ? 20.738 7.206 -1.093 1.00 40.75 349 THR A CA 1
ATOM 2588 C C . THR A 1 349 ? 21.576 8.313 -1.756 1.00 40.75 349 THR A C 1
ATOM 2590 O O . THR A 1 349 ? 21.291 9.488 -1.561 1.00 40.75 349 THR A O 1
ATOM 2593 N N . ASP A 1 350 ? 22.604 7.946 -2.532 1.00 33.06 350 ASP A N 1
ATOM 2594 C CA . ASP A 1 350 ? 23.647 8.849 -3.033 1.00 33.06 350 ASP A CA 1
ATOM 2595 C C . ASP A 1 350 ? 23.691 8.909 -4.575 1.00 33.06 350 ASP A C 1
ATOM 2597 O O . ASP A 1 350 ? 24.744 9.139 -5.174 1.00 33.06 350 ASP A O 1
ATOM 2601 N N . ALA A 1 351 ? 22.551 8.725 -5.249 1.00 31.84 351 ALA A N 1
ATOM 2602 C CA . ALA A 1 351 ? 22.368 9.405 -6.529 1.00 31.84 351 ALA A CA 1
ATOM 2603 C C . ALA A 1 351 ? 22.305 10.908 -6.225 1.00 31.84 351 ALA A C 1
ATOM 2605 O O . ALA A 1 351 ? 21.631 11.300 -5.273 1.00 31.84 351 ALA A O 1
ATOM 2606 N N . GLU A 1 352 ? 23.057 11.725 -6.974 1.00 29.28 352 GLU A N 1
ATOM 2607 C CA . GLU A 1 352 ? 23.061 13.183 -6.827 1.00 29.28 352 GLU A CA 1
ATOM 2608 C C . GLU A 1 352 ? 21.641 13.682 -6.567 1.00 29.28 352 GLU A C 1
ATOM 2610 O O . GLU A 1 352 ? 20.727 13.399 -7.346 1.00 29.28 352 GLU A O 1
ATOM 2615 N N . ALA A 1 353 ? 21.468 14.421 -5.465 1.00 29.77 353 ALA A N 1
ATOM 2616 C CA . ALA A 1 353 ? 20.271 15.215 -5.280 1.00 29.77 353 ALA A CA 1
ATOM 2617 C C . ALA A 1 353 ? 20.011 15.950 -6.605 1.00 29.77 353 ALA A C 1
ATOM 2619 O O . ALA A 1 353 ? 20.960 16.533 -7.153 1.00 29.77 353 ALA A O 1
ATOM 2620 N N . PRO A 1 354 ? 18.779 15.927 -7.147 1.00 31.81 354 PRO A N 1
ATOM 2621 C CA . PRO A 1 354 ? 18.465 16.830 -8.237 1.00 31.81 354 PRO A CA 1
ATOM 2622 C C . PRO A 1 354 ? 18.877 18.233 -7.790 1.00 31.81 354 PRO A C 1
ATOM 2624 O O . PRO A 1 354 ? 18.811 18.554 -6.597 1.00 31.81 354 PRO A O 1
ATOM 2627 N N . ALA A 1 355 ? 19.358 19.041 -8.739 1.00 31.70 355 ALA A N 1
ATOM 2628 C CA . ALA A 1 355 ? 19.604 20.455 -8.496 1.00 31.70 355 ALA A CA 1
ATOM 2629 C C . ALA A 1 355 ? 18.457 21.005 -7.640 1.00 31.70 355 ALA A C 1
ATOM 2631 O O . ALA A 1 355 ? 17.300 20.676 -7.928 1.00 31.70 355 ALA A O 1
ATOM 2632 N N . GLU A 1 356 ? 18.786 21.773 -6.585 1.00 31.70 356 GLU A N 1
ATOM 2633 C CA . GLU A 1 356 ? 17.776 22.510 -5.818 1.00 31.70 356 GLU A CA 1
ATOM 2634 C C . GLU A 1 356 ? 16.742 23.029 -6.814 1.00 31.70 356 GLU A C 1
ATOM 2636 O O . GLU A 1 356 ? 17.169 23.584 -7.840 1.00 31.70 356 GLU A O 1
ATOM 2641 N N . PRO A 1 357 ? 15.436 22.780 -6.585 1.00 32.47 357 PRO A N 1
ATOM 2642 C CA . PRO A 1 357 ? 14.423 23.188 -7.538 1.00 32.47 357 PRO A CA 1
ATOM 2643 C C . PRO A 1 357 ? 14.717 24.638 -7.898 1.00 32.47 357 PRO A C 1
ATOM 2645 O O . PRO A 1 357 ? 14.887 25.471 -6.999 1.00 32.47 357 PRO A O 1
ATOM 2648 N N . GLU A 1 358 ? 14.865 24.918 -9.202 1.00 36.03 358 GLU A N 1
ATOM 2649 C CA . GLU A 1 358 ? 14.885 26.299 -9.675 1.00 36.03 358 GLU A CA 1
ATOM 2650 C C . GLU A 1 358 ? 13.778 27.026 -8.922 1.00 36.03 358 GLU A C 1
ATOM 2652 O O . GLU A 1 358 ? 12.693 26.456 -8.774 1.00 36.03 358 GLU A O 1
ATOM 2657 N N . ALA A 1 359 ? 14.104 28.208 -8.373 1.00 35.19 359 ALA A N 1
ATOM 2658 C CA . ALA A 1 359 ? 13.224 28.955 -7.479 1.00 35.19 359 ALA A CA 1
ATOM 2659 C C . ALA A 1 359 ? 11.774 28.762 -7.934 1.00 35.19 359 ALA A C 1
ATOM 2661 O O . ALA A 1 359 ? 11.501 29.074 -9.100 1.00 35.19 359 ALA A O 1
ATOM 2662 N N . PRO A 1 360 ? 10.907 28.166 -7.087 1.00 40.16 360 PRO A N 1
ATOM 2663 C CA . PRO A 1 360 ? 9.619 27.670 -7.533 1.00 40.16 360 PRO A CA 1
ATOM 2664 C C . PRO A 1 360 ? 8.938 28.777 -8.319 1.00 40.16 360 PRO A C 1
ATOM 2666 O O . PRO A 1 360 ? 8.951 29.940 -7.892 1.00 40.16 360 PRO A O 1
ATOM 2669 N N . ALA A 1 361 ? 8.389 28.430 -9.488 1.00 44.94 361 ALA A N 1
ATOM 2670 C CA . ALA A 1 361 ? 7.533 29.357 -10.209 1.00 44.94 361 ALA A CA 1
ATOM 2671 C C . ALA A 1 361 ? 6.528 29.956 -9.204 1.00 44.94 361 ALA A C 1
ATOM 2673 O O . ALA A 1 361 ? 6.176 29.309 -8.216 1.00 44.94 361 ALA A O 1
ATOM 2674 N N . PRO A 1 362 ? 6.098 31.211 -9.342 1.00 51.66 362 PRO A N 1
ATOM 2675 C CA . PRO A 1 362 ? 5.092 31.737 -8.432 1.00 51.66 362 PRO A CA 1
ATOM 2676 C C . PRO A 1 362 ? 3.835 30.850 -8.476 1.00 51.66 362 PRO A C 1
ATOM 2678 O O . PRO A 1 362 ? 3.410 30.434 -9.551 1.00 51.66 362 PRO A O 1
ATOM 2681 N N . MET A 1 363 ? 3.194 30.602 -7.323 1.00 63.53 363 MET A N 1
ATOM 2682 C CA . MET A 1 363 ? 1.939 29.822 -7.230 1.00 63.53 363 MET A CA 1
ATOM 2683 C C . MET A 1 363 ? 0.863 30.284 -8.233 1.00 63.53 363 MET A C 1
ATOM 2685 O O . MET A 1 363 ? 0.010 29.490 -8.607 1.00 63.53 363 MET A O 1
ATOM 2689 N N . ALA A 1 364 ? 0.915 31.544 -8.686 1.00 57.19 364 ALA A N 1
ATOM 2690 C CA . ALA A 1 364 ? 0.036 32.117 -9.708 1.00 57.19 364 ALA A CA 1
ATOM 2691 C C . ALA A 1 364 ? 0.058 31.375 -11.059 1.00 57.19 364 ALA A C 1
ATOM 2693 O O . ALA A 1 364 ? -0.894 31.501 -11.828 1.00 57.19 364 ALA A O 1
ATOM 2694 N N . ASP A 1 365 ? 1.110 30.604 -11.339 1.00 61.12 365 ASP A N 1
ATOM 2695 C CA . ASP A 1 365 ? 1.234 29.812 -12.563 1.00 61.12 365 ASP A CA 1
ATOM 2696 C C . ASP A 1 365 ? 0.541 28.436 -12.452 1.00 61.12 365 ASP A C 1
ATOM 2698 O O . ASP A 1 365 ? 0.421 27.721 -13.448 1.00 61.12 365 ASP A O 1
ATOM 2702 N N . ASN A 1 366 ? 0.023 28.066 -11.270 1.00 70.75 366 ASN A N 1
ATOM 2703 C CA . ASN A 1 366 ? -0.822 26.884 -11.108 1.00 70.75 366 ASN A CA 1
ATOM 2704 C C . ASN A 1 366 ? -2.261 27.195 -11.568 1.00 70.75 366 ASN A C 1
ATOM 2706 O O . ASN A 1 366 ? -2.892 28.101 -11.015 1.00 70.75 366 ASN A O 1
ATOM 2710 N N . PRO A 1 367 ? -2.824 26.444 -12.537 1.00 66.94 367 PRO A N 1
ATOM 2711 C CA . PRO A 1 367 ? -4.151 26.716 -13.097 1.00 66.94 367 PRO A CA 1
ATOM 2712 C C . PRO A 1 367 ? -5.298 26.575 -12.082 1.00 66.94 367 PRO A C 1
ATOM 2714 O O . PRO A 1 367 ? -6.383 27.099 -12.320 1.00 66.94 367 PRO A O 1
ATOM 2717 N N . ASN A 1 368 ? -5.063 25.902 -10.955 1.00 73.12 368 ASN A N 1
ATOM 2718 C CA . ASN A 1 368 ? -6.002 25.740 -9.846 1.00 73.12 368 ASN A CA 1
ATOM 2719 C C . ASN A 1 368 ? -5.729 26.725 -8.683 1.00 73.12 368 ASN A C 1
ATOM 2721 O O . ASN A 1 368 ? -6.489 26.749 -7.720 1.00 73.12 368 ASN A O 1
ATOM 2725 N N . SER A 1 369 ? -4.672 27.549 -8.750 1.00 71.50 369 SER A N 1
ATOM 2726 C CA . SER A 1 369 ? -4.251 28.417 -7.630 1.00 71.50 369 SER A CA 1
ATOM 2727 C C . SER A 1 369 ? -5.226 29.530 -7.274 1.00 71.50 369 SER A C 1
ATOM 2729 O O . SER A 1 369 ? -5.278 29.944 -6.117 1.00 71.50 369 SER A O 1
ATOM 2731 N N . ALA A 1 370 ? -5.994 30.019 -8.249 1.00 64.81 370 ALA A N 1
ATOM 2732 C CA . ALA A 1 370 ? -6.971 31.082 -8.037 1.00 64.81 370 ALA A CA 1
ATOM 2733 C C . ALA A 1 370 ? -8.119 30.664 -7.099 1.00 64.81 370 ALA A C 1
ATOM 2735 O O . ALA A 1 370 ? -8.791 31.534 -6.546 1.00 64.81 370 ALA A O 1
ATOM 2736 N N . ASP A 1 371 ? -8.309 29.357 -6.903 1.00 70.12 371 ASP A N 1
ATOM 2737 C CA . ASP A 1 371 ? -9.376 28.788 -6.079 1.00 70.12 371 ASP A CA 1
ATOM 2738 C C . ASP A 1 371 ? -8.907 28.431 -4.655 1.00 70.12 371 ASP A C 1
ATOM 2740 O O . ASP A 1 371 ? -9.712 28.041 -3.808 1.00 70.12 371 ASP A O 1
ATOM 2744 N N . PHE A 1 372 ? -7.609 28.558 -4.364 1.00 80.56 372 PHE A N 1
ATOM 2745 C CA . PHE A 1 372 ? -7.051 28.221 -3.059 1.00 80.56 372 PHE A CA 1
ATOM 2746 C C . PHE A 1 372 ? -7.329 29.302 -2.012 1.00 80.56 372 PHE A C 1
ATOM 2748 O O . PHE A 1 372 ? -6.937 30.462 -2.165 1.00 80.56 372 PHE A O 1
ATOM 2755 N N . VAL A 1 373 ? -7.914 28.898 -0.882 1.00 84.88 373 VAL A N 1
ATOM 2756 C CA . VAL A 1 373 ? -7.980 29.726 0.327 1.00 84.88 373 VAL A CA 1
ATOM 2757 C C . VAL A 1 373 ? -6.877 29.280 1.279 1.00 84.88 373 VAL A C 1
ATOM 2759 O O . VAL A 1 373 ? -7.002 28.257 1.944 1.00 84.88 373 VAL A O 1
ATOM 2762 N N . TRP A 1 374 ? -5.779 30.032 1.344 1.00 83.25 374 TRP A N 1
ATOM 2763 C CA . TRP A 1 374 ? -4.638 29.672 2.189 1.00 83.25 374 TRP A CA 1
ATOM 2764 C C . TRP A 1 374 ? -4.974 29.696 3.681 1.00 83.25 374 TRP A C 1
ATOM 2766 O O . TRP A 1 374 ? -5.604 30.623 4.196 1.00 83.25 374 TRP A O 1
ATOM 2776 N N . VAL A 1 375 ? -4.491 28.672 4.372 1.00 80.25 375 VAL A N 1
ATOM 2777 C CA . VAL A 1 375 ? -4.539 28.508 5.818 1.00 80.25 375 VAL A CA 1
ATOM 2778 C C . VAL A 1 375 ? -3.145 28.809 6.356 1.00 80.25 375 VAL A C 1
ATOM 2780 O O . VAL A 1 375 ? -2.191 28.082 6.090 1.00 80.25 375 VAL A O 1
ATOM 2783 N N . GLY A 1 376 ? -3.026 29.893 7.121 1.00 79.56 376 GLY A N 1
ATOM 2784 C CA . GLY A 1 376 ? -1.740 30.328 7.663 1.00 79.56 376 GLY A CA 1
ATOM 2785 C C . GLY A 1 376 ? -0.815 30.932 6.602 1.00 79.56 376 GLY A C 1
ATOM 2786 O O . GLY A 1 376 ? -1.270 31.589 5.665 1.00 79.56 376 GLY A O 1
ATOM 2787 N N . ASN A 1 377 ? 0.494 30.773 6.801 1.00 78.75 377 ASN A N 1
ATOM 2788 C CA . ASN A 1 377 ? 1.515 31.292 5.897 1.00 78.75 377 ASN A CA 1
ATOM 2789 C C . ASN A 1 377 ? 1.751 30.290 4.742 1.00 78.75 377 ASN A C 1
ATOM 2791 O O . ASN A 1 377 ? 2.119 29.151 5.025 1.00 78.75 377 ASN A O 1
ATOM 2795 N N . PRO A 1 378 ? 1.566 30.677 3.461 1.00 79.19 378 PRO A N 1
ATOM 2796 C CA . PRO A 1 378 ? 1.772 29.783 2.315 1.00 79.19 378 PRO A CA 1
ATOM 2797 C C . PRO A 1 378 ? 3.215 29.278 2.173 1.00 79.19 378 PRO A C 1
ATOM 2799 O O . PRO A 1 378 ? 3.431 28.248 1.544 1.00 79.19 378 PRO A O 1
ATOM 2802 N N . ASP A 1 379 ? 4.182 29.979 2.770 1.00 78.31 379 ASP A N 1
ATOM 2803 C CA . ASP A 1 379 ? 5.604 29.631 2.710 1.00 78.31 379 ASP A CA 1
ATOM 2804 C C . ASP A 1 379 ? 6.049 28.712 3.867 1.00 78.31 379 ASP A C 1
ATOM 2806 O O . ASP A 1 379 ? 7.189 28.248 3.891 1.00 78.31 379 ASP A O 1
ATOM 2810 N N . GLU A 1 380 ? 5.173 28.436 4.840 1.00 81.88 380 GLU A N 1
ATOM 2811 C CA . GLU A 1 380 ? 5.469 27.573 5.990 1.00 81.88 380 GLU A CA 1
ATOM 2812 C C . GLU A 1 380 ? 4.807 26.203 5.842 1.00 81.88 380 GLU A C 1
ATOM 2814 O O . GLU A 1 380 ? 3.674 26.083 5.380 1.00 81.88 380 GLU A O 1
ATOM 2819 N N . VAL A 1 381 ? 5.500 25.145 6.268 1.00 83.12 381 VAL A N 1
ATOM 2820 C CA . VAL A 1 381 ? 4.913 23.800 6.336 1.00 83.12 381 VAL A CA 1
ATOM 2821 C C . VAL A 1 381 ? 3.827 23.787 7.408 1.00 83.12 381 VAL A C 1
ATOM 2823 O O . VAL A 1 381 ? 4.076 24.139 8.560 1.00 83.12 381 VAL A O 1
ATOM 2826 N N . PHE A 1 382 ? 2.621 23.371 7.025 1.00 85.44 382 PHE A N 1
ATOM 2827 C CA . PHE A 1 382 ? 1.510 23.226 7.957 1.00 85.44 382 PHE A CA 1
ATOM 2828 C C . PHE A 1 382 ? 1.789 22.095 8.954 1.00 85.44 382 PHE A C 1
ATOM 2830 O O . PHE A 1 382 ? 2.105 20.972 8.557 1.00 85.44 382 PHE A O 1
ATOM 2837 N N . ASP A 1 383 ? 1.645 22.380 10.249 1.00 85.94 383 ASP A N 1
ATOM 2838 C CA . ASP A 1 383 ? 1.865 21.401 11.315 1.00 85.94 383 ASP A CA 1
ATOM 2839 C C . ASP A 1 383 ? 0.670 20.446 11.458 1.00 85.94 383 ASP A C 1
ATOM 2841 O O . ASP A 1 383 ? -0.171 20.566 12.353 1.00 85.94 383 ASP A O 1
ATOM 2845 N N . LEU A 1 384 ? 0.590 19.477 10.546 1.00 85.19 384 LEU A N 1
ATOM 2846 C CA . LEU A 1 384 ? -0.448 18.449 10.576 1.00 85.19 384 LEU A CA 1
ATOM 2847 C C . LEU A 1 384 ? -0.313 17.517 11.790 1.00 85.19 384 LEU A C 1
ATOM 2849 O O . LEU A 1 384 ? -1.319 17.027 12.302 1.00 85.19 384 LEU A O 1
ATOM 2853 N N . ASN A 1 385 ? 0.908 17.294 12.285 1.00 85.88 385 ASN A N 1
ATOM 2854 C CA . ASN A 1 385 ? 1.119 16.480 13.482 1.00 85.88 385 ASN A CA 1
ATOM 2855 C C . ASN A 1 385 ? 0.577 17.197 14.720 1.00 85.88 385 ASN A C 1
ATOM 2857 O O . ASN A 1 385 ? -0.124 16.575 15.513 1.00 85.88 385 ASN A O 1
ATOM 2861 N N . GLY A 1 386 ? 0.835 18.499 14.865 1.00 85.62 386 GLY A N 1
ATOM 2862 C CA . GLY A 1 386 ? 0.240 19.336 15.905 1.00 85.62 386 GLY A CA 1
ATOM 2863 C C . GLY A 1 386 ? -1.285 19.353 15.825 1.00 85.62 386 GLY A C 1
ATOM 2864 O O . GLY A 1 386 ? -1.951 19.119 16.833 1.00 85.62 386 GLY A O 1
ATOM 2865 N N . TRP A 1 387 ? -1.838 19.511 14.619 1.00 83.38 387 TRP A N 1
ATOM 2866 C CA . TRP A 1 387 ? -3.283 19.443 14.373 1.00 83.38 387 TRP A CA 1
ATOM 2867 C C . TRP A 1 387 ? -3.908 18.127 14.868 1.00 83.38 387 TRP A C 1
ATOM 2869 O O . TRP A 1 387 ? -4.943 18.119 15.542 1.00 83.38 387 TRP A O 1
ATOM 2879 N N . TYR A 1 388 ? -3.266 16.992 14.582 1.00 84.62 388 TYR A N 1
ATOM 2880 C CA . TYR A 1 388 ? -3.712 15.690 15.078 1.00 84.62 388 TYR A CA 1
ATOM 2881 C C . TYR A 1 388 ? -3.470 15.504 16.580 1.00 84.62 388 TYR A C 1
ATOM 2883 O O . TYR A 1 388 ? -4.344 14.976 17.278 1.00 84.62 388 TYR A O 1
ATOM 2891 N N . ALA A 1 389 ? -2.352 16.002 17.108 1.00 84.38 389 ALA A N 1
ATOM 2892 C CA . ALA A 1 389 ? -2.008 15.917 18.523 1.00 84.38 389 ALA A CA 1
ATOM 2893 C C . ALA A 1 389 ? -2.996 16.689 19.411 1.00 84.38 389 ALA A C 1
ATOM 2895 O O . ALA A 1 389 ? -3.362 16.198 20.482 1.00 84.38 389 ALA A O 1
ATOM 2896 N N . GLU A 1 390 ? -3.511 17.837 18.955 1.00 82.19 390 GLU A N 1
ATOM 2897 C CA . GLU A 1 390 ? -4.614 18.556 19.618 1.00 82.19 390 GLU A CA 1
ATOM 2898 C C . GLU A 1 390 ? -5.868 17.688 19.770 1.00 82.19 390 GLU A C 1
ATOM 2900 O O . GLU A 1 390 ? -6.669 17.878 20.691 1.00 82.19 390 GLU A O 1
ATOM 2905 N N . SER A 1 391 ? -6.022 16.705 18.882 1.00 79.06 391 SER A N 1
ATOM 2906 C CA . SER A 1 391 ? -7.113 15.744 18.912 1.00 79.06 391 SER A CA 1
ATOM 2907 C C . SER A 1 391 ? -6.789 14.428 19.621 1.00 79.06 391 SER A C 1
ATOM 2909 O O . SER A 1 391 ? -7.629 13.529 19.650 1.00 79.06 391 SER A O 1
ATOM 2911 N N . GLY A 1 392 ? -5.601 14.313 20.222 1.00 80.00 392 GLY A N 1
ATOM 2912 C CA . GLY A 1 392 ? -5.127 13.091 20.873 1.00 80.00 392 GLY A CA 1
ATOM 2913 C C . GLY A 1 392 ? -4.723 11.986 19.894 1.00 80.00 392 GLY A C 1
ATOM 2914 O O . GLY A 1 392 ? -4.627 10.829 20.298 1.00 80.00 392 GLY A O 1
ATOM 2915 N N . VAL A 1 393 ? -4.511 12.327 18.621 1.00 82.12 393 VAL A N 1
ATOM 2916 C CA . VAL A 1 393 ? -4.024 11.411 17.589 1.00 82.12 393 VAL A CA 1
ATOM 2917 C C . VAL A 1 393 ? -2.518 11.600 17.454 1.00 82.12 393 VAL A C 1
ATOM 2919 O O . VAL A 1 393 ? -2.046 12.696 17.166 1.00 82.12 393 VAL A O 1
ATOM 2922 N N . GLU A 1 394 ? -1.757 10.531 17.673 1.00 78.31 394 GLU A N 1
ATOM 2923 C CA . GLU A 1 394 ? -0.314 10.540 17.448 1.00 78.31 394 GLU A CA 1
ATOM 2924 C C . GLU A 1 394 ? -0.040 10.299 15.960 1.00 78.31 394 GLU A C 1
ATOM 2926 O O . GLU A 1 394 ? -0.338 9.230 15.429 1.00 78.31 394 GLU A O 1
ATOM 2931 N N . ALA A 1 395 ? 0.492 11.318 15.288 1.00 79.50 395 ALA A N 1
ATOM 2932 C CA . ALA A 1 395 ? 0.892 11.263 13.890 1.00 79.50 395 ALA A CA 1
ATOM 2933 C C . ALA A 1 395 ? 2.379 11.616 13.778 1.00 79.50 395 ALA A C 1
ATOM 2935 O O . ALA A 1 395 ? 2.866 12.540 14.431 1.00 79.50 395 ALA A O 1
ATOM 2936 N N . ASN A 1 396 ? 3.097 10.864 12.951 1.00 81.19 396 ASN A N 1
ATOM 2937 C CA . ASN A 1 396 ? 4.497 11.095 12.612 1.00 81.19 396 ASN A CA 1
ATOM 2938 C C . ASN A 1 396 ? 4.635 11.256 11.094 1.00 81.19 396 ASN A C 1
ATOM 2940 O O . ASN A 1 396 ? 5.347 10.505 10.418 1.00 81.19 396 ASN A O 1
ATOM 2944 N N . VAL A 1 397 ? 3.872 12.203 10.553 1.00 83.38 397 VAL A N 1
ATOM 2945 C CA . VAL A 1 397 ? 3.829 12.498 9.121 1.00 83.38 397 VAL A CA 1
ATOM 2946 C C . VAL A 1 397 ? 4.810 13.612 8.801 1.00 83.38 397 VAL A C 1
ATOM 2948 O O . VAL A 1 397 ? 4.887 14.613 9.513 1.00 83.38 397 VAL A O 1
ATOM 2951 N N . THR A 1 398 ? 5.543 13.462 7.704 1.00 85.56 398 THR A N 1
ATOM 2952 C CA . THR A 1 398 ? 6.401 14.515 7.156 1.00 85.56 398 THR A CA 1
ATOM 2953 C C . THR A 1 398 ? 5.782 15.063 5.873 1.00 85.56 398 THR A C 1
ATOM 2955 O O . THR A 1 398 ? 5.667 14.348 4.880 1.00 85.56 398 THR A O 1
ATOM 2958 N N . ILE A 1 399 ? 5.415 16.344 5.872 1.00 86.19 399 ILE A N 1
ATOM 2959 C CA . ILE A 1 399 ? 4.941 17.051 4.675 1.00 86.19 399 ILE A CA 1
ATOM 2960 C C . ILE A 1 399 ? 6.147 17.722 4.015 1.00 86.19 399 ILE A C 1
ATOM 2962 O O . ILE A 1 399 ? 6.887 18.447 4.681 1.00 86.19 399 ILE A O 1
ATOM 2966 N N . LYS A 1 400 ? 6.372 17.460 2.723 1.00 82.06 400 LYS A N 1
ATOM 2967 C CA . LYS A 1 400 ? 7.568 17.953 2.015 1.00 82.06 400 LYS A CA 1
ATOM 2968 C C . LYS A 1 400 ? 7.397 19.358 1.433 1.00 82.06 400 LYS A C 1
ATOM 2970 O O . LYS A 1 400 ? 8.398 20.034 1.218 1.00 82.06 400 LYS A O 1
ATOM 2975 N N . LEU A 1 401 ? 6.163 19.795 1.176 1.00 82.88 401 LEU A N 1
ATOM 2976 C CA . LEU A 1 401 ? 5.872 21.097 0.570 1.00 82.88 401 LEU A CA 1
ATOM 2977 C C . LEU A 1 401 ? 5.197 22.061 1.558 1.00 82.88 401 LEU A C 1
ATOM 2979 O O . LEU A 1 401 ? 4.471 21.623 2.453 1.00 82.88 401 LEU A O 1
ATOM 2983 N N . PRO A 1 402 ? 5.431 23.377 1.428 1.00 83.81 402 PRO A N 1
ATOM 2984 C CA . PRO A 1 402 ? 4.824 24.362 2.303 1.00 83.81 402 PRO A CA 1
ATOM 2985 C C . PRO A 1 402 ? 3.355 24.628 1.957 1.00 83.81 402 PRO A C 1
ATOM 2987 O O . PRO A 1 402 ? 2.861 24.331 0.866 1.00 83.81 402 PRO A O 1
ATOM 2990 N N . GLY A 1 403 ? 2.676 25.229 2.926 1.00 84.56 403 GLY A N 1
ATOM 2991 C CA . GLY A 1 403 ? 1.361 25.811 2.791 1.00 84.56 403 GLY A CA 1
ATOM 2992 C C . GLY A 1 403 ? 0.213 24.804 2.849 1.00 84.56 403 GLY A C 1
ATOM 2993 O O . GLY A 1 403 ? 0.276 23.678 2.353 1.00 84.56 403 GLY A O 1
ATOM 2994 N N . ALA A 1 404 ? -0.873 25.242 3.476 1.00 89.25 404 ALA A N 1
ATOM 2995 C CA . ALA A 1 404 ? -2.137 24.530 3.517 1.00 89.25 404 ALA A CA 1
ATOM 2996 C C . ALA A 1 404 ? -3.223 25.388 2.881 1.00 89.25 404 ALA A C 1
ATOM 2998 O O . ALA A 1 404 ? -3.224 26.609 3.034 1.00 89.25 404 ALA A O 1
ATOM 2999 N N . VAL A 1 405 ? -4.166 24.763 2.189 1.00 88.31 405 VAL A N 1
ATOM 3000 C CA . VAL A 1 405 ? -5.300 25.456 1.573 1.00 88.31 405 VAL A CA 1
ATOM 3001 C C . VAL A 1 405 ? -6.600 24.786 1.984 1.00 88.31 405 VAL A C 1
ATOM 3003 O O . VAL A 1 405 ? -6.650 23.567 2.109 1.00 88.31 405 VAL A O 1
ATOM 3006 N N . LYS A 1 406 ? -7.662 25.567 2.170 1.00 83.50 406 LYS A N 1
ATOM 3007 C CA . LYS A 1 406 ? -9.041 25.079 2.161 1.00 83.50 406 LYS A CA 1
ATOM 3008 C C . LYS A 1 406 ? -9.592 25.292 0.755 1.00 83.50 406 LYS A C 1
ATOM 3010 O O . LYS A 1 406 ? -9.456 26.386 0.202 1.00 83.50 406 LYS A O 1
ATOM 3015 N N . VAL A 1 407 ? -10.169 24.251 0.168 1.00 75.38 407 VAL A N 1
ATOM 3016 C CA . VAL A 1 407 ? -10.785 24.311 -1.161 1.00 75.38 407 VAL A CA 1
ATOM 3017 C C . VAL A 1 407 ? -12.304 24.243 -1.022 1.00 75.38 407 VAL A C 1
ATOM 3019 O O . VAL A 1 407 ? -12.794 23.367 -0.305 1.00 75.38 407 VAL A O 1
ATOM 3022 N N . PRO A 1 408 ? -13.052 25.170 -1.643 1.00 68.12 408 PRO A N 1
ATOM 3023 C CA . PRO A 1 408 ? -14.507 25.151 -1.582 1.00 68.12 408 PRO A CA 1
ATOM 3024 C C . PRO A 1 408 ? -15.082 24.047 -2.478 1.00 68.12 408 PRO A C 1
ATOM 3026 O O . PRO A 1 408 ? -14.497 23.708 -3.509 1.00 68.12 408 PRO A O 1
ATOM 3029 N N . ASP A 1 409 ? -16.263 23.527 -2.145 1.00 63.38 409 ASP A N 1
ATOM 3030 C CA . ASP A 1 409 ? -16.898 22.428 -2.904 1.00 63.38 409 ASP A CA 1
ATOM 3031 C C . ASP A 1 409 ? -17.225 22.785 -4.371 1.00 63.38 409 ASP A C 1
ATOM 3033 O O . ASP A 1 409 ? -17.394 21.907 -5.219 1.00 63.38 409 ASP A O 1
ATOM 3037 N N . ASN A 1 410 ? -17.300 24.078 -4.699 1.00 61.16 410 ASN A N 1
ATOM 3038 C CA . ASN A 1 410 ? -17.541 24.581 -6.054 1.00 61.16 410 ASN A CA 1
ATOM 3039 C C . ASN A 1 410 ? -16.257 24.904 -6.843 1.00 61.16 410 ASN A C 1
ATOM 3041 O O . ASN A 1 410 ? -16.347 25.476 -7.935 1.00 61.16 410 ASN A O 1
ATOM 3045 N N . MET A 1 411 ? -15.082 24.576 -6.300 1.00 67.75 411 MET A N 1
ATOM 3046 C CA . MET A 1 411 ? -13.796 24.776 -6.964 1.00 67.75 411 MET A CA 1
ATOM 3047 C C . MET A 1 411 ? -13.713 23.984 -8.272 1.00 67.75 411 MET A C 1
ATOM 3049 O O . MET A 1 411 ? -14.306 22.911 -8.432 1.00 67.75 411 MET A O 1
ATOM 3053 N N . THR A 1 412 ? -12.923 24.499 -9.219 1.00 71.50 412 THR A N 1
ATOM 3054 C CA . THR A 1 412 ? -12.665 23.773 -10.455 1.00 71.50 412 THR A CA 1
ATOM 3055 C C . THR A 1 412 ? -12.030 22.414 -10.164 1.00 71.50 412 THR A C 1
ATOM 3057 O O . THR A 1 412 ? -10.998 22.284 -9.503 1.00 71.50 412 THR A O 1
ATOM 3060 N N . THR A 1 413 ? -12.641 21.371 -10.709 1.00 74.06 413 THR A N 1
ATOM 3061 C CA . THR A 1 413 ? -12.048 20.034 -10.762 1.00 74.06 413 THR A CA 1
ATOM 3062 C C . THR A 1 413 ? -11.353 19.803 -12.104 1.00 74.06 413 THR A C 1
ATOM 3064 O O . THR A 1 413 ? -11.118 18.658 -12.495 1.00 74.06 413 THR A O 1
ATOM 3067 N N . ALA A 1 414 ? -11.044 20.879 -12.841 1.00 79.12 414 ALA A N 1
ATOM 3068 C CA . ALA A 1 414 ? -10.273 20.805 -14.071 1.00 79.12 414 ALA A CA 1
ATOM 3069 C C . ALA A 1 414 ? -8.888 20.219 -13.785 1.00 79.12 414 ALA A C 1
ATOM 3071 O O . ALA A 1 414 ? -8.184 20.663 -12.873 1.00 79.12 414 ALA A O 1
ATOM 3072 N N . VAL A 1 415 ? -8.517 19.226 -14.588 1.00 85.75 415 VAL A N 1
ATOM 3073 C CA . VAL A 1 415 ? -7.230 18.549 -14.485 1.00 85.75 415 VAL A CA 1
ATOM 3074 C C . VAL A 1 415 ? -6.284 19.153 -15.529 1.00 85.75 415 VAL A C 1
ATOM 3076 O O . VAL A 1 415 ? -6.646 19.209 -16.711 1.00 85.75 415 VAL A O 1
ATOM 3079 N N . PRO A 1 416 ? -5.097 19.649 -15.133 1.00 88.56 416 PRO A N 1
ATOM 3080 C CA . PRO A 1 416 ? -4.097 20.147 -16.068 1.00 88.56 416 PRO A CA 1
ATOM 3081 C C . PRO A 1 416 ? -3.635 19.036 -17.017 1.00 88.56 416 PRO A C 1
ATOM 3083 O O . PRO A 1 416 ? -3.668 17.850 -16.694 1.00 88.56 416 PRO A O 1
ATOM 3086 N N . LYS A 1 417 ? -3.186 19.430 -18.211 1.00 88.94 417 LYS A N 1
ATOM 3087 C CA . LYS A 1 417 ? -2.595 18.494 -19.170 1.00 88.94 417 LYS A CA 1
ATOM 3088 C C . LYS A 1 417 ? -1.153 18.185 -18.784 1.00 88.94 417 LYS A C 1
ATOM 3090 O O . LYS A 1 417 ? -0.394 19.085 -18.422 1.00 88.94 417 LYS A O 1
ATOM 3095 N N . ALA A 1 418 ? -0.776 16.924 -18.923 1.00 89.31 418 ALA A N 1
ATOM 3096 C CA . ALA A 1 418 ? 0.605 16.494 -18.838 1.00 89.31 418 ALA A CA 1
ATOM 3097 C C . ALA A 1 418 ? 1.434 17.149 -19.959 1.00 89.31 418 ALA A C 1
ATOM 3099 O O . ALA A 1 418 ? 1.011 17.162 -21.120 1.00 89.31 418 ALA A O 1
ATOM 3100 N N . ASN A 1 419 ? 2.595 17.724 -19.629 1.00 87.38 419 ASN A N 1
ATOM 3101 C CA . ASN A 1 419 ? 3.469 18.362 -20.624 1.00 87.38 419 ASN A CA 1
ATOM 3102 C C . ASN A 1 419 ? 4.339 17.349 -21.402 1.00 87.38 419 ASN A C 1
ATOM 3104 O O . ASN A 1 419 ? 4.862 17.667 -22.472 1.00 87.38 419 ASN A O 1
ATOM 3108 N N . LYS A 1 420 ? 4.438 16.120 -20.887 1.00 89.00 420 LYS A N 1
ATOM 3109 C CA . LYS A 1 420 ? 5.028 14.931 -21.509 1.00 89.00 420 LYS A CA 1
ATOM 3110 C C . LYS A 1 420 ? 4.199 13.703 -21.123 1.00 89.00 420 LYS A C 1
ATOM 3112 O O . LYS A 1 420 ? 3.238 13.812 -20.369 1.00 89.00 420 LYS A O 1
ATOM 3117 N N . LYS A 1 421 ? 4.551 12.526 -21.638 1.00 91.38 421 LYS A N 1
ATOM 3118 C CA . LYS A 1 421 ? 3.907 11.283 -21.204 1.00 91.38 421 LYS A CA 1
ATOM 3119 C C . LYS A 1 421 ? 4.388 10.952 -19.786 1.00 91.38 421 LYS A C 1
ATOM 3121 O O . LYS A 1 421 ? 5.563 10.641 -19.630 1.00 91.38 421 LYS A O 1
ATOM 3126 N N . TYR A 1 422 ? 3.495 11.046 -18.802 1.00 96.12 422 TYR A N 1
ATOM 3127 C CA . TYR A 1 422 ? 3.741 10.575 -17.436 1.00 96.12 422 TYR A CA 1
ATOM 3128 C C . TYR A 1 422 ? 3.090 9.214 -17.210 1.00 96.12 422 TYR A C 1
ATOM 3130 O O . TYR A 1 422 ? 1.984 8.983 -17.710 1.00 96.12 422 TYR A O 1
ATOM 3138 N N . THR A 1 423 ? 3.733 8.376 -16.406 1.00 97.12 423 THR A N 1
ATOM 3139 C CA . THR A 1 423 ? 3.145 7.172 -15.812 1.00 97.12 423 THR A CA 1
ATOM 3140 C C . THR A 1 423 ? 2.934 7.416 -14.326 1.00 97.12 423 THR A C 1
ATOM 3142 O O . THR A 1 423 ? 3.881 7.731 -13.611 1.00 97.12 423 THR A O 1
ATOM 3145 N N . ILE A 1 424 ? 1.697 7.293 -13.853 1.00 98.50 424 ILE A N 1
ATOM 3146 C CA . ILE A 1 424 ? 1.328 7.534 -12.457 1.00 98.50 424 ILE A CA 1
ATOM 3147 C C . ILE A 1 424 ? 0.738 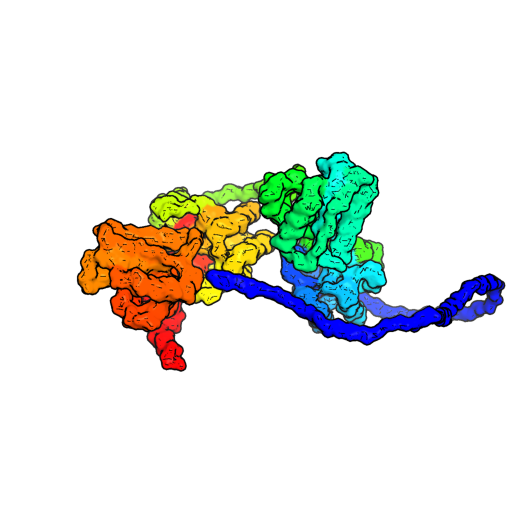6.251 -11.876 1.00 98.50 424 ILE A C 1
ATOM 3149 O O . ILE A 1 424 ? -0.205 5.684 -12.432 1.00 98.50 424 ILE A O 1
ATOM 3153 N N . GLY A 1 425 ? 1.279 5.806 -10.745 1.00 98.19 425 GLY A N 1
ATOM 3154 C CA . GLY A 1 425 ? 0.680 4.745 -9.941 1.00 98.19 425 GLY A CA 1
ATOM 3155 C C . GLY A 1 425 ? -0.466 5.285 -9.092 1.00 98.19 425 GLY A C 1
ATOM 3156 O O . GLY A 1 425 ? -0.335 6.338 -8.473 1.00 98.19 425 GLY A O 1
ATOM 3157 N N . PHE A 1 426 ? -1.591 4.582 -9.044 1.00 98.12 426 PHE A N 1
ATOM 3158 C CA . PHE A 1 426 ? -2.700 4.886 -8.150 1.00 98.12 426 PHE A CA 1
ATOM 3159 C C . PHE A 1 426 ? -3.145 3.650 -7.381 1.00 98.12 426 PHE A C 1
ATOM 3161 O O . PHE A 1 426 ? -3.647 2.690 -7.968 1.00 98.12 426 PHE A O 1
ATOM 3168 N N . SER A 1 427 ? -2.999 3.694 -6.059 1.00 96.94 427 SER A N 1
ATOM 3169 C CA . SER A 1 427 ? -3.485 2.639 -5.171 1.00 96.94 427 SER A CA 1
ATOM 3170 C C . SER A 1 427 ? -4.660 3.131 -4.332 1.00 96.94 427 SER A C 1
ATOM 3172 O O . SER A 1 427 ? -4.566 4.177 -3.683 1.00 96.94 427 SER A O 1
ATOM 3174 N N . VAL A 1 428 ? -5.750 2.360 -4.324 1.00 93.44 428 VAL A N 1
ATOM 3175 C CA . VAL A 1 428 ? -6.948 2.603 -3.512 1.00 93.44 428 VAL A CA 1
ATOM 3176 C C . VAL A 1 428 ? -7.110 1.536 -2.431 1.00 93.44 428 VAL A C 1
ATOM 3178 O O . VAL A 1 428 ? -6.844 0.362 -2.664 1.00 93.44 428 VAL A O 1
ATOM 3181 N N . TYR A 1 429 ? -7.558 1.963 -1.248 1.00 85.94 429 TYR A N 1
ATOM 3182 C CA . TYR A 1 429 ? -7.736 1.136 -0.056 1.00 85.94 429 TYR A CA 1
ATOM 3183 C C . TYR A 1 429 ? -8.652 -0.075 -0.281 1.00 85.94 429 TYR A C 1
ATOM 3185 O O . TYR A 1 429 ? -8.260 -1.176 0.082 1.00 85.94 429 TYR A O 1
ATOM 3193 N N . TYR A 1 430 ? -9.826 0.101 -0.891 1.00 81.62 430 TYR A N 1
ATOM 3194 C CA . TYR A 1 430 ? -10.678 -0.959 -1.454 1.00 81.62 430 TYR A CA 1
ATOM 3195 C C . TYR A 1 430 ? -11.765 -0.323 -2.338 1.00 81.62 430 TYR A C 1
ATOM 3197 O O . TYR A 1 430 ? -12.001 0.879 -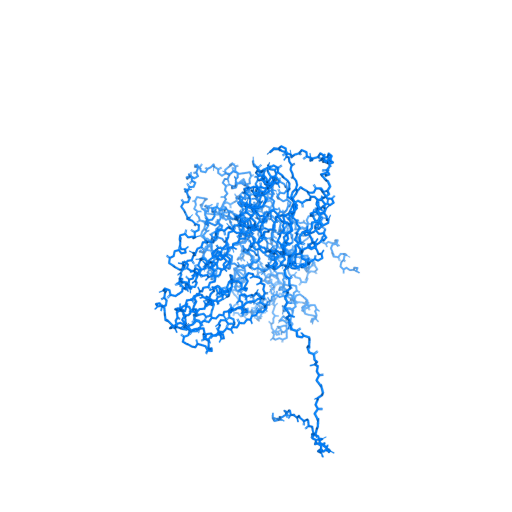2.230 1.00 81.62 430 TYR A O 1
ATOM 3205 N N . THR A 1 431 ? -12.448 -1.093 -3.195 1.00 82.38 431 THR A N 1
ATOM 3206 C CA . THR A 1 431 ? -13.562 -0.569 -4.028 1.00 82.38 431 THR A CA 1
ATOM 3207 C C . THR A 1 431 ? -14.907 -1.266 -3.826 1.00 82.38 431 THR A C 1
ATOM 3209 O O . THR A 1 431 ? -15.847 -1.053 -4.592 1.00 82.38 431 THR A O 1
ATOM 3212 N N . VAL A 1 432 ? -15.027 -2.105 -2.791 1.00 75.12 432 VAL A N 1
ATOM 3213 C CA . VAL A 1 432 ? -16.310 -2.746 -2.452 1.00 75.12 432 VAL A CA 1
ATOM 3214 C C . VAL A 1 432 ? -17.318 -1.722 -1.918 1.00 75.12 432 VAL A C 1
ATOM 3216 O O . VAL A 1 432 ? -18.519 -1.895 -2.134 1.00 75.12 432 VAL A O 1
ATOM 3219 N N . ASP A 1 433 ? -16.862 -0.664 -1.238 1.00 71.44 433 ASP A N 1
ATOM 3220 C CA . ASP A 1 433 ? -17.731 0.450 -0.864 1.00 71.44 433 ASP A CA 1
ATOM 3221 C C . ASP A 1 433 ? -17.931 1.444 -2.009 1.00 71.44 433 ASP A C 1
ATOM 3223 O O . ASP A 1 433 ? -17.178 1.527 -2.982 1.00 71.44 433 ASP A O 1
ATOM 3227 N N . GLU A 1 434 ? -19.001 2.223 -1.881 1.00 72.62 434 GLU A N 1
ATOM 3228 C CA . GLU A 1 434 ? -19.379 3.187 -2.901 1.00 72.62 434 GLU A CA 1
ATOM 3229 C C . GLU A 1 434 ? -18.352 4.325 -3.014 1.00 72.62 434 GLU A C 1
ATOM 3231 O O . GLU A 1 434 ? -18.064 4.789 -4.118 1.00 72.62 434 GLU A O 1
ATOM 3236 N N . VAL A 1 435 ? -17.746 4.735 -1.895 1.00 75.25 435 VAL A N 1
ATOM 3237 C CA . VAL A 1 435 ? -16.748 5.814 -1.852 1.00 75.25 435 VAL A CA 1
ATOM 3238 C C . VAL A 1 435 ? -15.459 5.421 -2.577 1.00 75.25 435 VAL A C 1
ATOM 3240 O O . VAL A 1 435 ? -15.009 6.169 -3.449 1.00 75.25 435 VAL A O 1
ATOM 3243 N N . GLY A 1 436 ? -14.892 4.249 -2.295 1.00 80.12 436 GLY A N 1
ATOM 3244 C CA . GLY A 1 436 ? -13.679 3.757 -2.945 1.00 80.12 436 GLY A CA 1
ATOM 3245 C C . GLY A 1 436 ? -13.874 3.529 -4.443 1.00 80.12 436 GLY A C 1
ATOM 3246 O O . GLY A 1 436 ? -13.027 3.925 -5.250 1.00 80.12 436 GLY A O 1
ATOM 3247 N N . ALA A 1 437 ? -15.034 2.997 -4.843 1.00 81.19 437 ALA A N 1
ATOM 3248 C CA . ALA A 1 437 ? -15.401 2.865 -6.253 1.00 81.19 437 ALA A CA 1
ATOM 3249 C C . ALA A 1 437 ? -15.489 4.229 -6.968 1.00 81.19 437 ALA A C 1
ATOM 3251 O O . ALA A 1 437 ? -14.966 4.382 -8.076 1.00 81.19 437 ALA A O 1
ATOM 3252 N N . MET A 1 438 ? -16.104 5.239 -6.340 1.00 77.62 438 MET A N 1
ATOM 3253 C CA . MET A 1 438 ? -16.181 6.599 -6.895 1.00 77.62 438 MET A CA 1
ATOM 3254 C C . MET A 1 438 ? -14.801 7.244 -7.044 1.00 77.62 438 MET A C 1
ATOM 3256 O O . MET A 1 438 ? -14.527 7.859 -8.078 1.00 77.62 438 MET A O 1
ATOM 3260 N N . ILE A 1 439 ? -13.919 7.074 -6.055 1.00 86.44 439 ILE A N 1
ATOM 3261 C CA . ILE A 1 439 ? -12.539 7.570 -6.111 1.00 86.44 439 ILE A CA 1
ATOM 3262 C C . ILE A 1 439 ? -11.798 6.935 -7.291 1.00 86.44 439 ILE A C 1
ATOM 3264 O O . ILE A 1 439 ? -11.164 7.657 -8.064 1.00 86.44 439 ILE A O 1
ATOM 3268 N N . LEU A 1 440 ? -11.893 5.612 -7.464 1.00 88.62 440 LEU A N 1
ATOM 3269 C CA . LEU A 1 440 ? -11.201 4.914 -8.547 1.00 88.62 440 LEU A CA 1
ATOM 3270 C C . LEU A 1 440 ? -11.667 5.384 -9.930 1.00 88.62 440 LEU A C 1
ATOM 3272 O O . LEU A 1 440 ? -10.842 5.698 -10.791 1.00 88.62 440 LEU A O 1
ATOM 3276 N N . GLU A 1 441 ? -12.977 5.454 -10.154 1.00 84.38 441 GLU A N 1
ATOM 3277 C CA . GLU A 1 441 ? -13.519 5.910 -11.438 1.00 84.38 441 GLU A CA 1
ATOM 3278 C C . GLU A 1 441 ? -13.177 7.382 -11.706 1.00 84.38 441 GLU A C 1
ATOM 3280 O O . GLU A 1 441 ? -12.798 7.744 -12.825 1.00 84.38 441 GLU A O 1
ATOM 3285 N N . SER A 1 442 ? -13.210 8.222 -10.666 1.00 85.19 442 SER A N 1
ATOM 3286 C CA . SER A 1 442 ? -12.758 9.612 -10.745 1.00 85.19 442 SER A CA 1
ATOM 3287 C C . SER A 1 442 ? -11.283 9.688 -11.153 1.00 85.19 442 SER A C 1
ATOM 3289 O O . SER A 1 442 ? -10.955 10.397 -12.106 1.00 85.19 442 SER A O 1
ATOM 3291 N N . MET A 1 443 ? -10.410 8.878 -10.544 1.00 93.94 443 MET A N 1
ATOM 3292 C CA . MET A 1 443 ? -8.983 8.841 -10.870 1.00 93.94 443 MET A CA 1
ATOM 3293 C C . MET A 1 443 ? -8.722 8.418 -12.321 1.00 93.94 443 MET A C 1
ATOM 3295 O O . MET A 1 443 ? -7.949 9.074 -13.021 1.00 93.94 443 MET A O 1
ATOM 3299 N N . LYS A 1 444 ? -9.413 7.379 -12.812 1.00 90.88 444 LYS A N 1
ATOM 3300 C CA . LYS A 1 444 ? -9.334 6.944 -14.221 1.00 90.88 444 LYS A CA 1
ATOM 3301 C C . LYS A 1 444 ? -9.758 8.057 -15.177 1.00 90.88 444 LYS A C 1
ATOM 3303 O O . LYS A 1 444 ? -9.074 8.313 -16.168 1.00 90.88 444 LYS A O 1
ATOM 3308 N N . SER A 1 445 ? -10.867 8.737 -14.874 1.00 86.25 445 SER A N 1
ATOM 3309 C CA . SER A 1 445 ? -11.355 9.849 -15.696 1.00 86.25 445 SER A CA 1
ATOM 3310 C C . SER A 1 445 ? -10.362 11.014 -15.723 1.00 86.25 445 SER A C 1
ATOM 3312 O O . SER A 1 445 ? -10.037 11.524 -16.793 1.00 86.25 445 SER A O 1
ATOM 3314 N N . SER A 1 446 ? -9.803 11.377 -14.565 1.00 92.25 446 SER A N 1
ATOM 3315 C CA . SER A 1 446 ? -8.807 12.439 -14.446 1.00 92.25 446 SER A CA 1
ATOM 3316 C C . SER A 1 446 ? -7.506 12.093 -15.153 1.00 92.25 446 SER A C 1
ATOM 3318 O O . SER A 1 446 ? -6.923 12.968 -15.785 1.00 92.25 446 SER A O 1
ATOM 3320 N N . ALA A 1 447 ? -7.075 10.832 -15.118 1.00 94.06 447 ALA A N 1
ATOM 3321 C CA . ALA A 1 447 ? -5.895 10.397 -15.851 1.00 94.06 447 ALA A CA 1
ATOM 3322 C C . ALA A 1 447 ? -6.081 10.529 -17.373 1.00 94.06 447 ALA A C 1
ATOM 3324 O O . ALA A 1 447 ? -5.235 11.100 -18.067 1.00 94.06 447 ALA A O 1
ATOM 3325 N N . ALA A 1 448 ? -7.228 10.074 -17.888 1.00 89.62 448 ALA A N 1
ATOM 3326 C CA . ALA A 1 448 ? -7.574 10.221 -19.300 1.00 89.62 448 ALA A CA 1
ATOM 3327 C C . ALA A 1 448 ? -7.669 11.701 -19.714 1.00 89.62 448 ALA A C 1
ATOM 3329 O O . ALA A 1 448 ? -7.183 12.092 -20.779 1.00 89.62 448 ALA A O 1
ATOM 3330 N N . GLU A 1 449 ? -8.255 12.544 -18.860 1.00 89.31 449 GLU A N 1
ATOM 3331 C CA . GLU A 1 449 ? -8.302 13.989 -19.066 1.00 89.31 449 GLU A CA 1
ATOM 3332 C C . GLU A 1 449 ? -6.915 14.632 -19.025 1.00 89.31 449 GLU A C 1
ATOM 3334 O O . GLU A 1 449 ? -6.649 15.505 -19.844 1.00 89.31 449 GLU A O 1
ATOM 3339 N N . ALA A 1 450 ? -6.014 14.207 -18.144 1.00 92.44 450 ALA A N 1
ATOM 3340 C CA . ALA A 1 450 ? -4.654 14.736 -18.066 1.00 92.44 450 ALA A CA 1
ATOM 3341 C C . ALA A 1 450 ? -3.767 14.277 -19.234 1.00 92.44 450 ALA A C 1
ATOM 3343 O O . ALA A 1 450 ? -2.829 14.983 -19.606 1.00 92.44 450 ALA A O 1
ATOM 3344 N N . GLY A 1 451 ? -4.079 13.126 -19.838 1.00 90.75 451 GLY A N 1
ATOM 3345 C CA . GLY A 1 451 ? -3.223 12.464 -20.823 1.00 90.75 451 GLY A CA 1
ATOM 3346 C C . GLY A 1 451 ? -2.071 11.682 -20.184 1.00 90.75 451 GLY A C 1
ATOM 3347 O O . GLY A 1 451 ? -1.000 11.599 -20.781 1.00 90.75 451 GLY A O 1
ATOM 3348 N N . VAL A 1 452 ? -2.280 11.143 -18.980 1.00 94.00 452 VAL A N 1
ATOM 3349 C CA . VAL A 1 452 ? -1.296 10.322 -18.253 1.00 94.00 452 VAL A CA 1
ATOM 3350 C C . VAL A 1 452 ? -1.634 8.838 -18.372 1.00 94.00 452 VAL A C 1
ATOM 3352 O O . VAL A 1 452 ? -2.800 8.456 -18.493 1.00 94.00 452 VAL A O 1
ATOM 3355 N N . GLU A 1 453 ? -0.610 7.996 -18.331 1.00 96.81 453 GLU A N 1
ATOM 3356 C CA . GLU A 1 453 ? -0.763 6.556 -18.169 1.00 96.81 453 GLU A CA 1
ATOM 3357 C C . GLU A 1 453 ? -1.002 6.253 -16.687 1.00 96.81 453 GLU A C 1
ATOM 3359 O O . GLU A 1 453 ? -0.210 6.653 -15.838 1.00 96.81 453 GLU A O 1
ATOM 3364 N N . LEU A 1 454 ? -2.119 5.595 -16.370 1.00 96.62 454 LEU A N 1
ATOM 3365 C CA . LEU A 1 454 ? -2.498 5.277 -14.994 1.00 96.62 454 LEU A CA 1
ATOM 3366 C C . LEU A 1 454 ? -2.326 3.784 -14.738 1.00 96.62 454 LEU A C 1
ATOM 3368 O O . LEU A 1 454 ? -3.010 2.966 -15.357 1.00 96.62 454 LEU A O 1
ATOM 3372 N N . LEU A 1 455 ? -1.470 3.447 -13.782 1.00 96.88 455 LEU A N 1
ATOM 3373 C CA . LEU A 1 455 ? -1.401 2.111 -13.205 1.00 96.88 455 LEU A CA 1
ATOM 3374 C C . LEU A 1 455 ? -2.306 2.080 -11.979 1.00 96.88 455 LEU A C 1
ATOM 3376 O O . LEU A 1 455 ? -2.311 3.021 -11.193 1.00 96.88 455 LEU A O 1
ATOM 3380 N N . VAL A 1 456 ? -3.096 1.023 -11.824 1.00 96.31 456 VAL A N 1
ATOM 3381 C CA . VAL A 1 456 ? -4.106 0.944 -10.764 1.00 96.31 456 VAL A CA 1
ATOM 3382 C C . VAL A 1 456 ? -3.878 -0.290 -9.912 1.00 96.31 456 VAL A C 1
ATOM 3384 O O . VAL A 1 456 ? -3.751 -1.394 -10.440 1.00 96.31 456 VAL A O 1
ATOM 3387 N N . ASN A 1 457 ? -3.923 -0.102 -8.598 1.00 95.69 457 ASN A N 1
ATOM 3388 C CA . ASN A 1 457 ? -4.084 -1.170 -7.626 1.00 95.69 457 ASN A CA 1
ATOM 3389 C C . ASN A 1 457 ? -5.345 -0.912 -6.792 1.00 95.69 457 ASN A C 1
ATOM 3391 O O . ASN A 1 457 ? -5.481 0.135 -6.164 1.00 95.69 457 ASN A O 1
ATOM 3395 N N . ASP A 1 458 ? -6.272 -1.866 -6.812 1.00 92.38 458 ASP A N 1
ATOM 3396 C CA . ASP A 1 458 ? -7.271 -1.998 -5.756 1.00 92.38 458 ASP A CA 1
ATOM 3397 C C . ASP A 1 458 ? -6.692 -2.958 -4.726 1.00 92.38 458 ASP A C 1
ATOM 3399 O O . ASP A 1 458 ? -6.544 -4.153 -4.993 1.00 92.38 458 ASP A O 1
ATOM 3403 N N . ALA A 1 459 ? -6.318 -2.411 -3.578 1.00 84.62 459 ALA A N 1
ATOM 3404 C CA . ALA A 1 459 ? -5.660 -3.174 -2.542 1.00 84.62 459 ALA A CA 1
ATOM 3405 C C . ALA A 1 459 ? -6.632 -4.075 -1.775 1.00 84.62 459 ALA A C 1
ATOM 3407 O O . ALA A 1 459 ? -6.183 -4.974 -1.077 1.00 84.62 459 ALA A O 1
ATOM 3408 N N . ASN A 1 460 ? -7.952 -3.877 -1.893 1.00 84.56 460 ASN A N 1
ATOM 3409 C CA . ASN A 1 460 ? -8.960 -4.693 -1.212 1.00 84.56 460 ASN A CA 1
ATOM 3410 C C . ASN A 1 460 ? -8.688 -4.857 0.306 1.00 84.56 460 ASN A C 1
ATOM 3412 O O . ASN A 1 460 ? -8.813 -5.945 0.868 1.00 84.56 460 ASN A O 1
ATOM 3416 N N . TYR A 1 461 ? -8.278 -3.763 0.953 1.00 78.25 461 TYR A N 1
ATOM 3417 C CA . TYR A 1 461 ? -7.805 -3.663 2.340 1.00 78.25 461 TYR A CA 1
ATOM 3418 C C . TYR A 1 461 ? -6.589 -4.530 2.698 1.00 78.25 461 TYR A C 1
ATOM 3420 O O . TYR A 1 461 ? -6.246 -4.671 3.873 1.00 78.25 461 TYR A O 1
ATOM 3428 N N . ASP A 1 462 ? -5.895 -5.073 1.708 1.00 80.00 462 ASP A N 1
ATOM 3429 C CA . ASP A 1 462 ? -4.640 -5.782 1.884 1.00 80.00 462 ASP A CA 1
ATOM 3430 C C . ASP A 1 462 ? -3.468 -4.792 1.799 1.00 80.00 462 ASP A C 1
ATOM 3432 O O . ASP A 1 462 ? -3.047 -4.360 0.722 1.00 80.00 462 ASP A O 1
ATOM 3436 N N . GLN A 1 463 ? -2.921 -4.432 2.964 1.00 83.88 463 GLN A N 1
ATOM 3437 C CA . GLN A 1 463 ? -1.763 -3.540 3.046 1.00 83.88 463 GLN A CA 1
ATOM 3438 C C . GLN A 1 463 ? -0.534 -4.109 2.318 1.00 83.88 463 GLN A C 1
ATOM 3440 O O . GLN A 1 463 ? 0.263 -3.337 1.785 1.00 83.88 463 GLN A O 1
ATOM 3445 N N . ASN A 1 464 ? -0.376 -5.434 2.251 1.00 77.62 464 ASN A N 1
ATOM 3446 C CA . ASN A 1 464 ? 0.744 -6.043 1.539 1.00 77.62 464 ASN A CA 1
ATOM 3447 C C . ASN A 1 464 ? 0.554 -5.919 0.028 1.00 77.62 464 ASN A C 1
ATOM 3449 O O . ASN A 1 464 ? 1.510 -5.591 -0.666 1.00 77.62 464 ASN A O 1
ATOM 3453 N N . ALA A 1 465 ? -0.668 -6.103 -0.479 1.00 78.19 465 ALA A N 1
ATOM 3454 C CA . ALA A 1 465 ? -0.968 -5.885 -1.896 1.00 78.19 465 ALA A CA 1
ATOM 3455 C C . ALA A 1 465 ? -0.715 -4.425 -2.313 1.00 78.19 465 ALA A C 1
ATOM 3457 O O . ALA A 1 465 ? -0.140 -4.173 -3.374 1.00 78.19 465 ALA A O 1
ATOM 3458 N N . GLN A 1 466 ? -1.081 -3.470 -1.451 1.00 88.31 466 GLN A N 1
ATOM 3459 C CA . GLN A 1 466 ? -0.786 -2.050 -1.651 1.00 88.31 466 GLN A CA 1
ATOM 3460 C C . GLN A 1 466 ? 0.727 -1.777 -1.681 1.00 88.31 466 GLN A C 1
ATOM 3462 O O . GLN A 1 466 ? 1.202 -1.056 -2.560 1.00 88.31 466 GLN A O 1
ATOM 3467 N N . ASN A 1 467 ? 1.489 -2.377 -0.761 1.00 80.88 467 ASN A N 1
ATOM 3468 C CA . ASN A 1 467 ? 2.946 -2.238 -0.726 1.00 80.88 467 ASN A CA 1
ATOM 3469 C C . ASN A 1 467 ? 3.610 -2.844 -1.969 1.00 80.88 467 ASN A C 1
ATOM 3471 O O . ASN A 1 467 ? 4.422 -2.185 -2.612 1.00 80.88 467 ASN A O 1
ATOM 3475 N N . GLN A 1 468 ? 3.199 -4.048 -2.370 1.00 75.88 468 GLN A N 1
ATOM 3476 C CA . GLN A 1 468 ? 3.713 -4.722 -3.563 1.00 75.88 468 GLN A CA 1
ATOM 3477 C C . GLN A 1 468 ? 3.450 -3.914 -4.833 1.00 75.88 468 GLN A C 1
ATOM 3479 O O . GLN A 1 468 ? 4.340 -3.780 -5.667 1.00 75.88 468 GLN A O 1
ATOM 3484 N N . ALA A 1 469 ? 2.257 -3.335 -4.987 1.00 82.00 469 ALA A N 1
ATOM 3485 C CA . ALA A 1 469 ? 1.968 -2.477 -6.132 1.00 82.00 469 ALA A CA 1
ATOM 3486 C C . ALA A 1 469 ? 2.912 -1.267 -6.192 1.00 82.00 469 ALA A C 1
ATOM 3488 O O . ALA A 1 469 ? 3.434 -0.946 -7.258 1.00 82.00 469 ALA A O 1
ATOM 3489 N N . ILE A 1 470 ? 3.176 -0.635 -5.047 1.00 87.44 470 ILE A N 1
ATOM 3490 C CA . ILE A 1 470 ? 4.079 0.516 -4.944 1.00 87.44 470 ILE A CA 1
ATOM 3491 C C . ILE A 1 470 ? 5.529 0.118 -5.238 1.00 87.44 470 ILE A C 1
ATOM 3493 O O . ILE A 1 470 ? 6.197 0.805 -6.008 1.00 87.44 470 ILE A O 1
ATOM 3497 N N . GLU A 1 471 ? 6.005 -1.005 -4.704 1.00 80.00 471 GLU A N 1
ATOM 3498 C CA . GLU A 1 471 ? 7.326 -1.561 -5.022 1.00 80.00 471 GLU A CA 1
ATOM 3499 C C . GLU A 1 471 ? 7.469 -1.844 -6.523 1.00 80.00 471 GLU A C 1
ATOM 3501 O O . GLU A 1 471 ? 8.474 -1.475 -7.134 1.00 80.00 471 GLU A O 1
ATOM 3506 N N . GLN A 1 472 ? 6.438 -2.418 -7.150 1.00 67.50 472 GLN A N 1
ATOM 3507 C CA . GLN A 1 472 ? 6.424 -2.644 -8.595 1.00 67.50 472 GLN A CA 1
ATOM 3508 C C . GLN A 1 472 ? 6.459 -1.336 -9.384 1.00 67.50 472 GLN A C 1
ATOM 3510 O O . GLN A 1 472 ? 7.143 -1.253 -10.402 1.00 67.50 472 GLN A O 1
ATOM 3515 N N . TRP A 1 473 ? 5.766 -0.294 -8.932 1.00 92.94 473 TRP A N 1
ATOM 3516 C CA . TRP A 1 473 ? 5.800 1.013 -9.589 1.00 92.94 473 TRP A CA 1
ATOM 3517 C C . TRP A 1 473 ? 7.139 1.727 -9.423 1.00 92.94 473 TRP A C 1
ATOM 3519 O O . TRP A 1 473 ? 7.602 2.359 -10.370 1.00 92.94 473 TRP A O 1
ATOM 3529 N N . ILE A 1 474 ? 7.799 1.569 -8.275 1.00 76.94 474 ILE A N 1
ATOM 3530 C CA . ILE A 1 474 ? 9.180 2.024 -8.082 1.00 76.94 474 ILE A CA 1
ATOM 3531 C C . ILE A 1 474 ? 10.098 1.337 -9.092 1.00 76.94 474 ILE A C 1
ATOM 3533 O O . ILE A 1 474 ? 10.868 2.004 -9.780 1.00 76.94 474 ILE A O 1
ATOM 3537 N N . LEU A 1 475 ? 9.977 0.014 -9.241 1.00 68.88 475 LEU A N 1
ATOM 3538 C CA . LEU A 1 475 ? 10.736 -0.723 -10.247 1.00 68.88 475 LEU A CA 1
ATOM 3539 C C . LEU A 1 475 ? 10.386 -0.272 -11.666 1.00 68.88 475 LEU A C 1
ATOM 3541 O O . LEU A 1 475 ? 11.270 -0.247 -12.510 1.00 68.88 475 LEU A O 1
ATOM 3545 N N . GLN A 1 476 ? 9.139 0.085 -11.954 1.00 74.44 476 GLN A N 1
ATOM 3546 C CA . GLN A 1 476 ? 8.721 0.597 -13.264 1.00 74.44 476 GLN A CA 1
ATOM 3547 C C . GLN A 1 476 ? 9.117 2.060 -13.507 1.00 74.44 476 GLN A C 1
ATOM 3549 O O . GLN A 1 476 ? 8.793 2.586 -14.569 1.00 74.44 476 GLN A O 1
ATOM 3554 N N . GLU A 1 477 ? 9.810 2.695 -12.555 1.00 85.25 477 GLU A N 1
ATOM 3555 C CA . GLU A 1 477 ? 10.239 4.094 -12.629 1.00 85.25 477 GLU A CA 1
ATOM 3556 C C . GLU A 1 477 ? 9.067 5.036 -12.949 1.00 85.25 477 GLU A C 1
ATOM 3558 O O . GLU A 1 477 ? 9.174 5.929 -13.791 1.00 85.25 477 GLU A O 1
ATOM 3563 N N . VAL A 1 478 ? 7.914 4.819 -12.297 1.00 93.81 478 VAL A N 1
ATOM 3564 C CA . VAL A 1 478 ? 6.766 5.723 -12.457 1.00 93.81 478 VAL A CA 1
ATOM 3565 C C . VAL A 1 478 ? 7.149 7.152 -12.073 1.00 93.81 478 VAL A C 1
ATOM 3567 O O . VAL A 1 478 ? 7.934 7.380 -11.153 1.00 93.81 478 VAL A O 1
ATOM 3570 N N . ASP A 1 479 ? 6.549 8.133 -12.743 1.00 97.19 479 ASP A N 1
ATOM 3571 C CA . ASP A 1 479 ? 6.839 9.541 -12.487 1.00 97.19 479 ASP A CA 1
ATOM 3572 C C . ASP A 1 479 ? 6.266 10.008 -11.138 1.00 97.19 479 ASP A C 1
ATOM 3574 O O . ASP A 1 479 ? 6.781 10.954 -10.552 1.00 97.19 479 ASP A O 1
ATOM 3578 N N . GLY A 1 480 ? 5.215 9.358 -10.625 1.00 97.31 480 GLY A N 1
ATOM 3579 C CA . GLY A 1 480 ? 4.615 9.686 -9.332 1.00 97.31 480 GLY A CA 1
ATOM 3580 C C . GLY A 1 480 ? 3.586 8.663 -8.858 1.00 97.31 480 GLY A C 1
ATOM 3581 O O . GLY A 1 480 ? 3.085 7.852 -9.641 1.00 97.31 480 GLY A O 1
ATOM 3582 N N . VAL A 1 481 ? 3.245 8.714 -7.568 1.00 98.50 481 VAL A N 1
ATOM 3583 C CA . VAL A 1 481 ? 2.234 7.840 -6.952 1.00 98.50 481 VAL A CA 1
ATOM 3584 C C . VAL A 1 481 ? 1.149 8.647 -6.246 1.00 98.50 481 VAL A C 1
ATOM 3586 O O . VAL A 1 481 ? 1.421 9.545 -5.453 1.00 98.50 481 VAL A O 1
ATOM 3589 N N . ILE A 1 482 ? -0.107 8.306 -6.507 1.00 98.31 482 ILE A N 1
ATOM 3590 C CA . ILE A 1 482 ? -1.254 8.764 -5.727 1.00 98.31 482 ILE A CA 1
ATOM 3591 C C . ILE A 1 482 ? -1.737 7.596 -4.870 1.00 98.31 482 ILE A C 1
ATOM 3593 O O . ILE A 1 482 ? -1.919 6.482 -5.360 1.00 98.31 482 ILE A O 1
ATOM 3597 N N . LEU A 1 483 ? -1.945 7.838 -3.581 1.00 96.06 483 LEU A N 1
ATOM 3598 C CA . LEU A 1 483 ? -2.179 6.773 -2.614 1.00 96.06 483 LEU A CA 1
ATOM 3599 C C . LEU A 1 483 ? -3.359 7.084 -1.702 1.00 96.06 483 LEU A C 1
ATOM 3601 O O . LEU A 1 483 ? -3.321 8.059 -0.960 1.00 96.06 483 LEU A O 1
ATOM 3605 N N . ALA A 1 484 ? -4.378 6.230 -1.707 1.00 93.38 484 ALA A N 1
ATOM 3606 C CA . ALA A 1 484 ? -5.350 6.151 -0.622 1.00 93.38 484 ALA A CA 1
ATOM 3607 C C . ALA A 1 484 ? -4.960 4.969 0.300 1.00 93.38 484 ALA A C 1
ATOM 3609 O O . ALA A 1 484 ? -5.077 3.816 -0.130 1.00 93.38 484 ALA A O 1
ATOM 3610 N N . PRO A 1 485 ? -4.461 5.224 1.527 1.00 90.69 485 PRO A N 1
ATOM 3611 C CA . PRO A 1 485 ? -3.886 4.182 2.385 1.00 90.69 485 PRO A CA 1
ATOM 3612 C C . PRO A 1 485 ? -4.900 3.120 2.835 1.00 90.69 485 PRO A C 1
ATOM 3614 O O . PRO A 1 485 ? -6.000 3.476 3.257 1.00 90.69 485 PRO A O 1
ATOM 3617 N N . CYS A 1 486 ? -4.521 1.835 2.814 1.00 83.62 486 CYS A N 1
ATOM 3618 C CA . CYS A 1 486 ? -5.278 0.766 3.492 1.00 83.62 486 CYS A CA 1
ATOM 3619 C C . CYS A 1 486 ? -5.149 0.871 5.012 1.00 83.62 486 CYS A C 1
ATOM 3621 O O . CYS A 1 486 ? -6.146 0.820 5.731 1.00 83.62 486 CYS A O 1
ATOM 3623 N N . ASP A 1 487 ? -3.913 1.022 5.485 1.00 86.38 487 ASP A N 1
ATOM 3624 C CA . ASP A 1 487 ? -3.556 1.226 6.880 1.00 86.38 487 ASP A CA 1
ATOM 3625 C C . ASP A 1 487 ? -2.728 2.505 7.017 1.00 86.38 487 ASP A C 1
ATOM 3627 O O . ASP A 1 487 ? -1.750 2.735 6.307 1.00 86.38 487 ASP A O 1
ATOM 3631 N N . PHE A 1 488 ? -3.103 3.355 7.964 1.00 84.75 488 PHE A N 1
ATOM 3632 C CA . PHE A 1 488 ? -2.494 4.672 8.111 1.00 84.75 488 PHE A CA 1
ATOM 3633 C C . PHE A 1 488 ? -1.082 4.624 8.714 1.00 84.75 488 PHE A C 1
ATOM 3635 O O . PHE A 1 488 ? -0.328 5.581 8.558 1.00 84.75 488 PHE A O 1
ATOM 3642 N N . THR A 1 489 ? -0.693 3.526 9.363 1.00 84.31 489 THR A N 1
ATOM 3643 C CA . THR A 1 489 ? 0.660 3.315 9.905 1.00 84.31 489 THR A CA 1
ATOM 3644 C C . THR A 1 489 ? 1.471 2.365 9.026 1.00 84.31 489 THR A C 1
ATOM 3646 O O . THR A 1 489 ? 2.629 2.642 8.722 1.00 84.31 489 THR A O 1
ATOM 3649 N N . GLY A 1 490 ? 0.868 1.259 8.588 1.00 77.94 490 GLY A N 1
ATOM 3650 C CA . GLY A 1 490 ? 1.485 0.220 7.762 1.00 77.94 490 GLY A CA 1
ATOM 3651 C C . GLY A 1 490 ? 1.923 0.718 6.386 1.00 77.94 490 GLY A C 1
ATOM 3652 O O . GLY A 1 490 ? 2.876 0.190 5.819 1.00 77.94 490 GLY A O 1
ATOM 3653 N N . VAL A 1 491 ? 1.310 1.798 5.894 1.00 84.75 491 VAL A N 1
ATOM 3654 C CA . VAL A 1 491 ? 1.727 2.481 4.662 1.00 84.75 491 VAL A CA 1
ATOM 3655 C C . VAL A 1 491 ? 3.113 3.130 4.760 1.00 84.75 491 VAL A C 1
ATOM 3657 O O . VAL A 1 491 ? 3.699 3.472 3.734 1.00 84.75 491 VAL A O 1
ATOM 3660 N N . LYS A 1 492 ? 3.678 3.276 5.969 1.00 85.94 492 LYS A N 1
ATOM 3661 C CA . LYS A 1 492 ? 4.996 3.890 6.174 1.00 85.94 492 LYS A CA 1
ATOM 3662 C C . LYS A 1 492 ? 6.076 3.238 5.316 1.00 85.94 492 LYS A C 1
ATOM 3664 O O . LYS A 1 492 ? 6.844 3.962 4.700 1.00 85.94 492 LYS A O 1
ATOM 3669 N N . THR A 1 493 ? 6.114 1.907 5.246 1.00 81.38 493 THR A N 1
ATOM 3670 C CA . THR A 1 493 ? 7.111 1.177 4.446 1.00 81.38 493 THR A CA 1
ATOM 3671 C C . THR A 1 493 ? 7.067 1.614 2.983 1.00 81.38 493 THR A C 1
ATOM 3673 O O . THR A 1 493 ? 8.094 1.953 2.406 1.00 81.38 493 THR A O 1
ATOM 3676 N N . SER A 1 494 ? 5.865 1.712 2.412 1.00 84.50 494 SER A N 1
ATOM 3677 C CA . SER A 1 494 ? 5.661 2.185 1.041 1.00 84.50 494 SER A CA 1
ATOM 3678 C C . SER A 1 494 ? 6.056 3.644 0.839 1.00 84.50 494 SER A C 1
ATOM 3680 O O . SER A 1 494 ? 6.681 3.984 -0.163 1.00 84.50 494 SER A O 1
ATOM 3682 N N . LEU A 1 495 ? 5.703 4.520 1.782 1.00 89.50 495 LEU A N 1
ATOM 3683 C CA . LEU A 1 495 ? 6.053 5.940 1.702 1.00 89.50 495 LEU A CA 1
ATOM 3684 C C . LEU A 1 495 ? 7.565 6.159 1.833 1.00 89.50 495 LEU A C 1
ATOM 3686 O O . LEU A 1 495 ? 8.129 6.952 1.084 1.00 89.50 495 LEU A O 1
ATOM 3690 N N . ASP A 1 496 ? 8.226 5.430 2.733 1.00 85.50 496 ASP A N 1
ATOM 3691 C CA . ASP A 1 496 ? 9.682 5.447 2.881 1.00 85.50 496 ASP A CA 1
ATOM 3692 C C . ASP A 1 496 ? 10.370 4.918 1.609 1.00 85.50 496 ASP A C 1
ATOM 3694 O O . ASP A 1 496 ? 11.375 5.481 1.172 1.00 85.50 496 ASP A O 1
ATOM 3698 N N . ALA A 1 497 ? 9.827 3.862 0.990 1.00 76.75 497 ALA A N 1
ATOM 3699 C CA . ALA A 1 497 ? 10.350 3.303 -0.256 1.00 76.75 497 ALA A CA 1
ATOM 3700 C C . ALA A 1 497 ? 10.230 4.294 -1.426 1.00 76.75 497 ALA A C 1
ATOM 3702 O O . ALA A 1 497 ? 11.194 4.485 -2.168 1.00 76.75 497 ALA A O 1
ATOM 3703 N N . LEU A 1 498 ? 9.085 4.973 -1.558 1.00 87.50 498 LEU A N 1
ATOM 3704 C CA . LEU A 1 498 ? 8.875 6.025 -2.559 1.00 87.50 498 LEU A CA 1
ATOM 3705 C C . LEU A 1 498 ? 9.801 7.222 -2.332 1.00 87.50 498 LEU A C 1
ATOM 3707 O O . LEU A 1 498 ? 10.402 7.721 -3.285 1.00 87.50 498 LEU A O 1
ATOM 3711 N N . GLU A 1 499 ? 9.974 7.646 -1.076 1.00 84.94 499 GLU A N 1
ATOM 3712 C CA . GLU A 1 499 ? 10.925 8.699 -0.712 1.00 84.94 499 GLU A CA 1
ATOM 3713 C C . GLU A 1 499 ? 12.355 8.310 -1.104 1.00 84.94 499 GLU A C 1
ATOM 3715 O O . GLU A 1 499 ? 13.051 9.092 -1.751 1.00 84.94 499 GLU A O 1
ATOM 3720 N N . LYS A 1 500 ? 12.780 7.084 -0.783 1.00 80.62 500 LYS A N 1
ATOM 3721 C CA . LYS A 1 500 ? 14.108 6.568 -1.139 1.00 80.62 500 LYS A CA 1
ATOM 3722 C C . LYS A 1 500 ? 14.316 6.471 -2.652 1.00 80.62 500 LYS A C 1
ATOM 3724 O O . LYS A 1 500 ? 15.425 6.699 -3.126 1.00 80.62 500 LYS A O 1
ATOM 3729 N N . ALA A 1 501 ? 13.264 6.150 -3.401 1.00 76.25 501 ALA A N 1
ATOM 3730 C CA . ALA A 1 501 ? 13.278 6.110 -4.860 1.00 76.25 501 ALA A CA 1
ATOM 3731 C C . ALA A 1 501 ? 13.172 7.499 -5.515 1.00 76.25 501 ALA A C 1
ATOM 3733 O O . ALA A 1 501 ? 13.222 7.599 -6.738 1.00 76.25 501 ALA A O 1
ATOM 3734 N N . ASN A 1 502 ? 13.025 8.566 -4.721 1.00 86.12 502 ASN A N 1
ATOM 3735 C CA . ASN A 1 502 ? 12.776 9.927 -5.190 1.00 86.12 502 ASN A CA 1
ATOM 3736 C C . ASN A 1 502 ? 11.533 10.040 -6.100 1.00 86.12 502 ASN A C 1
ATOM 3738 O O . ASN A 1 502 ? 11.497 10.851 -7.026 1.00 86.12 502 ASN A O 1
ATOM 3742 N N . ILE A 1 503 ? 10.504 9.233 -5.826 1.00 92.62 503 ILE A N 1
ATOM 3743 C CA . ILE A 1 503 ? 9.221 9.274 -6.531 1.00 92.62 503 ILE A CA 1
ATOM 3744 C C . ILE A 1 503 ? 8.239 10.098 -5.690 1.00 92.62 503 ILE A C 1
ATOM 3746 O O . ILE A 1 503 ? 7.983 9.757 -4.530 1.00 92.62 503 ILE A O 1
ATOM 3750 N N . PRO A 1 504 ? 7.670 11.193 -6.225 1.00 95.38 504 PRO A N 1
ATOM 3751 C CA . PRO A 1 504 ? 6.731 12.009 -5.478 1.00 95.38 504 PRO A CA 1
ATOM 3752 C C . PRO A 1 504 ? 5.442 11.243 -5.184 1.00 95.38 504 PRO A C 1
ATOM 3754 O O . PRO A 1 504 ? 4.878 10.572 -6.050 1.00 95.38 504 PRO A O 1
ATOM 3757 N N . VAL A 1 505 ? 4.948 11.397 -3.955 1.00 96.81 505 VAL A N 1
ATOM 3758 C CA . VAL A 1 505 ? 3.698 10.787 -3.501 1.00 96.81 505 VAL A CA 1
ATOM 3759 C C . VAL A 1 505 ? 2.710 11.830 -2.993 1.00 96.81 505 VAL A C 1
ATOM 3761 O O . VAL A 1 505 ? 3.064 12.716 -2.209 1.00 96.81 505 VAL A O 1
ATOM 3764 N N . ILE A 1 506 ? 1.462 11.710 -3.443 1.00 96.94 506 ILE A N 1
ATOM 3765 C CA . ILE A 1 506 ? 0.316 12.476 -2.947 1.00 96.94 506 ILE A CA 1
ATOM 3766 C C . ILE A 1 506 ? -0.662 11.511 -2.298 1.00 96.94 506 ILE A C 1
ATOM 3768 O O . ILE A 1 506 ? -1.034 10.501 -2.895 1.00 96.94 506 ILE A O 1
ATOM 3772 N N . THR A 1 507 ? -1.096 11.826 -1.081 1.00 95.31 507 THR A N 1
ATOM 3773 C CA . THR A 1 507 ? -2.016 10.958 -0.338 1.00 95.31 507 THR A CA 1
ATOM 3774 C C . THR A 1 507 ? -3.438 11.508 -0.341 1.00 95.31 507 THR A C 1
ATOM 3776 O O . THR A 1 507 ? -3.656 12.713 -0.211 1.00 95.31 507 THR A O 1
ATOM 3779 N N . LEU A 1 508 ? -4.408 10.611 -0.514 1.00 91.12 508 LEU A N 1
ATOM 3780 C CA . LEU A 1 508 ? -5.814 10.837 -0.202 1.00 91.12 508 LEU A CA 1
ATOM 3781 C C . LEU A 1 508 ? -6.052 10.357 1.228 1.00 91.12 508 LEU A C 1
ATOM 3783 O O . LEU A 1 508 ? -5.840 9.181 1.526 1.00 91.12 508 LEU A O 1
ATOM 3787 N N . ASN A 1 509 ? -6.534 11.261 2.078 1.00 87.00 509 ASN A N 1
ATOM 3788 C CA . ASN A 1 509 ? -6.456 11.183 3.538 1.00 87.00 509 ASN A CA 1
ATOM 3789 C C . ASN A 1 509 ? -5.016 11.283 4.053 1.00 87.00 509 ASN A C 1
ATOM 3791 O O . ASN A 1 509 ? -4.057 10.930 3.372 1.00 87.00 509 ASN A O 1
ATOM 3795 N N . ALA A 1 510 ? -4.862 11.766 5.284 1.00 83.12 510 ALA A N 1
ATOM 3796 C CA . ALA A 1 510 ? -3.545 11.839 5.892 1.00 83.12 510 ALA A CA 1
ATOM 3797 C C . ALA A 1 510 ? -3.101 10.457 6.398 1.00 83.12 510 ALA A C 1
ATOM 3799 O O . ALA A 1 510 ? -3.838 9.861 7.191 1.00 83.12 510 ALA A O 1
ATOM 3800 N N . PRO A 1 511 ? -1.909 9.957 6.014 1.00 81.25 511 PRO A N 1
ATOM 3801 C CA . PRO A 1 511 ? -1.289 8.837 6.714 1.00 81.25 511 PRO A CA 1
ATOM 3802 C C . PRO A 1 511 ? -0.991 9.229 8.172 1.00 81.25 511 PRO A C 1
ATOM 3804 O O . PRO A 1 511 ? -1.109 10.388 8.557 1.00 81.25 511 PRO A O 1
ATOM 3807 N N . LEU A 1 512 ? -0.597 8.267 8.998 1.00 80.19 512 LEU A N 1
ATOM 3808 C CA . LEU A 1 512 ? -0.115 8.484 10.366 1.00 80.19 512 LEU A CA 1
ATOM 3809 C C . LEU A 1 512 ? 1.401 8.321 10.494 1.00 80.19 512 LEU A C 1
ATOM 3811 O O . LEU A 1 512 ? 1.971 8.693 11.518 1.00 80.19 512 LEU A O 1
ATOM 3815 N N . ALA A 1 513 ? 2.068 7.802 9.465 1.00 81.75 513 ALA A N 1
ATOM 3816 C CA . ALA A 1 513 ? 3.513 7.657 9.427 1.00 81.75 513 ALA A CA 1
ATOM 3817 C C . ALA A 1 513 ? 4.042 7.768 7.992 1.00 81.75 513 ALA A C 1
ATOM 3819 O O . ALA A 1 513 ? 3.366 7.359 7.053 1.00 81.75 513 ALA A O 1
ATOM 3820 N N . GLY A 1 514 ? 5.264 8.284 7.836 1.00 85.06 514 GLY A N 1
ATOM 3821 C CA . GLY A 1 514 ? 5.943 8.414 6.539 1.00 85.06 514 GLY A CA 1
ATOM 3822 C C . GLY A 1 514 ? 5.912 9.839 5.980 1.00 85.06 514 GLY A C 1
ATOM 3823 O O . GLY A 1 514 ? 5.561 10.789 6.684 1.00 85.06 514 GLY A O 1
ATOM 3824 N N . GLY A 1 515 ? 6.329 9.997 4.723 1.00 88.12 515 GLY A N 1
ATOM 3825 C CA . GLY A 1 515 ? 6.430 11.290 4.046 1.00 88.12 515 GLY A CA 1
ATOM 3826 C C . GLY A 1 515 ? 5.518 11.411 2.825 1.00 88.12 515 GLY A C 1
ATOM 3827 O O . GLY A 1 515 ? 5.337 10.444 2.094 1.00 88.12 515 GLY A O 1
ATOM 3828 N N . ALA A 1 516 ? 4.974 12.606 2.578 1.00 92.56 516 ALA A N 1
ATOM 3829 C CA . ALA A 1 516 ? 4.237 12.917 1.351 1.00 92.56 516 ALA A CA 1
ATOM 3830 C C . ALA A 1 516 ? 4.523 14.339 0.851 1.00 92.56 516 ALA A C 1
ATOM 3832 O O . ALA A 1 516 ? 4.778 15.253 1.640 1.00 92.56 516 ALA A O 1
ATOM 3833 N N . TYR A 1 517 ? 4.464 14.535 -0.468 1.00 91.88 517 TYR A N 1
ATOM 3834 C CA . TYR A 1 517 ? 4.604 15.861 -1.078 1.00 91.88 517 TYR A CA 1
ATOM 3835 C C . TYR A 1 517 ? 3.369 16.716 -0.835 1.00 91.88 517 TYR A C 1
ATOM 3837 O O . TYR A 1 517 ? 3.493 17.891 -0.502 1.00 91.88 517 TYR A O 1
ATOM 3845 N N . SER A 1 518 ? 2.190 16.112 -0.968 1.00 93.06 518 SER A N 1
ATOM 3846 C CA . SER A 1 518 ? 0.923 16.758 -0.655 1.00 93.06 518 SER A CA 1
ATOM 3847 C C . SER A 1 518 ? -0.056 15.768 -0.034 1.00 93.06 518 SER A C 1
ATOM 3849 O O . SER A 1 518 ? -0.014 14.563 -0.310 1.00 93.06 518 SER A O 1
ATOM 3851 N N . ILE A 1 519 ? -0.934 16.280 0.820 1.00 93.44 519 ILE A N 1
ATOM 3852 C CA . ILE A 1 519 ? -1.976 15.514 1.499 1.00 93.44 519 ILE A CA 1
ATOM 3853 C C . ILE A 1 519 ? -3.318 16.156 1.182 1.00 93.44 519 ILE A C 1
ATOM 3855 O O . ILE A 1 519 ? -3.551 17.317 1.514 1.00 93.44 519 ILE A O 1
ATOM 3859 N N . VAL A 1 520 ? -4.215 15.390 0.573 1.00 91.62 520 VAL A N 1
ATOM 3860 C CA . VAL A 1 520 ? -5.585 15.810 0.282 1.00 91.62 520 VAL A CA 1
ATOM 3861 C C . VAL A 1 520 ? -6.507 15.164 1.309 1.00 91.62 520 VAL A C 1
ATOM 3863 O O . VAL A 1 520 ? -6.741 13.958 1.282 1.00 91.62 520 VAL A O 1
ATOM 3866 N N . THR A 1 521 ? -7.023 15.955 2.242 1.00 88.81 521 THR A N 1
ATOM 3867 C CA . THR A 1 521 ? -7.808 15.491 3.396 1.00 88.81 521 THR A CA 1
ATOM 3868 C C . THR A 1 521 ? -8.960 16.454 3.700 1.00 88.81 521 THR A C 1
ATOM 3870 O O . THR A 1 521 ? -9.053 17.513 3.093 1.00 88.81 521 THR A O 1
ATOM 3873 N N . SER A 1 522 ? -9.857 16.111 4.622 1.00 86.25 522 SER A N 1
ATOM 3874 C CA . SER A 1 522 ? -10.836 17.053 5.181 1.00 86.25 522 SER A CA 1
ATOM 3875 C C . SER A 1 522 ? -10.518 17.391 6.630 1.00 86.25 522 SER A C 1
ATOM 3877 O O . SER A 1 522 ? -9.795 16.670 7.328 1.00 86.25 522 SER A O 1
ATOM 3879 N N . ASP A 1 523 ? -11.107 18.484 7.113 1.00 87.25 523 ASP A N 1
ATOM 3880 C CA . ASP A 1 523 ? -11.180 18.736 8.547 1.00 87.25 523 ASP A CA 1
ATOM 3881 C C . ASP A 1 523 ? -12.199 17.776 9.176 1.00 87.25 523 ASP A C 1
ATOM 3883 O O . ASP A 1 523 ? -13.414 17.969 9.142 1.00 87.25 523 ASP A O 1
ATOM 3887 N N . THR A 1 524 ? -11.698 16.688 9.738 1.00 89.38 524 THR A N 1
ATOM 3888 C CA . THR A 1 524 ? -12.529 15.630 10.316 1.00 89.38 524 THR A CA 1
ATOM 3889 C C . THR A 1 524 ? -13.042 15.974 11.717 1.00 89.38 524 THR A C 1
ATOM 3891 O O . THR A 1 524 ? -14.045 15.402 12.149 1.00 89.38 524 THR A O 1
ATOM 3894 N N . VAL A 1 525 ? -12.442 16.957 12.402 1.00 90.81 525 VAL A N 1
ATOM 3895 C CA . VAL A 1 525 ? -13.000 17.526 13.641 1.00 90.81 525 VAL A CA 1
ATOM 3896 C C . VAL A 1 525 ? -14.237 18.357 13.308 1.00 90.81 525 VAL A C 1
ATOM 3898 O O . VAL A 1 525 ? -15.267 18.221 13.976 1.00 90.81 525 VAL A O 1
ATOM 3901 N N . GLU A 1 526 ? -14.181 19.156 12.241 1.00 91.50 526 GLU A N 1
ATOM 3902 C CA . GLU A 1 526 ? -15.336 19.891 11.717 1.00 91.50 526 GLU A CA 1
ATOM 3903 C C . GLU A 1 526 ? -16.470 18.925 11.323 1.00 91.50 526 GLU A C 1
ATOM 3905 O O . GLU A 1 526 ? -17.612 19.152 11.722 1.00 91.50 526 GLU A O 1
ATOM 3910 N N . GLN A 1 527 ? -16.178 17.793 10.662 1.00 91.88 527 GLN A N 1
ATOM 3911 C CA . GLN A 1 527 ? -17.192 16.765 10.343 1.00 91.88 527 GLN A CA 1
ATOM 3912 C C . GLN A 1 527 ? -17.925 16.252 11.589 1.00 91.88 527 GLN A C 1
ATOM 3914 O O . GLN A 1 527 ? -19.158 16.221 11.631 1.00 91.88 527 GLN A O 1
ATOM 3919 N N . GLY A 1 528 ? -17.167 15.870 12.621 1.00 95.38 528 GLY A N 1
ATOM 3920 C CA . GLY A 1 528 ? -17.732 15.437 13.898 1.00 95.38 528 GLY A CA 1
ATOM 3921 C C . GLY A 1 528 ? -18.567 16.526 14.567 1.00 95.38 528 GLY A C 1
ATOM 3922 O O . GLY A 1 528 ? -19.662 16.257 15.062 1.00 95.38 528 GLY A O 1
ATOM 3923 N N . THR A 1 529 ? -18.080 17.767 14.529 1.00 96.81 529 THR A N 1
ATOM 3924 C CA . THR A 1 529 ? -18.782 18.940 15.066 1.00 96.81 529 THR A CA 1
ATOM 3925 C C . THR A 1 529 ? -20.117 19.162 14.352 1.00 96.81 529 THR A C 1
ATOM 3927 O O . THR A 1 529 ? -21.147 19.265 15.014 1.00 96.81 529 THR A O 1
ATOM 3930 N N . ILE A 1 530 ? -20.144 19.135 13.013 1.00 97.25 530 ILE A N 1
ATOM 3931 C CA . ILE A 1 530 ? -21.377 19.262 12.217 1.00 97.25 530 ILE A CA 1
ATOM 3932 C C . ILE A 1 530 ? -22.376 18.161 12.594 1.00 97.25 530 ILE A C 1
ATOM 3934 O O . ILE A 1 530 ? -23.544 18.462 12.856 1.00 97.25 530 ILE A O 1
ATOM 3938 N N . ALA A 1 531 ? -21.932 16.901 12.659 1.00 98.00 531 ALA A N 1
ATOM 3939 C CA . ALA A 1 531 ? -22.785 15.772 13.031 1.00 98.00 531 ALA A CA 1
ATOM 3940 C C . ALA A 1 531 ? -23.341 15.902 14.462 1.00 98.00 531 ALA A C 1
ATOM 3942 O O . ALA A 1 531 ? -24.510 15.578 14.706 1.00 98.00 531 ALA A O 1
ATOM 3943 N N . GLY A 1 532 ? -22.532 16.410 15.395 1.00 98.31 532 GLY A N 1
ATOM 3944 C CA . GLY A 1 532 ? -22.940 16.705 16.767 1.00 98.31 532 GLY A CA 1
ATOM 3945 C C . GLY A 1 532 ? -23.977 17.821 16.832 1.00 98.31 532 GLY A C 1
ATOM 3946 O O . GLY A 1 532 ? -25.025 17.647 17.447 1.00 98.31 532 GLY A O 1
ATOM 3947 N N . GLU A 1 533 ? -23.745 18.935 16.139 1.00 98.56 533 GLU A N 1
ATOM 3948 C CA . GLU A 1 533 ? -24.664 20.078 16.092 1.00 98.56 533 GLU A CA 1
ATOM 3949 C C . GLU A 1 533 ? -25.995 19.744 15.405 1.00 98.56 533 GLU A C 1
ATOM 3951 O O . GLU A 1 533 ? -27.043 20.264 15.799 1.00 98.56 533 GLU A O 1
ATOM 3956 N N . LEU A 1 534 ? -25.977 18.881 14.381 1.00 98.50 534 LEU A N 1
ATOM 3957 C CA . LEU A 1 534 ? -27.188 18.350 13.746 1.00 98.50 534 LEU A CA 1
ATOM 3958 C C . LEU A 1 534 ? -28.047 17.588 14.760 1.00 98.50 534 LEU A C 1
ATOM 3960 O O . LEU A 1 534 ? -29.244 17.860 14.886 1.00 98.50 534 LEU A O 1
ATOM 3964 N N . LEU A 1 535 ? -27.430 16.671 15.512 1.00 98.62 535 LEU A N 1
ATOM 3965 C CA . LEU A 1 535 ? -28.123 15.900 16.539 1.00 98.62 535 LEU A CA 1
ATOM 3966 C C . LEU A 1 535 ? -28.581 16.789 17.700 1.00 98.62 535 LEU A C 1
ATOM 3968 O O . LEU A 1 535 ? -29.734 16.699 18.115 1.00 98.62 535 LEU A O 1
ATOM 3972 N N . GLU A 1 536 ? -27.721 17.682 18.190 1.00 98.56 536 GLU A N 1
ATOM 3973 C CA . GLU A 1 536 ? -28.042 18.634 19.256 1.00 98.56 536 GLU A CA 1
ATOM 3974 C C . GLU A 1 536 ? -29.266 19.481 18.888 1.00 98.56 536 GLU A C 1
ATOM 3976 O O . GLU A 1 536 ? -30.235 19.555 19.649 1.00 98.56 536 GLU A O 1
ATOM 3981 N N . SER A 1 537 ? -29.253 20.083 17.697 1.00 98.00 537 SER A N 1
ATOM 3982 C CA . SER A 1 537 ? -30.347 20.926 17.213 1.00 98.00 537 SER A CA 1
ATOM 3983 C C . SER A 1 537 ? -31.656 20.146 17.115 1.00 98.00 537 SER A C 1
ATOM 3985 O O . SER A 1 537 ? -32.713 20.655 17.500 1.00 98.00 537 SER A O 1
ATOM 3987 N N . ALA A 1 538 ? -31.600 18.900 16.638 1.00 98.00 538 ALA A N 1
ATOM 3988 C CA . ALA A 1 538 ? -32.766 18.030 16.552 1.00 98.00 538 ALA A CA 1
ATOM 3989 C C . ALA A 1 538 ? -33.312 17.663 17.944 1.00 98.00 538 ALA A C 1
ATOM 3991 O O . ALA A 1 538 ? -34.520 17.758 18.168 1.00 98.00 538 ALA A O 1
ATOM 3992 N N . LEU A 1 539 ? -32.435 17.324 18.894 1.00 98.19 539 LEU A N 1
ATOM 3993 C CA . LEU A 1 539 ? -32.799 17.015 20.280 1.00 98.19 539 LEU A CA 1
ATOM 3994 C C . LEU A 1 539 ? -33.466 18.209 20.973 1.00 98.19 539 LEU A C 1
ATOM 3996 O O . LEU A 1 539 ? -34.523 18.051 21.589 1.00 98.19 539 LEU A O 1
ATOM 4000 N N . LEU A 1 540 ? -32.901 19.414 20.838 1.00 97.81 540 LEU A N 1
ATOM 4001 C CA . LEU A 1 540 ? -33.487 20.641 21.394 1.00 97.81 540 LEU A CA 1
ATOM 4002 C C . LEU A 1 540 ? -34.855 20.939 20.774 1.00 97.81 540 LEU A C 1
ATOM 4004 O O . LEU A 1 540 ? -35.804 21.266 21.488 1.00 97.81 540 LEU A O 1
ATOM 4008 N N . LYS A 1 541 ? -34.987 20.789 19.450 1.00 97.06 541 LYS A N 1
ATOM 4009 C CA . LYS A 1 541 ? -36.257 20.987 18.736 1.00 97.06 541 LYS A CA 1
ATOM 4010 C C . LYS A 1 541 ? -37.325 19.974 19.159 1.00 97.06 541 LYS A C 1
ATOM 4012 O O . LYS A 1 541 ? -38.502 20.326 19.203 1.00 97.06 541 LYS A O 1
ATOM 4017 N N . ALA A 1 542 ? -36.922 18.752 19.505 1.00 96.31 542 ALA A N 1
ATOM 4018 C CA . ALA A 1 542 ? -37.795 17.719 20.060 1.00 96.31 542 ALA A CA 1
ATOM 4019 C C . ALA A 1 542 ? -38.140 17.933 21.549 1.00 96.31 542 ALA A C 1
ATOM 4021 O O . ALA A 1 542 ? -38.926 17.172 22.110 1.00 96.31 542 ALA A O 1
ATOM 4022 N N . GLY A 1 543 ? -37.595 18.974 22.192 1.00 96.44 543 GLY A N 1
ATOM 4023 C CA . GLY A 1 543 ? -37.863 19.299 23.594 1.00 96.44 543 GLY A CA 1
ATOM 4024 C C . GLY A 1 543 ? -37.069 18.462 24.598 1.00 96.44 543 GLY A C 1
ATOM 4025 O O . GLY A 1 543 ? -37.490 18.357 25.749 1.00 96.44 543 GLY A O 1
ATOM 4026 N N . SER A 1 544 ? -35.946 17.866 24.180 1.00 96.25 544 SER A N 1
ATOM 4027 C CA . SER A 1 544 ? -35.032 17.156 25.080 1.00 96.25 544 SER A CA 1
ATOM 4028 C C . SER A 1 544 ? -34.482 18.095 26.157 1.00 96.25 544 SER A C 1
ATOM 4030 O O . SER A 1 544 ? -34.101 19.232 25.874 1.00 96.25 544 SER A O 1
ATOM 4032 N N . ASP A 1 545 ? -34.392 17.603 27.391 1.00 94.44 545 ASP A N 1
ATOM 4033 C CA . ASP A 1 545 ? -33.715 18.276 28.502 1.00 94.44 545 ASP A CA 1
ATOM 4034 C C . ASP A 1 545 ? -32.209 17.956 28.561 1.00 94.44 545 ASP A C 1
ATOM 4036 O O . ASP A 1 545 ? -31.527 18.379 29.498 1.00 94.44 545 ASP A O 1
ATOM 4040 N N . MET A 1 546 ? -31.692 17.246 27.547 1.00 96.38 546 MET A N 1
ATOM 4041 C CA . MET A 1 546 ? -30.296 16.813 27.415 1.00 96.38 546 MET A CA 1
ATOM 4042 C C . MET A 1 546 ? -29.819 15.945 28.588 1.00 96.38 546 MET A C 1
ATOM 4044 O O . MET A 1 546 ? -28.673 16.049 29.029 1.00 96.38 546 MET A O 1
ATOM 4048 N N . LYS A 1 547 ? -30.696 15.068 29.089 1.00 96.44 547 LYS A N 1
ATOM 4049 C CA . LYS A 1 547 ? -30.377 14.053 30.103 1.00 96.44 547 LYS A CA 1
ATOM 4050 C C . LYS A 1 547 ? -30.507 12.651 29.528 1.00 96.44 547 LYS A C 1
ATOM 4052 O O . LYS A 1 547 ? -31.437 12.377 28.780 1.00 96.44 547 LYS A O 1
ATOM 4057 N N . GLY A 1 548 ? -29.614 11.749 29.928 1.00 96.44 548 GLY A N 1
ATOM 4058 C CA . GLY A 1 548 ? -29.620 10.356 29.474 1.00 96.44 548 GLY A CA 1
ATOM 4059 C C . GLY A 1 548 ? -28.388 10.024 28.645 1.00 96.44 548 GLY A C 1
ATOM 4060 O O . GLY A 1 548 ? -27.300 10.529 28.933 1.00 96.44 548 GLY A O 1
ATOM 4061 N N . SER A 1 549 ? -28.551 9.169 27.636 1.00 98.31 549 SER A N 1
ATOM 4062 C CA . SER A 1 549 ? -27.422 8.616 26.879 1.00 98.31 549 SER A CA 1
ATOM 4063 C C . SER A 1 549 ? -27.489 8.948 25.383 1.00 98.31 549 SER A C 1
ATOM 4065 O O . SER A 1 549 ? -28.542 8.827 24.761 1.00 98.31 549 SER A O 1
ATOM 4067 N N . ILE A 1 550 ? -26.360 9.325 24.784 1.00 98.62 550 ILE A N 1
ATOM 4068 C CA . ILE A 1 550 ? -26.142 9.274 23.334 1.00 98.62 550 ILE A CA 1
ATOM 4069 C C . ILE A 1 550 ? -25.246 8.077 23.046 1.00 98.62 550 ILE A C 1
ATOM 4071 O O . ILE A 1 550 ? -24.179 7.949 23.648 1.00 98.62 550 ILE A O 1
ATOM 4075 N N . ILE A 1 551 ? -25.664 7.209 22.130 1.00 98.38 551 ILE A N 1
ATOM 4076 C CA . ILE A 1 551 ? -24.841 6.080 21.686 1.00 98.38 551 ILE A CA 1
ATOM 4077 C C . ILE A 1 551 ? -24.234 6.415 20.330 1.00 98.38 551 ILE A C 1
ATOM 4079 O O . ILE A 1 551 ? -24.962 6.753 19.399 1.00 98.38 551 ILE A O 1
ATOM 4083 N N . TYR A 1 552 ? -22.922 6.275 20.189 1.00 97.81 552 TYR A N 1
ATOM 4084 C CA . TYR A 1 552 ? -22.278 6.344 18.883 1.00 97.81 552 TYR A CA 1
ATOM 4085 C C . TYR A 1 552 ? -21.470 5.086 18.591 1.00 97.81 552 TYR A C 1
ATOM 4087 O O . TYR A 1 552 ? -21.006 4.416 19.518 1.00 97.81 552 TYR A O 1
ATOM 4095 N N . GLN A 1 553 ? -21.323 4.757 17.307 1.00 97.88 553 GLN A N 1
ATOM 4096 C CA . GLN A 1 553 ? -20.558 3.588 16.874 1.00 97.88 553 GLN A CA 1
ATOM 4097 C C . GLN A 1 553 ? -19.382 3.967 15.974 1.00 97.88 553 GLN A C 1
ATOM 4099 O O . GLN A 1 553 ? -19.520 4.820 15.097 1.00 97.88 553 GLN A O 1
ATOM 4104 N N . THR A 1 554 ? -18.230 3.331 16.199 1.00 95.12 554 THR A N 1
ATOM 4105 C CA . THR A 1 554 ? -16.950 3.604 15.519 1.00 95.12 554 THR A CA 1
ATOM 4106 C C . THR A 1 554 ? -16.184 2.312 15.185 1.00 95.12 554 THR A C 1
ATOM 4108 O O . THR A 1 554 ? -16.687 1.205 15.373 1.00 95.12 554 THR A O 1
ATOM 4111 N N . LEU A 1 555 ? -14.975 2.433 14.642 1.00 88.31 555 LEU A N 1
ATOM 4112 C CA . LEU A 1 555 ? -14.073 1.317 14.353 1.00 88.31 555 LEU A CA 1
ATOM 4113 C C . LEU A 1 555 ? -13.411 0.785 15.642 1.00 88.31 555 LEU A C 1
ATOM 4115 O O . LEU A 1 555 ? -13.140 1.565 16.553 1.00 88.31 555 LEU A O 1
ATOM 4119 N N . PRO A 1 556 ? -13.103 -0.524 15.741 1.00 85.75 556 PRO A N 1
ATOM 4120 C CA . PRO A 1 556 ? -12.437 -1.110 16.909 1.00 85.75 556 PRO A CA 1
ATOM 4121 C C . PRO A 1 556 ? -10.911 -0.902 16.932 1.00 85.75 556 PRO A C 1
ATOM 4123 O O . PRO A 1 556 ? -10.230 -1.470 17.784 1.00 85.75 556 PRO A O 1
ATOM 4126 N N . PHE A 1 557 ? -10.366 -0.121 15.999 1.00 80.88 557 PHE A N 1
ATOM 4127 C CA . PHE A 1 557 ? -8.940 0.163 15.856 1.00 80.88 557 PHE A CA 1
ATOM 4128 C C . PHE A 1 557 ? -8.698 1.661 15.645 1.00 80.88 557 PHE A C 1
ATOM 4130 O O . PHE A 1 557 ? -9.621 2.434 15.383 1.00 80.88 557 PHE A O 1
ATOM 4137 N N . VAL A 1 558 ? -7.440 2.077 15.782 1.00 76.62 558 VAL A N 1
ATOM 4138 C CA . VAL A 1 558 ? -7.033 3.477 15.644 1.00 76.62 558 VAL A CA 1
ATOM 4139 C C . VAL A 1 558 ? -7.136 3.897 14.181 1.00 76.62 558 VAL A C 1
ATOM 4141 O O . VAL A 1 558 ? -6.384 3.427 13.335 1.00 76.62 558 VAL A O 1
ATOM 4144 N N . HIS A 1 559 ? -8.058 4.812 13.901 1.00 83.69 559 HIS A N 1
ATOM 4145 C CA . HIS A 1 559 ? -8.195 5.466 12.607 1.00 83.69 559 HIS A CA 1
ATOM 4146 C C . HIS A 1 559 ? -8.215 6.984 12.842 1.00 83.69 559 HIS A C 1
ATOM 4148 O O . HIS A 1 559 ? -9.065 7.449 13.610 1.00 83.69 559 HIS A O 1
ATOM 4154 N N . PRO A 1 560 ? -7.341 7.780 12.190 1.00 83.88 560 PRO A N 1
ATOM 4155 C CA . PRO A 1 560 ? -7.199 9.211 12.479 1.00 83.88 560 PRO A CA 1
ATOM 4156 C C . PRO A 1 560 ? -8.522 9.957 12.329 1.00 83.88 560 PRO A C 1
ATOM 4158 O O . PRO A 1 560 ? -8.981 10.581 13.280 1.00 83.88 560 PRO A O 1
ATOM 4161 N N . ASN A 1 561 ? -9.190 9.782 11.182 1.00 86.44 561 ASN A N 1
ATOM 4162 C CA . ASN A 1 561 ? -10.494 10.395 10.915 1.00 86.44 561 ASN A CA 1
ATOM 4163 C C . ASN A 1 561 ? -11.564 9.993 11.940 1.00 86.44 561 ASN A C 1
ATOM 4165 O O . ASN A 1 561 ? -12.396 10.817 12.305 1.00 86.44 561 ASN A O 1
ATOM 4169 N N . ALA A 1 562 ? -11.562 8.746 12.425 1.00 89.81 562 ALA A N 1
ATOM 4170 C CA . ALA A 1 562 ? -12.527 8.317 13.431 1.00 89.81 562 ALA A CA 1
ATOM 4171 C C . ALA A 1 562 ? -12.280 8.999 14.781 1.00 89.81 562 ALA A C 1
ATOM 4173 O O . ALA A 1 562 ? -13.222 9.464 15.422 1.00 89.81 562 ALA A O 1
ATOM 4174 N N . LEU A 1 563 ? -11.020 9.117 15.198 1.00 89.75 563 LEU A N 1
ATOM 4175 C CA . LEU A 1 563 ? -10.666 9.779 16.452 1.00 89.75 563 LEU A CA 1
ATOM 4176 C C . LEU A 1 563 ? -10.986 11.279 16.422 1.00 89.75 563 LEU A C 1
ATOM 4178 O O . LEU A 1 563 ? -11.615 11.790 17.351 1.00 89.75 563 LEU A O 1
ATOM 4182 N N . THR A 1 564 ? -10.628 11.976 15.345 1.00 91.00 564 THR A N 1
ATOM 4183 C CA . THR A 1 564 ? -10.901 13.413 15.183 1.00 91.00 564 THR A CA 1
ATOM 4184 C C . THR A 1 564 ? -12.393 13.713 15.029 1.00 91.00 564 THR A C 1
ATOM 4186 O O . THR A 1 564 ? -12.890 14.630 15.689 1.00 91.00 564 THR A O 1
ATOM 4189 N N . ARG A 1 565 ? -13.148 12.905 14.264 1.00 93.69 565 ARG A N 1
ATOM 4190 C CA . ARG A 1 565 ? -14.623 12.985 14.215 1.00 93.69 565 ARG A CA 1
ATOM 4191 C C . ARG A 1 565 ? -15.219 12.794 15.604 1.00 93.69 565 ARG A C 1
ATOM 4193 O O . ARG A 1 565 ? -16.051 13.591 16.036 1.00 93.69 565 ARG A O 1
ATOM 4200 N N . ALA A 1 566 ? -14.796 11.754 16.325 1.00 94.75 566 ALA A N 1
ATOM 4201 C CA . ALA A 1 566 ? -15.314 11.469 17.660 1.00 94.75 566 ALA A CA 1
ATOM 4202 C C . ALA A 1 566 ? -15.038 12.618 18.632 1.00 94.75 566 ALA A C 1
ATOM 4204 O O . ALA A 1 566 ? -15.912 12.953 19.432 1.00 94.75 566 ALA A O 1
ATOM 4205 N N . LYS A 1 567 ? -13.866 13.253 18.543 1.00 93.81 567 LYS A N 1
ATOM 4206 C CA . LYS A 1 567 ? -13.560 14.458 19.314 1.00 93.81 567 LYS A CA 1
ATOM 4207 C C . LYS A 1 567 ? -14.520 15.600 18.988 1.00 93.81 567 LYS A C 1
ATOM 4209 O O . LYS A 1 567 ? -15.175 16.089 19.903 1.00 93.81 567 LYS A O 1
ATOM 4214 N N . GLY A 1 568 ? -14.629 15.993 17.717 1.00 94.88 568 GLY A N 1
ATOM 4215 C CA . GLY A 1 568 ? -15.496 17.104 17.306 1.00 94.88 568 GLY A CA 1
ATOM 4216 C C . GLY A 1 568 ? -16.946 16.899 17.743 1.00 94.88 568 GLY A C 1
ATOM 4217 O O . GLY A 1 568 ? -17.568 17.795 18.309 1.00 94.88 568 GLY A O 1
ATOM 4218 N N . PHE A 1 569 ? -17.458 15.676 17.589 1.00 97.81 569 PHE A N 1
ATOM 4219 C CA . PHE A 1 569 ? -18.793 15.318 18.058 1.00 97.81 569 PHE A CA 1
ATOM 4220 C C . PHE A 1 569 ? -18.927 15.431 19.582 1.00 97.81 569 PHE A C 1
ATOM 4222 O O . PHE A 1 569 ? -19.869 16.046 20.079 1.00 97.81 569 PHE A O 1
ATOM 4229 N N . LYS A 1 570 ? -17.993 14.844 20.344 1.00 96.31 570 LYS A N 1
ATOM 4230 C CA . LYS A 1 570 ? -18.024 14.865 21.817 1.00 96.31 570 LYS A CA 1
ATOM 4231 C C . LYS A 1 570 ? -17.937 16.293 22.361 1.00 96.31 570 LYS A C 1
ATOM 4233 O O . LYS A 1 570 ? -18.649 16.608 23.318 1.00 96.31 570 LYS A O 1
ATOM 4238 N N . ASP A 1 571 ? -17.135 17.155 21.737 1.00 96.44 571 ASP A N 1
ATOM 4239 C CA . ASP A 1 571 ? -16.932 18.547 22.150 1.00 96.44 571 ASP A CA 1
ATOM 4240 C C . ASP A 1 571 ? -18.245 19.351 22.156 1.00 96.44 571 ASP A C 1
ATOM 4242 O O . ASP A 1 571 ? -18.489 20.105 23.105 1.00 96.44 571 ASP A O 1
ATOM 4246 N N . VAL A 1 572 ? -19.147 19.114 21.191 1.00 98.25 572 VAL A N 1
ATOM 4247 C CA . VAL A 1 572 ? -20.481 19.752 21.121 1.00 98.25 572 VAL A CA 1
ATOM 4248 C C . VAL A 1 572 ? -21.301 19.524 22.397 1.00 98.25 572 VAL A C 1
ATOM 4250 O O . VAL A 1 572 ? -21.998 20.429 22.868 1.00 98.25 572 VAL A O 1
ATOM 4253 N N . PHE A 1 573 ? -21.195 18.335 22.996 1.00 97.81 573 PHE A N 1
ATOM 4254 C CA . PHE A 1 573 ? -22.012 17.925 24.140 1.00 97.81 573 PHE A CA 1
ATOM 4255 C C . PHE A 1 573 ? -21.356 18.169 25.505 1.00 97.81 573 PHE A C 1
ATOM 4257 O O . PHE A 1 573 ? -22.004 17.967 26.531 1.00 97.81 573 PHE A O 1
ATOM 4264 N N . THR A 1 574 ? -20.117 18.669 25.561 1.00 96.25 574 THR A N 1
ATOM 4265 C CA . THR A 1 574 ? -19.404 18.958 26.829 1.00 96.25 574 THR A CA 1
ATOM 4266 C C . THR A 1 574 ? -20.149 19.934 27.748 1.00 96.25 574 THR A C 1
ATOM 4268 O O . THR A 1 574 ? -20.002 19.886 28.970 1.00 96.25 574 THR A O 1
ATOM 4271 N N . LYS A 1 575 ? -21.002 20.791 27.176 1.00 96.44 575 LYS A N 1
ATOM 4272 C CA . LYS A 1 575 ? -21.877 21.732 27.895 1.00 96.44 575 LYS A CA 1
ATOM 4273 C C . LYS A 1 575 ? -23.079 21.076 28.598 1.00 96.44 575 LYS A C 1
ATOM 4275 O O . LYS A 1 575 ? -23.768 21.758 29.356 1.00 96.44 575 LYS A O 1
ATOM 4280 N N . TYR A 1 576 ? -23.319 19.778 28.389 1.00 97.56 576 TYR A N 1
ATOM 4281 C CA . TYR A 1 576 ? -24.423 19.007 28.973 1.00 97.56 576 TYR A CA 1
ATOM 4282 C C . TYR A 1 576 ? -23.904 17.931 29.945 1.00 97.56 576 TYR A C 1
ATOM 4284 O O . TYR A 1 576 ? -23.768 16.769 29.574 1.00 97.56 576 TYR A O 1
ATOM 4292 N N . PRO A 1 577 ? -23.636 18.274 31.219 1.00 95.00 577 PRO A N 1
ATOM 4293 C CA . PRO A 1 577 ? -22.965 17.372 32.163 1.00 95.00 577 PRO A CA 1
ATOM 4294 C C . PRO A 1 577 ? -23.808 16.162 32.603 1.00 95.00 577 PRO A C 1
ATOM 4296 O O . PRO A 1 577 ? -23.275 15.225 33.195 1.00 95.00 577 PRO A O 1
ATOM 4299 N N . GLU A 1 578 ? -25.122 16.187 32.363 1.00 96.38 578 GLU A N 1
ATOM 4300 C CA . GLU A 1 578 ? -26.034 15.071 32.654 1.00 96.38 578 GLU A CA 1
ATOM 4301 C C . GLU A 1 578 ? -26.190 14.101 31.468 1.00 96.38 578 GLU A C 1
ATOM 4303 O O . GLU A 1 578 ? -26.800 13.039 31.627 1.00 96.38 578 GLU A O 1
ATOM 4308 N N . LEU A 1 579 ? -25.630 14.442 30.302 1.00 97.50 579 LEU A N 1
ATOM 4309 C CA . LEU A 1 579 ? -25.635 13.602 29.114 1.00 97.50 579 LEU A C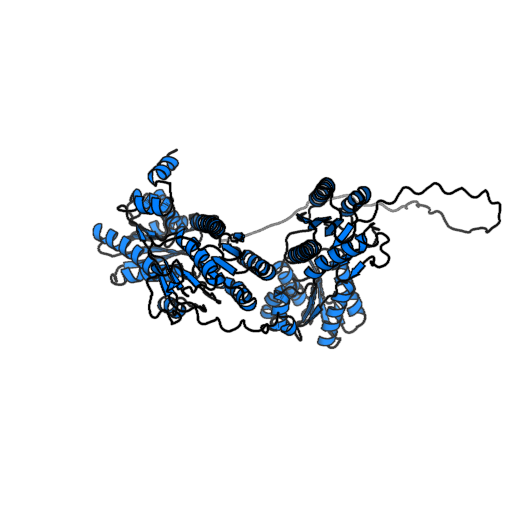A 1
ATOM 4310 C C . LEU A 1 579 ? -24.398 12.702 29.102 1.00 97.50 579 LEU A C 1
ATOM 4312 O O . LEU A 1 579 ? -23.270 13.150 29.309 1.00 97.50 579 LEU A O 1
ATOM 4316 N N . LYS A 1 580 ? -24.603 11.411 28.856 1.00 97.25 580 LYS A N 1
ATOM 4317 C CA . LYS A 1 580 ? -23.531 10.418 28.752 1.00 97.25 580 LYS A CA 1
ATOM 4318 C C . LYS A 1 580 ? -23.355 10.010 27.303 1.00 97.25 580 LYS A C 1
ATOM 4320 O O . LYS A 1 580 ? -24.317 9.609 26.662 1.00 97.25 580 LYS A O 1
ATOM 4325 N N . ILE A 1 581 ? -22.126 10.050 26.807 1.00 97.69 581 ILE A N 1
ATOM 4326 C CA . ILE A 1 581 ? -21.793 9.498 25.494 1.00 97.69 581 ILE A CA 1
ATOM 4327 C C . ILE A 1 581 ? -21.236 8.094 25.698 1.00 97.69 581 ILE A C 1
ATOM 4329 O O . ILE A 1 581 ? -20.279 7.904 26.450 1.00 97.69 581 ILE A O 1
ATOM 4333 N N . VAL A 1 582 ? -21.847 7.117 25.039 1.00 97.88 582 VAL A N 1
ATOM 4334 C CA . VAL A 1 582 ? -21.424 5.718 25.053 1.00 97.88 582 VAL A CA 1
ATOM 4335 C C . VAL A 1 582 ? -20.913 5.359 23.670 1.00 97.88 582 VAL A C 1
ATOM 4337 O O . VAL A 1 582 ? -21.579 5.591 22.665 1.00 97.88 582 VAL A O 1
ATOM 4340 N N . GLU A 1 583 ? -19.726 4.778 23.649 1.00 97.50 583 GLU A N 1
ATOM 4341 C CA . GLU A 1 583 ? -19.071 4.284 22.449 1.00 97.50 583 GLU A CA 1
ATOM 4342 C C . GLU A 1 583 ? -19.312 2.786 22.298 1.00 97.50 583 GLU A C 1
ATOM 4344 O O . GLU A 1 583 ? -19.157 2.032 23.261 1.00 97.50 583 GLU A O 1
ATOM 4349 N N . LEU A 1 584 ? -19.653 2.360 21.087 1.00 97.25 584 LEU A N 1
ATOM 4350 C CA . LEU A 1 584 ? -19.624 0.962 20.667 1.00 97.25 584 LEU A CA 1
ATOM 4351 C C . LEU A 1 584 ? -18.798 0.844 19.385 1.00 97.25 584 LEU A C 1
ATOM 4353 O O . LEU A 1 584 ? -18.528 1.840 18.714 1.00 97.25 584 LEU A O 1
ATOM 4357 N N . THR A 1 585 ? -18.400 -0.373 19.032 1.00 94.69 585 THR A N 1
ATOM 4358 C CA . THR A 1 585 ? -17.533 -0.606 17.877 1.00 94.69 585 THR A CA 1
ATOM 4359 C C . THR A 1 585 ? -18.045 -1.721 16.974 1.00 94.69 585 THR A C 1
ATOM 4361 O O . THR A 1 585 ? -18.807 -2.586 17.408 1.00 94.69 585 THR A O 1
ATOM 4364 N N . GLY A 1 586 ? -17.617 -1.680 15.714 1.00 89.81 586 GLY A N 1
ATOM 4365 C CA . GLY A 1 586 ? -17.889 -2.690 14.694 1.00 89.81 586 GLY A CA 1
ATOM 4366 C C . GLY A 1 586 ? -17.141 -2.373 13.398 1.00 89.81 586 GLY A C 1
ATOM 4367 O O . GLY A 1 586 ? -16.750 -1.220 13.166 1.00 89.81 586 GLY A O 1
ATOM 4368 N N . ILE A 1 587 ? -16.929 -3.383 12.557 1.00 82.25 587 ILE A N 1
ATOM 4369 C CA . ILE A 1 587 ? -16.259 -3.229 11.251 1.00 82.25 587 ILE A CA 1
ATOM 4370 C C . ILE A 1 587 ? -17.209 -3.349 10.055 1.00 82.25 587 ILE A C 1
ATOM 4372 O O . ILE A 1 587 ? -16.839 -2.997 8.940 1.00 82.25 587 ILE A O 1
ATOM 4376 N N . SER A 1 588 ? -18.443 -3.817 10.265 1.00 85.50 588 SER A N 1
ATOM 4377 C CA . SER A 1 588 ? -19.426 -4.033 9.198 1.00 85.50 588 SER A CA 1
ATOM 4378 C C . SER A 1 588 ? -20.824 -3.549 9.596 1.00 85.50 588 SER A C 1
ATOM 4380 O O . SER A 1 588 ? -21.121 -3.454 10.791 1.00 85.50 588 SER A O 1
ATOM 4382 N N . PRO A 1 589 ? -21.725 -3.279 8.628 1.00 90.75 589 PRO A N 1
ATOM 4383 C CA . PRO A 1 589 ? -23.109 -2.922 8.941 1.00 90.75 589 PRO A CA 1
ATOM 4384 C C . PRO A 1 589 ? -23.830 -3.965 9.808 1.00 90.75 589 PRO A C 1
ATOM 4386 O O . PRO A 1 589 ? -24.668 -3.600 10.627 1.00 90.75 589 PRO A O 1
ATOM 4389 N N . GLU A 1 590 ? -23.502 -5.252 9.664 1.00 94.75 590 GLU A N 1
ATOM 4390 C CA . GLU A 1 590 ? -24.084 -6.332 10.472 1.00 94.75 590 GLU A CA 1
ATOM 4391 C C . GLU A 1 590 ? -23.610 -6.283 11.931 1.00 94.75 590 GLU A C 1
ATOM 4393 O O . GLU A 1 590 ? -24.409 -6.423 12.859 1.00 94.75 590 GLU A O 1
ATOM 4398 N N . GLU A 1 591 ? -22.319 -6.053 12.163 1.00 95.25 591 GLU A N 1
ATOM 4399 C CA . GLU A 1 591 ? -21.790 -5.914 13.522 1.00 95.25 591 GLU A CA 1
ATOM 4400 C C . GLU A 1 591 ? -22.364 -4.687 14.226 1.00 95.25 591 GLU A C 1
ATOM 4402 O O . GLU A 1 591 ? -22.810 -4.784 15.372 1.00 95.25 591 GLU A O 1
ATOM 4407 N N . HIS A 1 592 ? -22.425 -3.558 13.517 1.00 97.81 592 HIS A N 1
ATOM 4408 C CA . HIS A 1 592 ? -23.042 -2.330 14.014 1.00 97.81 592 HIS A CA 1
ATOM 4409 C C . HIS A 1 592 ? -24.521 -2.525 14.325 1.00 97.81 592 HIS A C 1
ATOM 4411 O O . HIS A 1 592 ? -24.970 -2.147 15.407 1.00 97.81 592 HIS A O 1
ATOM 4417 N N . PHE A 1 593 ? -25.258 -3.210 13.445 1.00 98.19 593 PHE A N 1
ATOM 4418 C CA . PHE A 1 593 ? -26.641 -3.613 13.699 1.00 98.19 593 PHE A CA 1
ATOM 4419 C C . PHE A 1 593 ? -26.766 -4.391 15.013 1.00 98.19 593 PHE A C 1
ATOM 4421 O O . PHE A 1 593 ? -27.562 -4.019 15.874 1.00 98.19 593 PHE A O 1
ATOM 4428 N N . ASN A 1 594 ? -25.967 -5.445 15.198 1.00 97.44 594 ASN A N 1
ATOM 4429 C CA . ASN A 1 594 ? -26.042 -6.300 16.384 1.00 97.44 594 ASN A CA 1
ATOM 4430 C C . ASN A 1 594 ? -25.692 -5.527 17.664 1.00 97.44 594 ASN A C 1
ATOM 4432 O O . ASN A 1 594 ? -26.378 -5.650 18.685 1.00 97.44 594 ASN A O 1
ATOM 4436 N N . ALA A 1 595 ? -24.648 -4.699 17.609 1.00 97.81 595 ALA A N 1
ATOM 4437 C CA . ALA A 1 595 ? -24.240 -3.860 18.726 1.00 97.81 595 ALA A CA 1
ATOM 4438 C C . ALA A 1 595 ? -25.315 -2.814 19.071 1.00 97.81 595 ALA A C 1
ATOM 4440 O O . ALA A 1 595 ? -25.620 -2.611 20.250 1.00 97.81 595 ALA A O 1
ATOM 4441 N N . PHE A 1 596 ? -25.939 -2.189 18.068 1.00 98.12 596 PHE A N 1
ATOM 4442 C CA . PHE A 1 596 ? -26.954 -1.163 18.287 1.00 98.12 596 PHE A CA 1
ATOM 4443 C C . PHE A 1 596 ? -28.303 -1.743 18.727 1.00 98.12 596 PHE A C 1
ATOM 4445 O O . PHE A 1 596 ? -28.932 -1.194 19.629 1.00 98.12 596 PHE A O 1
ATOM 4452 N N . ASP A 1 597 ? -28.724 -2.896 18.196 1.00 97.44 597 ASP A N 1
ATOM 4453 C CA . ASP A 1 597 ? -29.910 -3.626 18.678 1.00 97.44 597 ASP A CA 1
ATOM 4454 C C . ASP A 1 597 ? -29.772 -4.008 20.163 1.00 97.44 597 ASP A C 1
ATOM 4456 O O . ASP A 1 597 ? -30.719 -3.883 20.950 1.00 97.44 597 ASP A O 1
ATOM 4460 N N . GLY A 1 598 ? -28.568 -4.407 20.584 1.00 97.06 598 GLY A N 1
ATOM 4461 C CA . GLY A 1 598 ? -28.236 -4.581 21.998 1.00 97.06 598 GLY A CA 1
ATOM 4462 C C . GLY A 1 598 ? -28.344 -3.273 22.790 1.00 97.06 598 GLY A C 1
ATOM 4463 O O . GLY A 1 598 ? -28.960 -3.244 23.861 1.00 97.06 598 GLY A O 1
ATOM 4464 N N . ALA A 1 599 ? -27.798 -2.179 22.255 1.00 97.69 599 ALA A N 1
ATOM 4465 C CA . ALA A 1 599 ? -27.803 -0.863 22.894 1.00 97.69 599 ALA A CA 1
ATOM 4466 C C . ALA A 1 599 ? -29.217 -0.307 23.105 1.00 97.69 599 ALA A C 1
ATOM 4468 O O . ALA A 1 599 ? -29.524 0.193 24.186 1.00 97.69 599 ALA A O 1
ATOM 4469 N N . ILE A 1 600 ? -30.109 -0.467 22.125 1.00 96.31 600 ILE A N 1
ATOM 4470 C CA . ILE A 1 600 ? -31.521 -0.065 22.211 1.00 96.31 600 ILE A CA 1
ATOM 4471 C C . ILE A 1 600 ? -32.211 -0.685 23.438 1.00 96.31 600 ILE A C 1
ATOM 4473 O O . ILE A 1 600 ? -33.071 -0.058 24.060 1.00 96.31 600 ILE A O 1
ATOM 4477 N N . LYS A 1 601 ? -31.837 -1.917 23.805 1.00 93.69 601 LYS A N 1
ATOM 4478 C CA . LYS A 1 601 ? -32.380 -2.634 24.971 1.00 93.69 601 LYS A CA 1
ATOM 4479 C C . LYS A 1 601 ? -31.666 -2.244 26.266 1.00 93.69 601 LYS A C 1
ATOM 4481 O O . LYS A 1 601 ? -32.304 -2.169 27.314 1.00 93.69 601 LYS A O 1
ATOM 4486 N N . ALA A 1 602 ? -30.353 -2.034 26.199 1.00 96.88 602 ALA A N 1
ATOM 4487 C CA . ALA A 1 602 ? -29.503 -1.764 27.357 1.00 96.88 602 ALA A CA 1
ATOM 4488 C C . ALA A 1 602 ? -29.604 -0.319 27.874 1.00 96.88 602 ALA A C 1
ATOM 4490 O O . ALA A 1 602 ? -29.426 -0.095 29.071 1.00 96.88 602 ALA A O 1
ATOM 4491 N N . TYR A 1 603 ? -29.923 0.635 26.997 1.00 96.69 603 TYR A N 1
ATOM 4492 C CA . TYR A 1 603 ? -29.991 2.066 27.298 1.00 96.69 603 TYR A CA 1
ATOM 4493 C C . TYR A 1 603 ? -31.409 2.601 27.046 1.00 96.69 603 TYR A C 1
ATOM 4495 O O . TYR A 1 603 ? -31.660 3.271 26.044 1.00 96.69 603 TYR A O 1
ATOM 4503 N N . PRO A 1 604 ? -32.381 2.303 27.931 1.00 93.56 604 PRO A N 1
ATOM 4504 C CA . PRO A 1 604 ? -33.751 2.798 27.780 1.00 93.56 604 PRO A CA 1
ATOM 4505 C C . PRO A 1 604 ? -33.868 4.327 27.920 1.00 93.56 604 PRO A C 1
ATOM 4507 O O . PRO A 1 604 ? -34.900 4.884 27.558 1.00 93.56 604 PRO A O 1
ATOM 4510 N N . ASP A 1 605 ? -32.834 4.990 28.445 1.00 95.88 605 ASP A N 1
ATOM 4511 C CA . ASP A 1 605 ? -32.662 6.443 28.558 1.00 95.88 605 ASP A CA 1
ATOM 4512 C C . ASP A 1 605 ? -31.913 7.059 27.359 1.00 95.88 605 ASP A C 1
ATOM 4514 O O . ASP A 1 605 ? -31.463 8.204 27.432 1.00 95.88 605 ASP A O 1
ATOM 4518 N N . MET A 1 606 ? -31.724 6.303 26.272 1.00 97.50 606 MET A N 1
ATOM 4519 C CA . MET A 1 606 ? -31.092 6.809 25.059 1.00 97.50 606 MET A CA 1
ATOM 4520 C C . MET A 1 606 ? -31.930 7.936 24.450 1.00 97.50 606 MET A C 1
ATOM 4522 O O . MET A 1 606 ? -33.093 7.730 24.099 1.00 97.50 606 MET A O 1
ATOM 4526 N N . VAL A 1 607 ? -31.327 9.116 24.312 1.00 97.12 607 VAL A N 1
ATOM 4527 C CA . VAL A 1 607 ? -31.976 10.298 23.730 1.00 97.12 607 VAL A CA 1
ATOM 4528 C C . VAL A 1 607 ? -31.602 10.511 22.271 1.00 97.12 607 VAL A C 1
ATOM 4530 O O . VAL A 1 607 ? -32.408 11.052 21.522 1.00 97.12 607 VAL A O 1
ATOM 4533 N N . GLY A 1 608 ? -30.423 10.054 21.845 1.00 97.88 608 GLY A N 1
ATOM 4534 C CA . GLY A 1 608 ? -29.970 10.180 20.465 1.00 97.88 608 GLY A CA 1
ATOM 4535 C C . GLY A 1 608 ? -28.873 9.187 20.107 1.00 97.88 608 GLY A C 1
ATOM 4536 O O . GLY A 1 608 ? -28.332 8.496 20.976 1.00 97.88 608 GLY A O 1
ATOM 4537 N N . ALA A 1 609 ? -28.544 9.124 18.823 1.00 98.38 609 ALA A N 1
ATOM 4538 C CA . ALA A 1 609 ? -27.517 8.236 18.307 1.00 98.38 609 ALA A CA 1
ATOM 4539 C C . ALA A 1 609 ? -26.675 8.880 17.198 1.00 98.38 609 ALA A C 1
ATOM 4541 O O . ALA A 1 609 ? -27.101 9.841 16.557 1.00 98.38 609 ALA A O 1
ATOM 4542 N N . TRP A 1 610 ? -25.475 8.354 16.961 1.00 98.50 610 TRP A N 1
ATOM 4543 C CA . TRP A 1 610 ? -24.597 8.837 15.896 1.00 98.50 610 TRP A CA 1
ATOM 4544 C C . TRP A 1 610 ? -23.812 7.708 15.220 1.00 98.50 610 TRP A C 1
ATOM 4546 O O . TRP A 1 610 ? -23.081 6.961 15.874 1.00 98.50 610 TRP A O 1
ATOM 4556 N N . GLY A 1 611 ? -23.953 7.600 13.899 1.00 97.50 611 GLY A N 1
ATOM 4557 C CA . GLY A 1 611 ? -23.091 6.759 13.071 1.00 97.50 611 GLY A CA 1
ATOM 4558 C C . GLY A 1 611 ? -21.876 7.556 12.604 1.00 97.50 611 GLY A C 1
ATOM 4559 O O . GLY A 1 611 ? -22.022 8.510 11.844 1.00 97.50 611 GLY A O 1
ATOM 4560 N N . LEU A 1 612 ? -20.675 7.180 13.051 1.00 95.19 612 LEU A N 1
ATOM 4561 C CA . LEU A 1 612 ? -19.448 7.940 12.773 1.00 95.19 612 LEU A CA 1
ATOM 4562 C C . LEU A 1 612 ? -18.980 7.859 11.305 1.00 95.19 612 LEU A C 1
ATOM 4564 O O . LEU A 1 612 ? -18.193 8.695 10.852 1.00 95.19 612 LEU A O 1
ATOM 4568 N N . TYR A 1 613 ? -19.431 6.830 10.591 1.00 90.69 613 TYR A N 1
ATOM 4569 C CA . TYR A 1 613 ? -19.133 6.554 9.186 1.00 90.69 613 TYR A CA 1
ATOM 4570 C C . TYR A 1 613 ? -20.243 5.693 8.556 1.00 90.69 613 TYR A C 1
ATOM 4572 O O . TYR A 1 613 ? -21.173 5.272 9.264 1.00 90.69 613 TYR A O 1
ATOM 4580 N N . SER A 1 614 ? -20.149 5.395 7.258 1.00 88.50 614 SER A N 1
ATOM 4581 C CA . SER A 1 614 ? -21.208 4.721 6.492 1.00 88.50 614 SER A CA 1
ATOM 4582 C C . SER A 1 614 ? -21.694 3.402 7.096 1.00 88.50 614 SER A C 1
ATOM 4584 O O . SER A 1 614 ? -22.888 3.257 7.368 1.00 88.50 614 SER A O 1
ATOM 4586 N N . SER A 1 615 ? -20.799 2.445 7.379 1.00 90.06 615 SER A N 1
ATOM 4587 C CA . SER A 1 615 ? -21.211 1.128 7.897 1.00 90.06 615 SER A CA 1
ATOM 4588 C C . SER A 1 615 ? -21.874 1.215 9.269 1.00 90.06 615 SER A C 1
ATOM 4590 O O . SER A 1 615 ? -22.864 0.522 9.510 1.00 90.06 615 SER A O 1
ATOM 4592 N N . ALA A 1 616 ? -21.368 2.090 10.146 1.00 96.25 616 ALA A N 1
ATOM 4593 C CA . ALA A 1 616 ? -22.000 2.372 11.432 1.00 96.25 616 ALA A CA 1
ATOM 4594 C C . ALA A 1 616 ? -23.409 2.930 11.228 1.00 96.25 616 ALA A C 1
ATOM 4596 O O . ALA A 1 616 ? -24.375 2.407 11.782 1.00 96.25 616 ALA A O 1
ATOM 4597 N N . THR A 1 617 ? -23.546 3.930 10.357 1.00 96.75 617 THR A N 1
ATOM 4598 C CA . THR A 1 617 ? -24.838 4.561 10.076 1.00 96.75 617 THR A CA 1
ATOM 4599 C C . THR A 1 617 ? -25.860 3.556 9.547 1.00 96.75 617 THR A C 1
ATOM 4601 O O . THR A 1 617 ? -26.970 3.459 10.070 1.00 96.75 617 THR A O 1
ATOM 4604 N N . ILE A 1 618 ? -25.489 2.779 8.529 1.00 94.69 618 ILE A N 1
ATOM 4605 C CA . ILE A 1 618 ? -26.381 1.815 7.874 1.00 94.69 618 ILE A CA 1
ATOM 4606 C C . ILE A 1 618 ? -26.793 0.705 8.851 1.00 94.69 618 ILE A C 1
ATOM 4608 O O . ILE A 1 618 ? -27.974 0.355 8.922 1.00 94.69 618 ILE A O 1
ATOM 4612 N N . GLY A 1 619 ? -25.852 0.171 9.636 1.00 96.88 619 GLY A N 1
ATOM 4613 C CA . GLY A 1 619 ? -26.142 -0.850 10.645 1.00 96.88 619 GLY A CA 1
ATOM 4614 C C . GLY A 1 619 ? -27.111 -0.359 11.721 1.00 96.88 619 GLY A C 1
ATOM 4615 O O . GLY A 1 619 ? -28.110 -1.024 12.014 1.00 96.88 619 GLY A O 1
ATOM 4616 N N . MET A 1 620 ? -26.869 0.840 12.256 1.00 98.00 620 MET A N 1
ATOM 4617 C CA . MET A 1 620 ? -27.725 1.466 13.269 1.00 98.00 620 MET A CA 1
ATOM 4618 C C . MET A 1 620 ? -29.131 1.766 12.731 1.00 98.00 620 MET A C 1
ATOM 4620 O O . MET A 1 620 ? -30.113 1.436 13.398 1.00 98.00 620 MET A O 1
ATOM 4624 N N . LEU A 1 621 ? -29.251 2.299 11.508 1.00 97.19 621 LEU A N 1
ATOM 4625 C CA . LEU A 1 621 ? -30.547 2.519 10.851 1.00 97.19 621 LEU A CA 1
ATOM 4626 C C . LEU A 1 621 ? -31.330 1.216 10.682 1.00 97.19 621 LEU A C 1
ATOM 4628 O O . LEU A 1 621 ? -32.519 1.150 10.999 1.00 97.19 621 LEU A O 1
ATOM 4632 N N . ASN A 1 622 ? -30.666 0.150 10.237 1.00 96.44 622 ASN A N 1
ATOM 4633 C CA . ASN A 1 622 ? -31.301 -1.156 10.101 1.00 96.44 622 ASN A CA 1
ATOM 4634 C C . ASN A 1 622 ? -31.805 -1.683 11.456 1.00 96.44 622 ASN A C 1
ATOM 4636 O O . ASN A 1 622 ? -32.906 -2.234 11.527 1.00 96.44 622 ASN A O 1
ATOM 4640 N N . ALA A 1 623 ? -31.061 -1.465 12.544 1.00 97.38 623 ALA A N 1
ATOM 4641 C CA . ALA A 1 623 ? -31.480 -1.846 13.894 1.00 97.38 623 ALA A CA 1
ATOM 4642 C C . ALA A 1 623 ? -32.648 -0.987 14.417 1.00 97.38 623 ALA A C 1
ATOM 4644 O O . ALA A 1 623 ? -33.571 -1.516 15.047 1.00 97.38 623 ALA A O 1
ATOM 4645 N N . MET A 1 624 ? -32.685 0.314 14.108 1.00 95.94 624 MET A N 1
ATOM 4646 C CA . MET A 1 624 ? -33.838 1.179 14.407 1.00 95.94 624 MET A CA 1
ATOM 4647 C C . MET A 1 624 ? -35.102 0.695 13.694 1.00 95.94 624 MET A C 1
ATOM 4649 O O . MET A 1 624 ? -36.148 0.543 14.332 1.00 95.94 624 MET A O 1
ATOM 4653 N N . ARG A 1 625 ? -34.993 0.374 12.400 1.00 95.00 625 ARG A N 1
ATOM 4654 C CA . ARG A 1 625 ? -36.089 -0.179 11.590 1.00 95.00 625 ARG A CA 1
ATOM 4655 C C . ARG A 1 625 ? -36.589 -1.509 12.150 1.00 95.00 625 ARG A C 1
ATOM 4657 O O . ARG A 1 625 ? -37.788 -1.675 12.356 1.00 95.00 625 ARG A O 1
ATOM 4664 N N . ALA A 1 626 ? -35.679 -2.436 12.449 1.00 96.31 626 ALA A N 1
ATOM 4665 C CA . ALA A 1 626 ? -36.022 -3.768 12.950 1.00 96.31 626 ALA A CA 1
ATOM 4666 C C . ALA A 1 626 ? -36.668 -3.742 14.347 1.00 96.31 626 ALA A C 1
ATOM 4668 O O . ALA A 1 626 ? -37.572 -4.527 14.630 1.00 96.31 626 ALA A O 1
ATOM 4669 N N . SER A 1 627 ? -36.223 -2.836 15.219 1.00 94.50 627 SER A N 1
ATO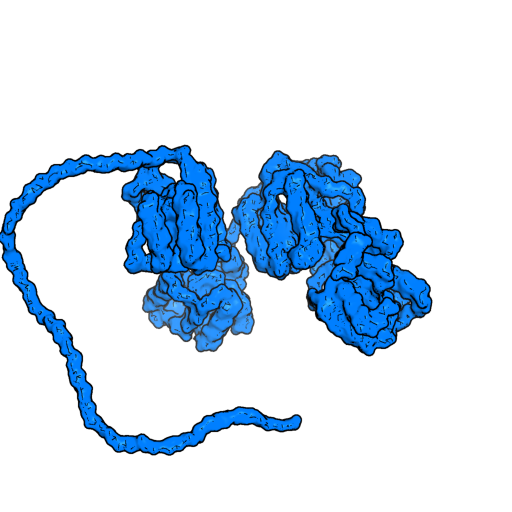M 4670 C CA . SER A 1 627 ? -36.757 -2.690 16.580 1.00 94.50 627 SER A CA 1
ATOM 4671 C C . SER A 1 627 ? -38.030 -1.837 16.661 1.00 94.50 627 SER A C 1
ATOM 4673 O O . SER A 1 627 ? -38.677 -1.807 17.711 1.00 94.50 627 SER A O 1
ATOM 4675 N N . GLY A 1 628 ? -38.388 -1.130 15.584 1.00 93.31 628 GLY A N 1
ATOM 4676 C CA . GLY A 1 628 ? -39.475 -0.148 15.572 1.00 93.31 628 GLY A CA 1
ATOM 4677 C C . GLY A 1 628 ? -39.155 1.135 16.349 1.00 93.31 628 GLY A C 1
ATOM 4678 O O . GLY A 1 628 ? -40.063 1.905 16.654 1.00 93.31 628 GLY A O 1
ATOM 4679 N N . LYS A 1 629 ? -37.884 1.383 16.691 1.00 90.00 629 LYS A N 1
ATOM 4680 C CA . LYS A 1 629 ? -37.413 2.604 17.371 1.00 90.00 629 LYS A CA 1
ATOM 4681 C C . LYS A 1 629 ? -37.136 3.740 16.380 1.00 90.00 629 LYS A C 1
ATOM 4683 O O . LYS A 1 629 ? -36.108 4.401 16.459 1.00 90.00 629 LYS A O 1
ATOM 4688 N N . THR A 1 630 ? -38.062 3.978 15.456 1.00 87.44 630 THR A N 1
ATOM 4689 C CA . THR A 1 630 ? -37.913 4.976 14.381 1.00 87.44 630 THR A CA 1
ATOM 4690 C C . THR A 1 630 ? -38.005 6.426 14.863 1.00 87.44 630 THR A C 1
ATOM 4692 O O . THR A 1 630 ? -37.616 7.324 14.132 1.00 87.44 630 THR A O 1
ATOM 4695 N N . ASP A 1 631 ? -38.487 6.664 16.089 1.00 90.19 631 ASP A N 1
ATOM 4696 C CA . ASP A 1 631 ? -38.556 8.006 16.694 1.00 90.19 631 ASP A CA 1
ATOM 4697 C C . ASP A 1 631 ? -37.219 8.468 17.314 1.00 90.19 631 ASP A C 1
ATOM 4699 O O . ASP A 1 631 ? -37.109 9.604 17.779 1.00 90.19 631 ASP A O 1
ATOM 4703 N N . LEU A 1 632 ? -36.211 7.589 17.388 1.00 95.38 632 LEU A N 1
ATOM 4704 C CA . LEU A 1 632 ? -34.895 7.932 17.927 1.00 95.38 632 LEU A CA 1
ATOM 4705 C C . LEU A 1 632 ? -34.153 8.853 16.950 1.00 95.38 632 LEU A C 1
ATOM 4707 O O . LEU A 1 632 ? -33.981 8.519 15.784 1.00 95.38 632 LEU A O 1
ATOM 4711 N N . LEU A 1 633 ? -33.676 10.002 17.433 1.00 98.12 633 LEU A N 1
ATOM 4712 C CA . LEU A 1 633 ? -32.942 10.953 16.601 1.00 98.12 633 LEU A CA 1
ATOM 4713 C C . LEU A 1 633 ? -31.507 10.480 16.373 1.00 98.12 633 LEU A C 1
ATOM 4715 O O . LEU A 1 633 ? -30.777 10.206 17.328 1.00 98.12 633 LEU A O 1
ATOM 4719 N N . MET A 1 634 ? -31.099 10.432 15.107 1.00 98.06 634 MET A N 1
ATOM 4720 C CA . MET A 1 634 ? -29.774 9.973 14.711 1.00 98.06 634 MET A CA 1
ATOM 4721 C C . MET A 1 634 ? -29.148 10.892 13.660 1.00 98.06 634 MET A C 1
ATOM 4723 O O . MET A 1 634 ? -29.809 11.251 12.685 1.00 98.06 634 MET A O 1
ATOM 4727 N N . SER A 1 635 ? -27.878 11.260 13.855 1.00 98.44 635 SER A N 1
ATOM 4728 C CA . SER A 1 635 ? -27.045 11.927 12.842 1.00 98.44 635 SER A CA 1
ATOM 4729 C C . SER A 1 635 ? -25.989 10.980 12.266 1.00 98.44 635 SER A C 1
ATOM 4731 O O . SER A 1 635 ? -25.787 9.867 12.763 1.00 98.44 635 SER A O 1
ATOM 4733 N N . SER A 1 636 ? -25.327 11.414 11.195 1.00 96.06 636 SER A N 1
ATOM 4734 C CA . SER A 1 636 ? -24.381 10.600 10.431 1.00 96.06 636 SER A CA 1
ATOM 4735 C C . SER A 1 636 ? -23.205 11.428 9.887 1.00 96.06 636 SER A C 1
ATOM 4737 O O . SER A 1 636 ? -23.168 12.655 10.029 1.00 96.06 636 SER A O 1
ATOM 4739 N N . VAL A 1 637 ? -22.241 10.732 9.296 1.00 89.94 637 VAL A N 1
ATOM 4740 C CA . VAL A 1 637 ? -21.171 11.242 8.435 1.00 89.94 637 VAL A CA 1
ATOM 4741 C C . VAL A 1 637 ? -21.166 10.377 7.167 1.00 89.94 637 VAL A C 1
ATOM 4743 O O . VAL A 1 637 ? -21.548 9.210 7.241 1.00 89.94 637 VAL A O 1
ATOM 4746 N N . ASP A 1 638 ? -20.689 10.932 6.051 1.00 86.19 638 ASP A N 1
ATOM 4747 C CA . ASP A 1 638 ? -20.631 10.328 4.705 1.00 86.19 638 ASP A CA 1
ATOM 4748 C C . ASP A 1 638 ? -21.937 10.495 3.883 1.00 86.19 638 ASP A C 1
ATOM 4750 O O . ASP A 1 638 ? -22.953 11.007 4.368 1.00 86.19 638 ASP A O 1
ATOM 4754 N N . ASN A 1 639 ? -21.875 10.162 2.589 1.00 84.25 639 ASN A N 1
ATOM 4755 C CA . ASN A 1 639 ? -22.834 10.547 1.539 1.00 84.25 639 ASN A CA 1
ATOM 4756 C C . ASN A 1 639 ? -23.364 9.360 0.703 1.00 84.25 639 ASN A C 1
ATOM 4758 O O . ASN A 1 639 ? -23.879 9.557 -0.406 1.00 84.25 639 ASN A O 1
ATOM 4762 N N . ASP A 1 640 ? -23.253 8.130 1.208 1.00 85.81 640 ASP A N 1
ATOM 4763 C CA . ASP A 1 640 ? -23.796 6.934 0.562 1.00 85.81 640 ASP A CA 1
ATOM 4764 C C . ASP A 1 640 ? -25.285 7.115 0.249 1.00 85.81 640 ASP A C 1
ATOM 4766 O O . ASP A 1 640 ? -26.050 7.667 1.053 1.00 85.81 640 ASP A O 1
ATOM 4770 N N . LYS A 1 641 ? -25.740 6.600 -0.899 1.00 87.31 641 LYS A N 1
ATOM 4771 C CA . LYS A 1 641 ? -27.154 6.713 -1.297 1.00 87.31 641 LYS A CA 1
ATOM 4772 C C . LYS A 1 641 ? -28.162 6.311 -0.205 1.00 87.31 641 LYS A C 1
ATOM 4774 O O . LYS A 1 641 ? -29.124 7.058 -0.025 1.00 87.31 641 LYS A O 1
ATOM 4779 N N . PRO A 1 642 ? -28.000 5.197 0.548 1.00 90.06 642 PRO A N 1
ATOM 4780 C CA . PRO A 1 642 ? -28.918 4.859 1.642 1.00 90.06 642 PRO A CA 1
ATOM 4781 C C . PRO A 1 642 ? -28.940 5.884 2.789 1.00 90.06 642 PRO A C 1
ATOM 4783 O O . PRO A 1 642 ? -29.971 6.022 3.446 1.00 90.06 642 PRO A O 1
ATOM 4786 N N . ILE A 1 643 ? -27.848 6.615 3.028 1.00 92.50 643 ILE A N 1
ATOM 4787 C CA . ILE A 1 643 ? -27.772 7.663 4.058 1.00 92.50 643 ILE A CA 1
ATOM 4788 C C . ILE A 1 643 ? -28.525 8.905 3.584 1.00 92.50 643 ILE A C 1
ATOM 4790 O O . ILE A 1 643 ? -29.375 9.422 4.309 1.00 92.50 643 ILE A O 1
ATOM 4794 N N . LEU A 1 644 ? -28.280 9.348 2.347 1.00 92.69 644 LEU A N 1
ATOM 4795 C CA . LEU A 1 644 ? -28.990 10.491 1.762 1.00 92.69 644 LEU A CA 1
ATOM 4796 C C . LEU A 1 644 ? -30.497 10.213 1.635 1.00 92.69 644 LEU A C 1
ATOM 4798 O O . LEU A 1 644 ? -31.316 11.071 1.958 1.00 92.69 644 LEU A O 1
ATOM 4802 N N . ALA A 1 645 ? -30.873 8.988 1.265 1.00 93.88 645 ALA A N 1
ATOM 4803 C CA . ALA A 1 645 ? -32.257 8.523 1.304 1.00 93.88 645 ALA A CA 1
ATOM 4804 C C . ALA A 1 645 ? -32.875 8.635 2.706 1.00 93.88 645 ALA A C 1
ATOM 4806 O O . ALA A 1 645 ? -33.946 9.216 2.865 1.00 93.88 645 ALA A O 1
ATOM 4807 N N . ALA A 1 646 ? -32.176 8.157 3.739 1.00 95.31 646 ALA A N 1
ATOM 4808 C CA . ALA A 1 646 ? -32.660 8.240 5.114 1.00 95.31 646 ALA A CA 1
ATOM 4809 C C . ALA A 1 646 ? -32.802 9.694 5.609 1.00 95.31 646 ALA A C 1
ATOM 4811 O O . ALA A 1 646 ? -33.731 9.995 6.360 1.00 95.31 646 ALA A O 1
ATOM 4812 N N . VAL A 1 647 ? -31.938 10.618 5.170 1.00 96.75 647 VAL A N 1
ATOM 4813 C CA . VAL A 1 647 ? -32.099 12.060 5.449 1.00 96.75 647 VAL A CA 1
ATOM 4814 C C . VAL A 1 647 ? -33.328 12.631 4.735 1.00 96.75 647 VAL A C 1
ATOM 4816 O O . VAL A 1 647 ? -34.099 13.383 5.337 1.00 96.75 647 VAL A O 1
ATOM 4819 N N . TYR A 1 648 ? -33.551 12.256 3.475 1.00 95.75 648 TYR A N 1
ATOM 4820 C CA . TYR A 1 648 ? -34.722 12.677 2.701 1.00 95.75 648 TYR A CA 1
ATOM 4821 C C . TYR A 1 648 ? -36.035 12.200 3.328 1.00 95.75 648 TYR A C 1
ATOM 4823 O O . TYR A 1 648 ? -36.961 12.997 3.533 1.00 95.75 648 TYR A O 1
ATOM 4831 N N . ASP A 1 649 ? -36.094 10.933 3.732 1.00 93.38 649 ASP A N 1
ATOM 4832 C CA . ASP A 1 649 ? -37.262 10.339 4.386 1.00 93.38 649 ASP A CA 1
ATOM 4833 C C . ASP A 1 649 ? -37.472 10.880 5.811 1.00 93.38 649 ASP A C 1
ATOM 4835 O O . ASP A 1 649 ? -38.593 10.883 6.324 1.00 93.38 649 ASP A O 1
ATOM 4839 N N . GLY A 1 650 ? -36.432 11.462 6.415 1.00 93.00 650 GLY A N 1
ATOM 4840 C CA . GLY A 1 650 ? -36.449 11.994 7.778 1.00 93.00 650 GLY A CA 1
ATOM 4841 C C . GLY A 1 650 ? -36.174 10.941 8.854 1.00 93.00 650 GLY A C 1
ATOM 4842 O O . GLY A 1 650 ? -36.425 11.208 10.026 1.00 93.00 650 GLY A O 1
ATOM 4843 N N . GLU A 1 651 ? -35.665 9.767 8.467 1.00 94.25 651 GLU A N 1
ATOM 4844 C CA . GLU A 1 651 ? -35.138 8.746 9.384 1.00 94.25 651 GLU A CA 1
ATOM 4845 C C . GLU A 1 651 ? -33.796 9.174 10.008 1.00 94.25 651 GLU A C 1
ATOM 4847 O O . GLU A 1 651 ? -33.502 8.819 11.148 1.00 94.25 651 GLU A O 1
ATOM 4852 N N . LEU A 1 652 ? -32.996 9.963 9.281 1.00 96.81 652 LEU A N 1
ATOM 4853 C CA . LEU A 1 652 ? -31.808 10.650 9.795 1.00 96.81 652 LEU A CA 1
ATOM 4854 C C . LEU A 1 652 ? -32.063 12.152 9.892 1.00 96.81 652 LEU A C 1
ATOM 4856 O O . LEU A 1 652 ? -32.628 12.764 8.985 1.00 96.81 652 LEU A O 1
ATOM 4860 N N . VAL A 1 653 ? -31.572 12.776 10.964 1.00 97.06 653 VAL A N 1
ATOM 4861 C CA . VAL A 1 653 ? -31.699 14.234 11.154 1.00 97.06 653 VAL A CA 1
ATOM 4862 C C . VAL A 1 653 ? -30.810 15.023 10.187 1.00 97.06 653 VAL A C 1
ATOM 4864 O O . VAL A 1 653 ? -31.074 16.192 9.907 1.00 97.06 653 VAL A O 1
ATOM 4867 N N . GLY A 1 654 ? -29.756 14.383 9.688 1.00 96.31 654 GLY A N 1
ATOM 4868 C CA . GLY A 1 654 ? -28.797 14.932 8.742 1.00 96.31 654 GLY A CA 1
ATOM 4869 C C . GLY A 1 654 ? -27.480 14.160 8.769 1.00 96.31 654 GLY A C 1
ATOM 4870 O O . GLY A 1 654 ? -27.264 13.300 9.630 1.00 96.31 654 GLY A O 1
ATOM 4871 N N . THR A 1 655 ? -26.590 14.503 7.845 1.00 95.25 655 THR A N 1
ATOM 4872 C CA . THR A 1 655 ? -25.235 13.948 7.759 1.00 95.25 655 THR A CA 1
ATOM 4873 C C . THR A 1 655 ? -24.207 15.049 7.480 1.00 95.25 655 THR A C 1
ATOM 4875 O O . THR A 1 655 ? -24.517 16.053 6.831 1.00 95.25 655 THR A O 1
ATOM 4878 N N . ALA A 1 656 ? -22.997 14.892 8.018 1.00 92.75 656 ALA A N 1
ATOM 4879 C CA . ALA A 1 656 ? -21.832 15.678 7.621 1.00 92.75 656 ALA A CA 1
ATOM 4880 C C . ALA A 1 656 ? -21.152 14.988 6.427 1.00 92.75 656 ALA A C 1
ATOM 4882 O O . ALA A 1 656 ? -20.579 13.909 6.569 1.00 92.75 656 ALA A O 1
ATOM 4883 N N . THR A 1 657 ? -21.231 15.586 5.246 1.00 81.44 657 THR A N 1
ATOM 4884 C CA . THR A 1 657 ? -20.730 15.007 3.993 1.00 81.44 657 THR A CA 1
ATOM 4885 C C . THR A 1 657 ? -19.488 15.728 3.491 1.00 81.44 657 THR A C 1
ATOM 4887 O O . THR A 1 657 ? -19.069 16.748 4.032 1.00 81.44 657 THR A O 1
ATOM 4890 N N . TYR A 1 658 ? -18.893 15.175 2.444 1.00 77.38 658 TYR A N 1
ATOM 4891 C CA . TYR A 1 658 ? -17.792 15.739 1.671 1.00 77.38 658 TYR A CA 1
ATOM 4892 C C . TYR A 1 658 ? -17.857 15.149 0.261 1.00 77.38 658 TYR A C 1
ATOM 4894 O O . TYR A 1 658 ? -18.540 14.146 0.033 1.00 77.38 658 TYR A O 1
ATOM 4902 N N . SER A 1 659 ? -17.165 15.760 -0.700 1.00 72.12 659 SER A N 1
ATOM 4903 C CA . SER A 1 659 ? -17.095 15.213 -2.056 1.00 72.12 659 SER A CA 1
ATOM 4904 C C . SER A 1 659 ? -16.253 13.945 -2.106 1.00 72.12 659 SER A C 1
ATOM 4906 O O . SER A 1 659 ? -15.078 13.957 -1.761 1.00 72.12 659 SER A O 1
ATOM 4908 N N . SER A 1 660 ? -16.832 12.855 -2.605 1.00 68.25 660 SER A N 1
ATOM 4909 C CA . SER A 1 660 ? -16.098 11.613 -2.894 1.00 68.25 660 SER A CA 1
ATOM 4910 C C . SER A 1 660 ? -15.403 11.645 -4.264 1.00 68.25 660 SER A C 1
ATOM 4912 O O . SER A 1 660 ? -14.635 10.746 -4.593 1.00 68.25 660 SER A O 1
ATOM 4914 N N . ILE A 1 661 ? -15.673 12.675 -5.077 1.00 73.44 661 ILE A N 1
ATOM 4915 C CA . ILE A 1 661 ? -15.173 12.812 -6.454 1.00 73.44 661 ILE A CA 1
ATOM 4916 C C . ILE A 1 661 ? -14.049 13.846 -6.519 1.00 73.44 661 ILE A C 1
ATOM 4918 O O . ILE A 1 661 ? -12.995 13.570 -7.098 1.00 73.44 661 ILE A O 1
ATOM 4922 N N . ALA A 1 662 ? -14.264 15.031 -5.941 1.00 80.12 662 ALA A N 1
ATOM 4923 C CA . ALA A 1 662 ? -13.351 16.164 -6.070 1.00 80.12 662 ALA A CA 1
ATOM 4924 C C . ALA A 1 662 ? -11.941 15.901 -5.501 1.00 80.12 662 ALA A C 1
ATOM 4926 O O . ALA A 1 662 ? -10.981 16.224 -6.203 1.00 80.12 662 ALA A O 1
ATOM 4927 N N . PRO A 1 663 ? -11.763 15.232 -4.339 1.00 83.94 663 PRO A N 1
ATOM 4928 C CA . PRO A 1 663 ? -10.438 14.927 -3.798 1.00 83.94 663 PRO A CA 1
ATOM 4929 C C . PRO A 1 663 ? -9.567 14.106 -4.750 1.00 83.94 663 PRO A C 1
ATOM 4931 O O . PRO A 1 663 ? -8.390 14.413 -4.911 1.00 83.94 663 PRO A O 1
ATOM 4934 N N . ALA A 1 664 ? -10.140 13.117 -5.445 1.00 87.44 664 ALA A N 1
ATOM 4935 C CA . ALA A 1 664 ? -9.412 12.311 -6.427 1.00 87.44 664 ALA A CA 1
ATOM 4936 C C . ALA A 1 664 ? -8.951 13.152 -7.631 1.00 87.44 664 ALA A C 1
ATOM 4938 O O . ALA A 1 664 ? -7.802 13.047 -8.064 1.00 87.44 664 ALA A O 1
ATOM 4939 N N . ARG A 1 665 ? -9.816 14.047 -8.129 1.00 87.19 665 ARG A N 1
ATOM 4940 C CA . ARG A 1 665 ? -9.476 14.960 -9.234 1.00 87.19 665 ARG A CA 1
ATOM 4941 C C . ARG A 1 665 ? -8.406 15.968 -8.824 1.00 87.19 665 ARG A C 1
ATOM 4943 O O . ARG A 1 665 ? -7.499 16.251 -9.605 1.00 87.19 665 ARG A O 1
ATOM 4950 N N . TRP A 1 666 ? -8.478 16.487 -7.599 1.00 88.19 666 TRP A N 1
ATOM 4951 C CA . TRP A 1 666 ? -7.459 17.385 -7.061 1.00 88.19 666 TRP A CA 1
ATOM 4952 C C . TRP A 1 666 ? -6.137 16.673 -6.815 1.00 88.19 666 TRP A C 1
ATOM 4954 O O . TRP A 1 666 ? -5.111 17.227 -7.184 1.00 88.19 666 TRP A O 1
ATOM 4964 N N . ALA A 1 667 ? -6.133 15.441 -6.301 1.00 93.19 667 ALA A N 1
ATOM 4965 C CA . ALA A 1 667 ? -4.908 14.657 -6.161 1.00 93.19 667 ALA A CA 1
ATOM 4966 C C . ALA A 1 667 ? -4.221 14.430 -7.520 1.00 93.19 667 ALA A C 1
ATOM 4968 O O . ALA A 1 667 ? -3.018 14.662 -7.636 1.00 93.19 667 ALA A O 1
ATOM 4969 N N . MET A 1 668 ? -4.979 14.084 -8.570 1.00 94.25 668 MET A N 1
ATOM 4970 C CA . MET A 1 668 ? -4.441 13.997 -9.935 1.00 94.25 668 MET A CA 1
ATOM 4971 C C . MET A 1 668 ? -3.933 15.352 -10.440 1.00 94.25 668 MET A C 1
ATOM 4973 O O . MET A 1 668 ? -2.838 15.431 -10.992 1.00 94.25 668 MET A O 1
ATOM 4977 N N . SER A 1 669 ? -4.690 16.432 -10.225 1.00 91.00 669 SER A N 1
ATOM 4978 C CA . SER A 1 669 ? -4.258 17.779 -10.612 1.00 91.00 669 SER A CA 1
ATOM 4979 C C . SER A 1 669 ? -2.961 18.189 -9.918 1.00 91.00 669 SER A C 1
ATOM 4981 O O . SER A 1 669 ? -2.052 18.703 -10.569 1.00 91.00 669 SER A O 1
ATOM 4983 N N . MET A 1 670 ? -2.835 17.926 -8.617 1.00 91.31 670 MET A N 1
ATOM 4984 C CA . MET A 1 670 ? -1.627 18.233 -7.860 1.00 91.31 670 MET A CA 1
ATOM 4985 C C . MET A 1 670 ? -0.451 17.389 -8.335 1.00 91.31 670 MET A C 1
ATOM 4987 O O . MET A 1 670 ? 0.636 17.932 -8.497 1.00 91.31 670 MET A O 1
ATOM 4991 N N . MET A 1 671 ? -0.667 16.105 -8.632 1.00 95.56 671 MET A N 1
ATOM 4992 C CA . MET A 1 671 ? 0.390 15.247 -9.162 1.00 95.56 671 MET A CA 1
ATOM 4993 C C . MET A 1 671 ? 0.879 15.770 -10.512 1.00 95.56 671 MET A C 1
ATOM 4995 O O . MET A 1 671 ? 2.065 16.011 -10.692 1.00 95.56 671 MET A O 1
ATOM 4999 N N . VAL A 1 672 ? -0.029 16.035 -11.451 1.00 94.38 672 VAL A N 1
ATOM 5000 C CA . VAL A 1 672 ? 0.344 16.531 -12.782 1.00 94.38 672 VAL A CA 1
ATOM 5001 C C . VAL A 1 672 ? 0.996 17.912 -12.710 1.00 94.38 672 VAL A C 1
ATOM 5003 O O . VAL A 1 672 ? 1.972 18.151 -13.415 1.00 94.38 672 VAL A O 1
ATOM 5006 N N . ASN A 1 673 ? 0.510 18.817 -11.855 1.00 90.81 673 ASN A N 1
ATOM 5007 C CA . ASN A 1 673 ? 1.158 20.110 -11.630 1.00 90.81 673 ASN A CA 1
ATOM 5008 C C . ASN A 1 673 ? 2.576 19.928 -11.077 1.00 90.81 673 ASN A C 1
ATOM 5010 O O . ASN A 1 673 ? 3.516 20.447 -11.674 1.00 90.81 673 ASN A O 1
ATOM 5014 N N . LEU A 1 674 ? 2.745 19.130 -10.020 1.00 91.56 674 LEU A N 1
ATOM 5015 C CA . LEU A 1 674 ? 4.053 18.835 -9.434 1.00 91.56 674 LEU A CA 1
ATOM 5016 C C . LEU A 1 674 ? 5.028 18.289 -10.485 1.00 91.56 674 LEU A C 1
ATOM 5018 O O . LEU A 1 674 ? 6.137 18.800 -10.623 1.00 91.56 674 LEU A O 1
ATOM 5022 N N . LEU A 1 675 ? 4.590 17.313 -11.284 1.00 91.50 675 LEU A N 1
ATOM 5023 C CA . LEU A 1 675 ? 5.403 16.714 -12.345 1.00 91.50 675 LEU A CA 1
ATOM 5024 C C . LEU A 1 675 ? 5.699 17.679 -13.499 1.00 91.50 675 LEU A C 1
ATOM 5026 O O . LEU A 1 675 ? 6.758 17.586 -14.126 1.00 91.50 675 LEU A O 1
ATOM 5030 N N . ASN A 1 676 ? 4.792 18.616 -13.778 1.00 88.81 676 ASN A N 1
ATOM 5031 C CA . ASN A 1 676 ? 4.994 19.693 -14.745 1.00 88.81 676 ASN A CA 1
ATOM 5032 C C . ASN A 1 676 ? 5.944 20.795 -14.224 1.00 88.81 676 ASN A C 1
ATOM 5034 O O . ASN A 1 676 ? 6.226 21.732 -14.972 1.00 88.81 676 ASN A O 1
ATOM 5038 N N . GLY A 1 677 ? 6.419 20.713 -12.974 1.00 83.75 677 GLY A N 1
ATOM 5039 C CA . GLY A 1 677 ? 7.220 21.758 -12.324 1.00 83.75 677 GLY A CA 1
ATOM 5040 C C . GLY A 1 677 ? 6.390 22.949 -11.833 1.00 83.75 677 GLY A C 1
ATOM 5041 O O . GLY A 1 677 ? 6.926 24.028 -11.587 1.00 83.75 677 GLY A O 1
ATOM 5042 N N . VAL A 1 678 ? 5.075 22.772 -11.716 1.00 85.00 678 VAL A N 1
ATOM 5043 C CA . VAL A 1 678 ? 4.132 23.776 -11.229 1.00 85.00 678 VAL A CA 1
ATOM 5044 C C . VAL A 1 678 ? 3.959 23.605 -9.711 1.00 85.00 678 VAL A C 1
ATOM 5046 O O . VAL A 1 678 ? 3.654 22.503 -9.252 1.00 85.00 678 VAL A O 1
ATOM 5049 N N . PRO A 1 679 ? 4.111 24.677 -8.916 1.00 81.69 679 PRO A N 1
ATOM 5050 C CA . PRO A 1 679 ? 3.961 24.628 -7.464 1.00 81.69 679 PRO A CA 1
ATOM 5051 C C . PRO A 1 679 ? 2.588 24.131 -7.000 1.00 81.69 679 PRO A C 1
ATOM 5053 O O . PRO A 1 679 ? 1.556 24.464 -7.591 1.00 81.69 679 PRO A O 1
ATOM 5056 N N . ILE A 1 680 ? 2.570 23.404 -5.883 1.00 88.12 680 ILE A N 1
ATOM 5057 C CA . ILE A 1 680 ? 1.359 22.898 -5.225 1.00 88.12 680 ILE A CA 1
ATOM 5058 C C . ILE A 1 680 ? 1.449 23.105 -3.701 1.00 88.12 680 ILE A C 1
ATOM 5060 O O . ILE A 1 680 ? 2.561 23.165 -3.174 1.00 88.12 680 ILE A O 1
ATOM 5064 N N . PRO A 1 681 ? 0.316 23.203 -2.981 1.00 89.00 681 PRO A N 1
ATOM 5065 C CA . PRO A 1 681 ? 0.311 23.244 -1.520 1.00 89.00 681 PRO A CA 1
ATOM 5066 C C . PRO A 1 681 ? 0.642 21.874 -0.904 1.00 89.00 681 PRO A C 1
ATOM 5068 O O . PRO A 1 681 ? 0.296 20.822 -1.455 1.00 89.00 681 PRO A O 1
ATOM 5071 N N . GLY A 1 682 ? 1.258 21.885 0.278 1.00 90.56 682 GLY A N 1
ATOM 5072 C CA . GLY A 1 682 ? 1.554 20.681 1.058 1.00 90.56 682 GLY A CA 1
ATOM 5073 C C . GLY A 1 682 ? 0.326 20.011 1.678 1.00 90.56 682 GLY A C 1
ATOM 5074 O O . GLY A 1 682 ? 0.307 18.792 1.836 1.00 90.56 682 GLY A O 1
ATOM 5075 N N . VAL A 1 683 ? -0.722 20.772 2.002 1.00 91.56 683 VAL A N 1
ATOM 5076 C CA . VAL A 1 683 ? -1.988 20.217 2.512 1.00 91.56 683 VAL A CA 1
ATOM 5077 C C . VAL A 1 683 ? -3.179 20.868 1.826 1.00 91.56 683 VAL A C 1
ATOM 5079 O O . VAL A 1 683 ? -3.240 22.086 1.667 1.00 91.56 683 VAL A O 1
ATOM 5082 N N . ILE A 1 684 ? -4.156 20.053 1.454 1.00 89.81 684 ILE A N 1
ATOM 5083 C CA . ILE A 1 684 ? -5.430 20.485 0.892 1.00 89.81 684 ILE A CA 1
ATOM 5084 C C . ILE A 1 684 ? -6.538 19.971 1.800 1.00 89.81 684 ILE A C 1
ATOM 5086 O O . ILE A 1 684 ? -6.705 18.763 1.944 1.00 89.81 684 ILE A O 1
ATOM 5090 N N . PHE A 1 685 ? -7.295 20.898 2.379 1.00 87.06 685 PHE A N 1
ATOM 5091 C CA . PHE A 1 685 ? -8.516 20.646 3.127 1.00 87.06 685 PHE A CA 1
ATOM 5092 C C . PHE A 1 685 ? -9.721 20.835 2.217 1.00 87.06 685 PHE A C 1
ATOM 5094 O O . PHE A 1 685 ? -10.055 21.966 1.863 1.00 87.06 685 PHE A O 1
ATOM 5101 N N . TYR A 1 686 ? -10.385 19.748 1.844 1.00 83.12 686 TYR A N 1
ATOM 5102 C CA . TYR A 1 686 ? -11.658 19.851 1.145 1.00 83.12 686 TYR A CA 1
ATOM 5103 C C . TYR A 1 686 ? -12.816 20.118 2.101 1.00 83.12 686 TYR A C 1
ATOM 5105 O O . TYR A 1 686 ? -12.770 19.760 3.282 1.00 83.12 686 TYR A O 1
ATOM 5113 N N . GLU A 1 687 ? -13.818 20.828 1.589 1.00 79.06 687 GLU A N 1
ATOM 5114 C CA . GLU A 1 687 ? -14.931 21.323 2.381 1.00 79.06 687 GLU A CA 1
ATOM 5115 C C . GLU A 1 687 ? -15.838 20.187 2.871 1.00 79.06 687 GLU A C 1
ATOM 5117 O O . GLU A 1 687 ? -16.013 19.140 2.242 1.00 79.06 687 GLU A O 1
ATOM 5122 N N . ASN A 1 688 ? -16.382 20.406 4.066 1.00 85.50 688 ASN A N 1
ATOM 5123 C CA . ASN A 1 688 ? -17.405 19.563 4.646 1.00 85.50 688 ASN A CA 1
ATOM 5124 C C . ASN A 1 688 ? -18.754 20.233 4.435 1.00 85.50 688 ASN A C 1
ATOM 5126 O O . ASN A 1 688 ? -18.933 21.405 4.771 1.00 85.50 688 ASN A O 1
ATOM 5130 N N . MET A 1 689 ? -19.731 19.473 3.966 1.00 84.50 689 MET A N 1
ATOM 5131 C CA . MET A 1 689 ? -21.077 19.965 3.741 1.00 84.50 689 MET A CA 1
ATOM 5132 C C . MET A 1 689 ? -22.017 19.443 4.824 1.00 84.50 689 MET A C 1
ATOM 5134 O O . MET A 1 689 ? -22.039 18.267 5.184 1.00 84.50 689 MET A O 1
ATOM 5138 N N . ARG A 1 690 ? -22.839 20.343 5.361 1.00 92.12 690 ARG A N 1
ATOM 5139 C CA . ARG A 1 690 ? -23.964 19.966 6.214 1.00 92.12 690 ARG A CA 1
ATOM 5140 C C . ARG A 1 690 ? -25.140 19.593 5.324 1.00 92.12 690 ARG A C 1
ATOM 5142 O O . ARG A 1 690 ? -25.709 20.472 4.676 1.00 92.12 690 ARG A O 1
ATOM 5149 N N . VAL A 1 691 ? -25.553 18.332 5.361 1.00 92.88 691 VAL A N 1
ATOM 5150 C CA . VAL A 1 691 ? -26.731 17.867 4.628 1.00 92.88 691 VAL A CA 1
ATOM 5151 C C . VAL A 1 691 ? -27.884 17.613 5.586 1.00 92.88 691 VAL A C 1
ATOM 5153 O O . VAL A 1 691 ? -27.779 16.850 6.548 1.00 92.88 691 VAL A O 1
ATOM 5156 N N . THR A 1 692 ? -29.002 18.269 5.312 1.00 96.06 692 THR A N 1
ATOM 5157 C CA . THR A 1 692 ? -30.291 18.098 5.982 1.00 96.06 692 THR A CA 1
ATOM 5158 C C . THR A 1 692 ? -31.359 17.822 4.930 1.00 96.06 692 THR A C 1
ATOM 5160 O O . THR A 1 692 ? -31.111 17.868 3.726 1.00 96.06 692 THR A O 1
ATOM 5163 N N . LYS A 1 693 ? -32.595 17.588 5.371 1.00 94.56 693 LYS A N 1
ATOM 5164 C CA . LYS A 1 693 ? -33.739 17.445 4.463 1.00 94.56 693 LYS A CA 1
ATOM 5165 C C . LYS A 1 693 ? -33.929 18.641 3.514 1.00 94.56 693 LYS A C 1
ATOM 5167 O O . LYS A 1 693 ? -34.513 18.465 2.453 1.00 94.56 693 LYS A O 1
ATOM 5172 N N . ASP A 1 694 ? -33.428 19.824 3.875 1.00 95.38 694 ASP A N 1
ATOM 5173 C CA . ASP A 1 694 ? -33.600 21.048 3.084 1.00 95.38 694 ASP A CA 1
ATOM 5174 C C . ASP A 1 694 ? -32.702 21.093 1.835 1.00 95.38 694 ASP A C 1
ATOM 5176 O O . ASP A 1 694 ? -33.043 21.786 0.880 1.00 95.38 694 ASP A O 1
ATOM 5180 N N . ASN A 1 695 ? -31.573 20.374 1.826 1.00 93.06 695 ASN A N 1
ATOM 5181 C CA . ASN A 1 695 ? -30.592 20.402 0.731 1.00 93.06 695 ASN A CA 1
ATOM 5182 C C . ASN A 1 695 ? -30.137 19.013 0.245 1.00 93.06 695 ASN A C 1
ATOM 5184 O O . ASN A 1 695 ? -29.265 18.924 -0.613 1.00 93.06 695 ASN A O 1
ATOM 5188 N N . VAL A 1 696 ? -30.714 17.920 0.755 1.00 93.56 696 VAL A N 1
ATOM 5189 C CA . VAL A 1 696 ? -30.285 16.550 0.417 1.00 93.56 696 VAL A CA 1
ATOM 5190 C C . VAL A 1 696 ? -30.444 16.187 -1.062 1.00 93.56 696 VAL A C 1
ATOM 5192 O O . VAL A 1 696 ? -29.647 15.412 -1.579 1.00 93.56 696 VAL A O 1
ATOM 5195 N N . GLU A 1 697 ? -31.430 16.750 -1.765 1.00 91.69 697 GLU A N 1
ATOM 5196 C CA . GLU A 1 697 ? -31.593 16.520 -3.209 1.00 91.69 697 GLU A CA 1
ATOM 5197 C C . GLU A 1 697 ? -30.461 17.178 -4.011 1.00 91.69 697 GLU A C 1
ATOM 5199 O O . GLU A 1 697 ? -29.867 16.531 -4.870 1.00 91.69 697 GLU A O 1
ATOM 5204 N N . GLU A 1 698 ? -30.104 18.420 -3.668 1.00 88.06 698 GLU A N 1
ATOM 5205 C CA . GLU A 1 698 ? -28.965 19.134 -4.261 1.00 88.06 698 GLU A CA 1
ATOM 5206 C C . GLU A 1 698 ? -27.643 18.422 -3.942 1.00 88.06 698 GLU A C 1
ATOM 5208 O O . GLU A 1 698 ? -26.825 18.189 -4.832 1.00 88.06 698 GLU A O 1
ATOM 5213 N N . ALA A 1 699 ? -27.461 18.000 -2.687 1.00 84.75 699 ALA A N 1
ATOM 5214 C CA . ALA A 1 699 ? -26.290 17.237 -2.270 1.00 84.75 699 ALA A CA 1
ATOM 5215 C C . ALA A 1 699 ? -26.179 15.902 -3.026 1.00 84.75 699 ALA A C 1
ATOM 5217 O O . ALA A 1 699 ? -25.088 15.512 -3.441 1.00 84.75 699 ALA A O 1
ATOM 5218 N N . PHE A 1 700 ? -27.297 15.206 -3.257 1.00 86.44 700 PHE A N 1
ATOM 5219 C CA . PHE A 1 700 ? -27.298 13.962 -4.023 1.00 86.44 700 PHE A CA 1
ATOM 5220 C C . PHE A 1 700 ? -26.857 14.188 -5.469 1.00 86.44 700 PHE A C 1
ATOM 5222 O O . PHE A 1 700 ? -25.997 13.460 -5.953 1.00 86.44 700 PHE A O 1
ATOM 5229 N N . GLU A 1 701 ? -27.401 15.191 -6.159 1.00 82.88 701 GLU A N 1
ATOM 5230 C CA . GLU A 1 701 ? -26.989 15.502 -7.535 1.00 82.88 701 GLU A CA 1
ATOM 5231 C C . GLU A 1 701 ? -25.514 15.914 -7.613 1.00 82.88 701 GLU A C 1
ATOM 5233 O O . GLU A 1 701 ? -24.820 15.554 -8.567 1.00 82.88 701 GLU A O 1
ATOM 5238 N N . HIS A 1 702 ? -25.020 16.624 -6.595 1.00 77.19 702 HIS A N 1
ATOM 5239 C CA . HIS A 1 702 ? -23.616 17.005 -6.488 1.00 77.19 702 HIS A CA 1
ATOM 5240 C C . HIS A 1 702 ? -22.690 15.780 -6.358 1.00 77.19 702 HIS A C 1
ATOM 5242 O O . HIS A 1 702 ? -21.666 15.713 -7.039 1.00 77.19 702 HIS A O 1
ATOM 5248 N N . TYR A 1 703 ? -23.049 14.787 -5.537 1.00 76.44 703 TYR A N 1
ATOM 5249 C CA . TYR A 1 703 ? -22.241 13.571 -5.351 1.00 76.44 703 TYR A CA 1
ATOM 5250 C C . TYR A 1 703 ? -22.475 12.494 -6.417 1.00 76.44 703 TYR A C 1
ATOM 5252 O O . TYR A 1 703 ? -21.586 11.684 -6.677 1.00 76.44 703 TYR A O 1
ATOM 5260 N N . TYR A 1 704 ? -23.630 12.505 -7.085 1.00 76.25 704 TYR A N 1
ATOM 5261 C CA . TYR A 1 704 ? -23.998 11.557 -8.137 1.00 76.25 704 TYR A CA 1
ATOM 5262 C C . TYR A 1 704 ? -24.428 12.291 -9.418 1.00 76.25 704 TYR A C 1
ATOM 5264 O O . TYR A 1 704 ? -25.607 12.253 -9.784 1.00 76.25 704 TYR A O 1
ATOM 5272 N N . PRO A 1 705 ? -23.487 12.919 -10.150 1.00 71.81 705 PRO A N 1
ATOM 5273 C CA . PRO A 1 705 ? -23.816 13.720 -11.322 1.00 71.81 705 PRO A CA 1
ATOM 5274 C C . PRO A 1 705 ? -24.655 12.953 -12.350 1.00 71.81 705 PRO A C 1
ATOM 5276 O O . PRO A 1 705 ? -24.318 11.838 -12.758 1.00 71.81 705 PRO A O 1
ATOM 5279 N N . GLY A 1 706 ? -25.757 13.566 -12.786 1.00 79.00 706 GLY A N 1
ATOM 5280 C CA . GLY A 1 706 ? -26.679 12.978 -13.762 1.00 79.00 706 GLY A CA 1
ATOM 5281 C C . GLY A 1 706 ? -27.640 11.927 -13.195 1.00 79.00 706 GLY A C 1
ATOM 5282 O O . GLY A 1 706 ? -28.299 11.246 -13.979 1.00 79.00 706 GLY A O 1
ATOM 5283 N N . LYS A 1 707 ? -27.728 11.784 -11.868 1.00 83.81 707 LYS A N 1
ATOM 5284 C CA . LYS A 1 707 ? -28.717 10.945 -11.180 1.00 83.81 707 LYS A CA 1
ATOM 5285 C C . LYS A 1 707 ? -29.480 11.784 -10.165 1.00 83.81 707 LYS A C 1
ATOM 5287 O O . LYS A 1 707 ? -28.881 12.605 -9.478 1.00 83.81 707 LYS A O 1
ATOM 5292 N N . THR A 1 708 ? -30.774 11.528 -10.017 1.00 88.88 708 THR A N 1
ATOM 5293 C CA . THR A 1 708 ? -31.578 12.163 -8.964 1.00 88.88 708 THR A CA 1
ATOM 5294 C C . THR A 1 708 ? -31.818 11.207 -7.798 1.00 88.88 708 THR A C 1
ATOM 5296 O O . THR A 1 708 ? -31.903 9.985 -7.971 1.00 88.88 708 THR A O 1
ATOM 5299 N N . LEU A 1 709 ? -31.975 11.761 -6.593 1.00 87.88 709 LEU A N 1
ATOM 5300 C CA . LEU A 1 709 ? -32.318 10.967 -5.410 1.00 87.88 709 LEU A CA 1
ATOM 5301 C C . LEU A 1 709 ? -33.665 10.257 -5.597 1.00 87.88 709 LEU A C 1
ATOM 5303 O O . LEU A 1 709 ? -33.819 9.091 -5.246 1.00 87.88 709 LEU A O 1
ATOM 5307 N N . GLN A 1 710 ? -34.628 10.934 -6.220 1.00 87.31 710 GLN A N 1
ATOM 5308 C CA . GLN A 1 710 ? -35.967 10.402 -6.465 1.00 87.31 710 GLN A CA 1
ATOM 5309 C C . GLN A 1 710 ? -35.951 9.169 -7.384 1.00 87.31 710 GLN A C 1
ATOM 5311 O O . GLN A 1 710 ? -36.659 8.199 -7.114 1.00 87.31 710 GLN A O 1
ATOM 5316 N N . GLU A 1 711 ? -35.124 9.163 -8.437 1.00 88.12 711 GLU A N 1
ATOM 5317 C CA . GLU A 1 711 ? -34.948 7.993 -9.312 1.00 88.12 711 GLU A CA 1
ATOM 5318 C C . GLU A 1 711 ? -34.344 6.804 -8.563 1.00 88.12 711 GLU A C 1
ATOM 5320 O O . GLU A 1 711 ? -34.808 5.674 -8.723 1.00 88.12 711 GLU A O 1
ATOM 5325 N N . TYR A 1 712 ? -33.339 7.052 -7.719 1.00 85.50 712 TYR A N 1
ATOM 5326 C CA . TYR A 1 712 ? -32.759 6.015 -6.867 1.00 85.50 712 TYR A CA 1
ATOM 5327 C C . TYR A 1 712 ? -33.812 5.406 -5.931 1.00 85.50 712 TYR A C 1
ATOM 5329 O O . TYR A 1 712 ? -33.954 4.183 -5.874 1.00 85.50 712 TYR A O 1
ATOM 5337 N N . MET A 1 713 ? -34.599 6.252 -5.261 1.00 87.31 713 MET A N 1
ATOM 5338 C CA . MET A 1 713 ? -35.659 5.818 -4.346 1.00 87.31 713 MET A CA 1
ATOM 5339 C C . MET A 1 713 ? -36.763 5.024 -5.062 1.00 87.31 713 MET A C 1
ATOM 5341 O O . MET A 1 713 ? -37.230 4.001 -4.556 1.00 87.31 713 MET A O 1
ATOM 5345 N N . ALA A 1 714 ? -37.149 5.436 -6.272 1.00 83.06 714 ALA A N 1
ATOM 5346 C CA . ALA A 1 714 ? -38.118 4.710 -7.095 1.00 83.06 714 ALA A CA 1
ATOM 5347 C C . ALA A 1 714 ? -37.605 3.325 -7.536 1.00 83.06 714 ALA A C 1
ATOM 5349 O O . ALA A 1 714 ? -38.393 2.394 -7.696 1.00 83.06 714 ALA A O 1
ATOM 5350 N N . GLY A 1 715 ? -36.289 3.170 -7.707 1.00 74.50 715 GLY A N 1
ATOM 5351 C CA . GLY A 1 715 ? -35.650 1.893 -8.030 1.00 74.50 715 GLY A CA 1
ATOM 5352 C C . GLY A 1 715 ? -35.590 0.897 -6.868 1.00 74.50 715 GLY A C 1
ATOM 5353 O O . GLY A 1 715 ? -35.422 -0.290 -7.118 1.00 74.50 715 GLY A O 1
ATOM 5354 N N . GLN A 1 716 ? -35.746 1.345 -5.616 1.00 64.31 716 GLN A N 1
ATOM 5355 C CA . GLN A 1 716 ? -35.754 0.474 -4.427 1.00 64.31 716 GLN A CA 1
ATOM 5356 C C . GLN A 1 716 ? -37.145 -0.073 -4.071 1.00 64.31 716 GLN A C 1
ATOM 5358 O O . GLN A 1 716 ? -37.273 -0.955 -3.226 1.00 64.31 716 GLN A O 1
ATOM 5363 N N . THR A 1 717 ? -38.197 0.479 -4.681 1.00 50.28 717 THR A N 1
ATOM 5364 C CA . THR A 1 717 ? -39.596 0.065 -4.473 1.00 50.28 717 THR A CA 1
ATOM 5365 C C . THR A 1 717 ? -40.085 -0.962 -5.505 1.00 50.28 717 THR A C 1
ATOM 5367 O O . THR A 1 717 ? -41.229 -1.415 -5.407 1.00 50.28 717 THR A O 1
ATOM 5370 N N . GLN A 1 718 ? -39.230 -1.341 -6.464 1.00 35.06 718 GLN A N 1
ATOM 5371 C CA . GLN A 1 718 ? -39.399 -2.477 -7.384 1.00 35.06 718 GLN A CA 1
ATOM 5372 C C . GLN A 1 718 ? -38.603 -3.681 -6.891 1.00 35.06 718 GLN A C 1
ATOM 5374 O O . GLN A 1 718 ? -39.103 -4.812 -7.098 1.00 35.06 718 GLN A O 1
#

pLDDT: mean 83.14, std 19.24, range [24.12, 98.75]

Radius of gyration: 33.86 Å; chains: 1; bounding box: 76×107×91 Å

Secondary structure (DSSP, 8-state):
---------------------PPPPP-PPPP------------PPPPPPPPP-PPPPPPTTS--EEEEEES-SSHHHHHHHHHHHHHHHHTT-EEEEEE-TT-HHHHHHHHHHHHTTT-SEEEE--SSTTTTHHHHHHHHHTT--EEEESS---TT-----SEEEE--HHHHHHHHHHHHHHHTTT-EEEEEEE----HHHHHHHHHHHHHHTT-TTEEEEEEEE-S---HHHHHHHHHHHHHH-TTEEEEEESSTTHHHHHHHHHHHHT-TTSEEEEEE--HHHHHHHHHTSSEEEEEE--HHHHHHHHHHHHHHHHH-TT-TT--SEEEPPPEEEETTTHHHHS--S-S------SSPPPGGGSTTGGG-EEES-TTS---HHHHHHTTT---EEEE-S--EEEE-TTS--PPPPPSS--EEEEEES-SSSHHHHHHHHHHHHHHHHHT-EEEEEE-TT-HHHHHHHHHHHHHTT-SEEEE--SSTTTTHHHHHHHHHTT--EEEES--SEEEESEEEEE-HHHHHHHHHHHHHHHHHHTT--S-EEEEEEE-SS--HHHHHHHHHHHHHHTT-TTEEEEEEE-SSHHHHHHHHHHHHHH-TTEEEEEESSHHHHHHHHHHHHHHT-TTSEEEEES--HHHHHHHHHTSSSEEEE--SSHHHHHHHHHHHHHHTT----SEEEEPPEEE-TTTHHHHHHHHSTT--HHHHHHHT--

Foldseek 3Di:
DDDDDDDDDDDDDDDDDDDDDDDDDDDDDDDDDDDDDDDDDDDDDDDDDDDDDDDDQDPQQDEFEEEEEQAADDPLSLLLVQLQCVLNVVSRYHYHYDYCNLPLVSLQVSLVVCLVVVGQAYEYADSDQPSCLVSLVVCVVSVHAYEYFAHYHDPPDDGRHLAYEHAQLLVQLLVQLVVLCVVVVLAWEEEEEAEDPGPSRVSSVVSNVVNNVVRPRYYHQYYDYDHDDALCVSLVVVLVRCVSVVGHQEYEYAADRFLSSCLVRCVVVVNQRREYEYEACPPVSLVCLQVSSHFGKYFHDNSSVSSNVSSVSVSVCSVPVVSPPGDNYDHDGTDIRGSVCSVVVPPDLPPDDPDDQDPFDPLVPQPQSVQWAWDPDQQAADPVQVVLVVLVAHFAEAQPHGTETEGELPGDLQAAAFPDEFEEEEEFLACPDPLSVLLVVLLVVLCVNRNYHYHYHHCNLPLVSVQVSLVSVLVVVGQAYEYEHSALASCQVSQVSCVSSVHAYEYAAHRRHHYHNAYEYAQLLVQLLLQLVLLVVVLVVVVHPQAFEEEEEDAPDDDSSLSSSPSSNVVSCPVRPRYYYHYDYDDALQRLLVRLLVVVVVGVRHQAYEYAADSNVNSNLVNCVVVVVQVHEYEYEEQPLVQLVCQQVVSYSWGWYFASNSSSSVSSNCSSCVSVSNDDHSYYHYDIDTGHNVCSQVVNCSNVPPDTSVVVVVVVVD

Sequence (718 aa):
KKLFVFLSLLIIASMTLAACAPAAPVAEPTTAPPPAATEAPAAPAATEAPAEPEAPAPAANQPYKAGYVEFQTNPFYDAISKGLKEGVEESGGELLIVNSAGDLKKELAAVENFLAQDIDVLLISMTDPVGSMESIRKANEAGVPVIVVALGPAEDQNADIVTFIRSNDYKAASEVAEFILEQIGHKGEVVLADGPQVSVVLERMKAFKDVIAKYPDVKIAGHAMKEEVTIPANATMIENLLTAAPNAVAVFDYAGYGIPAAATVLPNLGRENVLVGEIDGIPEEIELLASGAVKGATAQQQPYLFGKEAIKAWLKYREDPKRTDIPAITEVPTLLITHLNAKEFLVPTDAEAPAEPEAPAPMADNPNSADFVWVGNPDEVFDLNGWYAESGVEANVTIKLPGAVKVPDNMTTAVPKANKKYTIGFSVYYTVDEVGAMILESMKSSAAEAGVELLVNDANYDQNAQNQAIEQWILQEVDGVILAPCDFTGVKTSLDALEKANIPVITLNAPLAGGAYSIVTSDTVEQGTIAGELLESALLKAGSDMKGSIIYQTLPFVHPNALTRAKGFKDVFTKYPELKIVELTGISPEEHFNAFDGAIKAYPDMVGAWGLYSSATIGMLNAMRASGKTDLLMSSVDNDKPILAAVYDGELVGTATYSSIAPARWAMSMMVNLLNGVPIPGVIFYENMRVTKDNVEEAFEHYYPGKTLQEYMAGQTQ